Protein AF-M7SDH3-F1 (afdb_monomer_lite)

Organism: Eutypa lata (strain UCR-EL1) (NCBI:txid1287681)

Secondary structure (DSSP, 8-state):
-PPPPTTHHHHHHHHHHHHHHHH--THHHHHHHHHHHHHHHHHHHHHHH-SS--PPP-HHHHHHHHHHHHHHHHHHHTT---THHHHHHHHHHHHHHHHHHT--TTTHHHHHHHHHHHHHHHHHHHHHHHHHHHTTSS--------HHHHHHHHHHHHHSS---TTS-GGGGGGT-SS--GGGSTTTTTS------PPP--------------------------------PPP-----SS---------S-PPP-TTS-S--GGGGS-TT-EE-TTSSEEEE--HHHHH-HHHHHHHHHHHTTS--EEEEEEEEEETTEEEEEEEEE-GGGTS-SSGGG---EEEEPPTTS-B-EEESS-BSPSP--TT--HHHHHHHHHH---SSEEEEEEEEEES--HHHHHHHHHHHHHTTT--SEEEEE--EES-EEEEE---SS-HHHHHHHHTTSPPEEEEEEEEEEESBSS-TT-TT--BSS--HHHHHHHHHHHHHHHHHTT-EEEE-HHHHHHHHHH-TTSSPPP-------

Radius of gyration: 33.97 Å; chains: 1; bounding box: 85×73×115 Å

Foldseek 3Di:
DDDDDPPPVVVVVVVVLLCCLLANDDPSVLVLLLLLVVLLLVLVVVLVVDDPDDDDDDVVSLVSLVVSLVSNVVSLLVPDPPLPSNLLSQLSSVQSVCSVVVHDLVCSLVVSVVSNVVSVVSSVVSNVVVVVVVVVDDDDDDDDDDPVVVVVVVLVVVVPDDPCPVPSLSCVVLPDDDDDPPPPVPPVPPDDDDDDDDDDDDDDDDYDDDDDDDDDDDDDDDDDDDDDDDDDDPPDPDPPDDPPDPDDDPDDADDDPPDFPANCCLLAPPQWDADPVQAEIEHQDQCQLQPLVVVLVNVVNNLRAAWWKKKWKWFDQPPDTLAIEIETPRVLLGDNDNVLHDKDKDWAALPGFDQQQDQGTDSPPDPDRPDDSSNSSVVSSVRPDQKEKEKEFHDEAQAPPVVLVVLLVVLLVVLVRPGDMDMDIDIGSGMYMYMHHRPDDPVSCVSCPSRSGYRYHHTMYIYRYQWPDHPPDPPIGGSHDHPVVVCVQCSQLSSLSVLVSYYDYDDVVSSVCCVPVVRRVDRPNRCPDDRD

pLDDT: mean 71.2, std 22.87, range [24.73, 97.44]

Sequence (532 aa):
MATQPRSDVASLEQDDLTRLSINGSGFFRIITIQAFLTVAGELKAQLDERGLSPVPLRSDLLAILDETELMTLQSIENGETNIKGYFVHSLINTQIKELMKGTRDEELPEILSKVMEEAVKKCLSILEGEVAQKTVDELDQIPLGTPSQVTDNWDFMMSDVQFDFVDMEPTSWMFNGDILTSAWDKAARSAGPVHRPSDSPESSHPPPITSTAEDAAVGSSSGGGGSTHPHKPPPYSGPTTNPQRQGQRGNGPQYYPGLPVLDYRQYLPPLFELSSDKTTITSKASYLSENAAALASLIRNLAKVPPKPYILVQGNRGHKIDFSVKMNLMSLLVPDDPNKRMDYLRCVNQDEMACRGGHHPALKPDLGPDAGLEDWCDRFVKDPASIKTFMVERVVANLDLNWIEGQLRSLVASTEYKGVVTVQFPISHAKVIVQNPDKVNKFFTSVTSLFSGKNKYEVVKVVWPFASSTGNDPNRQYIIQSEKTWWAEWKDIIRYAVATKRHGWVTNEDKLEYIMEGLGKETPTVDWGTDY

Structure (mmCIF, N/CA/C/O backbone):
data_AF-M7SDH3-F1
#
_entry.id   AF-M7SDH3-F1
#
loop_
_atom_site.group_PDB
_atom_site.id
_atom_site.type_symbol
_atom_site.label_atom_id
_atom_site.label_alt_id
_atom_site.label_comp_id
_atom_site.label_asym_id
_atom_site.label_entity_id
_atom_site.label_seq_id
_atom_site.pdbx_PDB_ins_code
_atom_site.Cartn_x
_atom_site.Cartn_y
_atom_site.Cartn_z
_atom_site.occupancy
_atom_site.B_iso_or_equiv
_atom_site.auth_seq_id
_atom_site.auth_comp_id
_atom_site.auth_asym_id
_atom_site.auth_atom_id
_atom_site.pdbx_PDB_model_num
ATOM 1 N N . MET A 1 1 ? -37.165 47.769 -46.536 1.00 38.31 1 MET A N 1
ATOM 2 C CA . MET A 1 1 ? -36.113 47.751 -45.499 1.00 38.31 1 MET A CA 1
ATOM 3 C C . MET A 1 1 ? -35.624 46.322 -45.388 1.00 38.31 1 MET A C 1
ATOM 5 O O . MET A 1 1 ? -36.367 45.477 -44.914 1.00 38.31 1 MET A O 1
ATOM 9 N N . ALA A 1 2 ? -34.463 46.043 -45.977 1.00 35.91 2 ALA A N 1
ATOM 10 C CA . ALA A 1 2 ? -33.872 44.712 -46.039 1.00 35.91 2 ALA A CA 1
ATOM 11 C C . ALA A 1 2 ? -33.066 44.432 -44.761 1.00 35.91 2 ALA A C 1
ATOM 13 O O . ALA A 1 2 ? -32.326 45.292 -44.292 1.00 35.91 2 ALA A O 1
ATOM 14 N N . THR A 1 3 ? -33.242 43.236 -44.211 1.00 43.34 3 THR A N 1
ATOM 15 C CA . THR A 1 3 ? -32.489 42.652 -43.096 1.00 43.34 3 THR A CA 1
ATOM 16 C C . THR A 1 3 ? -31.080 42.251 -43.546 1.00 43.34 3 THR A C 1
ATOM 18 O O . THR A 1 3 ? -30.945 41.452 -44.471 1.00 43.34 3 THR A O 1
ATOM 21 N N . GLN A 1 4 ? -30.046 42.796 -42.896 1.00 43.50 4 GLN A N 1
ATOM 22 C CA . GLN A 1 4 ? -28.644 42.370 -43.032 1.00 43.50 4 GLN A CA 1
ATOM 23 C C . GLN A 1 4 ? -28.408 40.979 -42.404 1.00 43.50 4 GLN A C 1
ATOM 25 O O . GLN A 1 4 ? -29.137 40.600 -41.482 1.00 43.50 4 GLN A O 1
ATOM 30 N N . PRO A 1 5 ? -27.422 40.202 -42.896 1.00 45.22 5 PRO A N 1
ATOM 31 C CA . PRO A 1 5 ? -27.249 38.803 -42.535 1.00 45.22 5 PRO A CA 1
ATOM 32 C C . PRO A 1 5 ? -26.474 38.627 -41.222 1.00 45.22 5 PRO A C 1
ATOM 34 O O . PRO A 1 5 ? -25.563 39.374 -40.886 1.00 45.22 5 PRO A O 1
ATOM 37 N N . ARG A 1 6 ? -26.836 37.571 -40.495 1.00 46.47 6 ARG A N 1
ATOM 38 C CA . ARG A 1 6 ? -26.314 37.144 -39.187 1.00 46.47 6 ARG A CA 1
ATOM 39 C C . ARG A 1 6 ? -24.953 36.412 -39.280 1.00 46.47 6 ARG A C 1
ATOM 41 O O . ARG A 1 6 ? -24.595 35.706 -38.347 1.00 46.47 6 ARG A O 1
ATOM 48 N N . SER A 1 7 ? -24.243 36.515 -40.410 1.00 49.31 7 SER A N 1
ATOM 49 C CA . SER A 1 7 ? -23.026 35.742 -40.726 1.00 49.31 7 SER A CA 1
ATOM 50 C C . SER A 1 7 ? -21.744 36.331 -40.142 1.00 49.31 7 SER A C 1
ATOM 52 O O . SER A 1 7 ? -20.869 35.575 -39.737 1.00 49.31 7 SER A O 1
ATOM 54 N N . ASP A 1 8 ? -21.647 37.659 -40.060 1.00 48.75 8 ASP A N 1
ATOM 55 C CA . ASP A 1 8 ? -20.365 38.332 -39.793 1.00 48.75 8 ASP A CA 1
ATOM 56 C C . ASP A 1 8 ? -19.943 38.253 -38.317 1.00 48.75 8 ASP A C 1
ATOM 58 O O . ASP A 1 8 ? -18.759 38.296 -37.997 1.00 48.75 8 ASP A O 1
ATOM 62 N N . VAL A 1 9 ? -20.908 38.079 -37.408 1.00 51.19 9 VAL A N 1
ATOM 63 C CA . VAL A 1 9 ? -20.650 37.963 -35.962 1.00 51.19 9 VAL A CA 1
ATOM 64 C C . VAL A 1 9 ? -20.061 36.591 -35.612 1.00 51.19 9 VAL A C 1
ATOM 66 O O . VAL A 1 9 ? -19.123 36.513 -34.829 1.00 51.19 9 VAL A O 1
ATOM 69 N N . ALA A 1 10 ? -20.540 35.516 -36.248 1.00 49.44 10 ALA A N 1
ATOM 70 C CA . ALA A 1 10 ? -20.052 34.158 -35.992 1.00 49.44 10 ALA A CA 1
ATOM 71 C C . ALA A 1 10 ? -18.625 33.931 -36.525 1.00 49.44 10 ALA A C 1
ATOM 73 O O . ALA A 1 10 ? -17.843 33.218 -35.903 1.00 49.44 10 ALA A O 1
ATOM 74 N N . SER A 1 11 ? -18.261 34.555 -37.653 1.00 52.19 11 SER A N 1
ATOM 75 C CA . SER A 1 11 ? -16.897 34.481 -38.196 1.00 52.19 11 SER A CA 1
ATOM 76 C C . SER A 1 11 ? -15.878 35.256 -37.361 1.00 52.19 11 SER A C 1
ATOM 78 O O . SER A 1 11 ? -14.744 34.809 -37.243 1.00 52.19 11 SER A O 1
ATOM 80 N N . LEU A 1 12 ? -16.280 36.386 -36.764 1.00 51.41 12 LEU A N 1
ATOM 81 C CA . LEU A 1 12 ? -15.430 37.169 -35.859 1.00 51.41 12 LEU A CA 1
ATOM 82 C C . LEU A 1 12 ? -15.204 36.441 -34.523 1.00 51.41 12 LEU A C 1
ATOM 84 O O . LEU A 1 12 ? -14.080 36.396 -34.037 1.00 51.41 12 LEU A O 1
ATOM 88 N N . GLU A 1 13 ? -16.238 35.801 -33.965 1.00 54.47 13 GLU A N 1
ATOM 89 C CA . GLU A 1 13 ? -16.123 35.006 -32.730 1.00 54.47 13 GLU A CA 1
ATOM 90 C C . GLU A 1 13 ? -15.248 33.748 -32.907 1.00 54.47 13 GLU A C 1
ATOM 92 O O . GLU A 1 13 ? -14.460 33.412 -32.021 1.00 54.47 13 GLU A O 1
ATOM 97 N N . GLN A 1 14 ? -15.347 33.067 -34.058 1.00 56.47 14 GLN A N 1
ATOM 98 C CA . GLN A 1 14 ? -14.501 31.915 -34.399 1.00 56.47 14 GLN A CA 1
ATOM 99 C C . GLN A 1 14 ? -13.020 32.320 -34.546 1.00 56.47 14 GLN A C 1
ATOM 101 O O . GLN A 1 14 ? -12.132 31.578 -34.119 1.00 56.47 14 GLN A O 1
ATOM 106 N N . ASP A 1 15 ? -12.752 33.498 -35.116 1.00 68.94 15 ASP A N 1
ATOM 107 C CA . ASP A 1 15 ? -11.405 34.056 -35.299 1.00 68.94 15 ASP A CA 1
ATOM 108 C C . ASP A 1 15 ? -10.778 34.479 -33.959 1.00 68.94 15 ASP A C 1
ATOM 110 O O . ASP A 1 15 ? -9.634 34.129 -33.655 1.00 68.94 15 ASP A O 1
ATOM 114 N N . ASP A 1 16 ? -11.559 35.124 -33.086 1.00 74.94 16 ASP A N 1
ATOM 115 C CA . ASP A 1 16 ? -11.110 35.528 -31.752 1.00 74.94 16 ASP A CA 1
ATOM 116 C C . ASP A 1 16 ? -10.825 34.327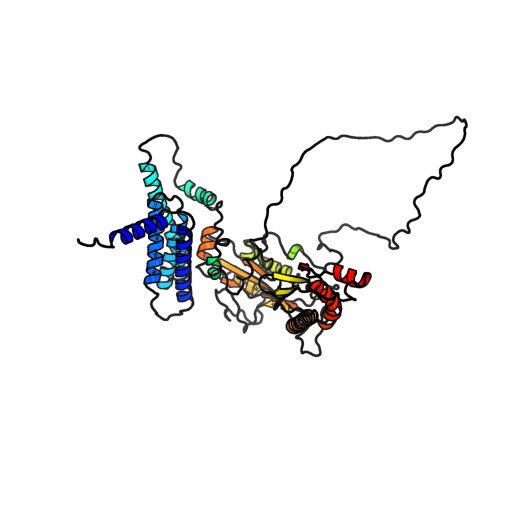 -30.836 1.00 74.94 16 ASP A C 1
ATOM 118 O O . ASP A 1 16 ? -9.811 34.325 -30.132 1.00 74.94 16 ASP A O 1
ATOM 122 N N . LEU A 1 17 ? -11.663 33.282 -30.864 1.00 73.31 17 LEU A N 1
ATOM 123 C CA . LEU A 1 17 ? -11.426 32.054 -30.099 1.00 73.31 17 LEU A CA 1
ATOM 124 C C . LEU A 1 17 ? -10.189 31.305 -30.606 1.00 73.31 17 LEU A C 1
ATOM 126 O O . LEU A 1 17 ? -9.383 30.842 -29.802 1.00 73.31 17 LEU A O 1
ATOM 130 N N . THR A 1 18 ? -10.002 31.226 -31.925 1.00 76.38 18 THR A N 1
ATOM 131 C CA . THR A 1 18 ? -8.814 30.603 -32.532 1.00 76.38 18 THR A CA 1
ATOM 132 C C . THR A 1 18 ? -7.549 31.353 -32.122 1.00 76.38 18 THR A C 1
ATOM 134 O O . THR A 1 18 ? -6.584 30.748 -31.651 1.00 76.38 18 THR A O 1
ATOM 137 N N . ARG A 1 19 ? -7.574 32.689 -32.186 1.00 76.94 19 ARG A N 1
ATOM 138 C CA . ARG A 1 19 ? -6.465 33.532 -31.731 1.00 76.94 19 ARG A CA 1
ATOM 139 C C . ARG A 1 19 ? -6.192 33.361 -30.236 1.00 76.94 19 ARG A C 1
ATOM 141 O O . ARG A 1 19 ? -5.031 33.354 -29.834 1.00 76.94 19 ARG A O 1
ATOM 148 N N . LEU A 1 20 ? -7.230 33.200 -29.417 1.00 76.38 20 LEU A N 1
ATOM 149 C CA . LEU A 1 20 ? -7.108 32.986 -27.974 1.00 76.38 20 LEU A CA 1
ATOM 150 C C . LEU A 1 20 ? -6.571 31.589 -27.626 1.00 76.38 20 LEU A C 1
ATOM 152 O O . LEU A 1 20 ? -5.799 31.460 -26.680 1.00 76.38 20 LEU A O 1
ATOM 156 N N . SER A 1 21 ? -6.907 30.561 -28.402 1.00 70.69 21 SER A N 1
ATOM 157 C CA . SER A 1 21 ? -6.362 29.210 -28.225 1.00 70.69 21 SER A CA 1
ATOM 158 C C . SER A 1 21 ? -4.898 29.101 -28.664 1.00 70.69 21 SER A C 1
ATOM 160 O O . SER A 1 21 ? -4.120 28.415 -28.005 1.00 70.69 21 SER A O 1
ATOM 162 N N . ILE A 1 22 ? -4.497 29.806 -29.729 1.00 74.69 22 ILE A N 1
ATOM 163 C CA . ILE A 1 22 ? -3.112 29.791 -30.235 1.00 74.69 22 ILE A CA 1
ATOM 164 C C . ILE A 1 22 ? -2.208 30.706 -29.387 1.00 74.69 22 ILE A C 1
ATOM 166 O O . ILE A 1 22 ? -1.136 30.294 -28.934 1.00 74.69 22 ILE A O 1
ATOM 170 N N . ASN A 1 23 ? -2.643 31.939 -29.116 1.00 75.62 23 ASN A N 1
ATOM 171 C CA . ASN A 1 23 ? -1.798 32.981 -28.515 1.00 75.62 23 ASN A CA 1
ATOM 172 C C . ASN A 1 23 ? -2.132 33.294 -27.047 1.00 75.62 23 ASN A C 1
ATOM 174 O O . ASN A 1 23 ? -1.385 34.020 -26.391 1.00 75.62 23 ASN A O 1
ATOM 178 N N . GLY A 1 24 ? -3.254 32.799 -26.519 1.00 68.31 24 GLY A N 1
ATOM 179 C CA . GLY A 1 24 ? -3.647 33.033 -25.129 1.00 68.31 24 GLY A CA 1
ATOM 180 C C . GLY A 1 24 ? -2.798 32.247 -24.134 1.00 68.31 24 GLY A C 1
ATOM 181 O O . GLY A 1 24 ? -2.090 31.312 -24.488 1.00 68.31 24 GLY A O 1
ATOM 182 N N . SER A 1 25 ? -2.876 32.612 -22.857 1.00 65.94 25 SER A N 1
ATOM 183 C CA . SER A 1 25 ? -2.172 31.935 -21.764 1.00 65.94 25 SER A CA 1
ATOM 184 C C . SER A 1 25 ? -3.153 31.308 -20.768 1.00 65.94 25 SER A C 1
ATOM 186 O O . SER A 1 25 ? -4.341 31.637 -20.733 1.00 65.94 25 SER A O 1
ATOM 188 N N . GLY A 1 26 ? -2.668 30.368 -19.951 1.00 66.06 26 GLY A N 1
ATOM 189 C CA . GLY A 1 26 ? -3.469 29.739 -18.900 1.00 66.06 26 GLY A CA 1
ATOM 190 C C . GLY A 1 26 ? -4.567 28.822 -19.448 1.00 66.06 26 GLY A C 1
ATOM 191 O O . GLY A 1 26 ? -4.275 27.831 -20.114 1.00 66.06 26 GLY A O 1
ATOM 192 N N . PHE A 1 27 ? -5.828 29.138 -19.144 1.00 68.69 27 PHE A N 1
ATOM 193 C CA . PHE A 1 27 ? -6.982 28.246 -19.323 1.00 68.69 27 PHE A CA 1
ATOM 194 C C . PHE A 1 27 ? -7.114 27.647 -20.735 1.00 68.69 27 PHE A C 1
ATOM 196 O O . PHE A 1 27 ? -7.243 26.433 -20.868 1.00 68.69 27 PHE A O 1
ATOM 203 N N . PHE A 1 28 ? -7.033 28.471 -21.786 1.00 71.62 28 PHE A N 1
ATOM 204 C CA . PHE A 1 28 ? -7.259 28.035 -23.175 1.00 71.62 28 PHE A CA 1
ATOM 205 C C . PHE A 1 28 ? -6.170 27.089 -23.701 1.00 71.62 28 PHE A C 1
ATOM 207 O O . PHE A 1 28 ? -6.456 26.171 -24.471 1.00 71.62 28 PHE A O 1
ATOM 214 N N . ARG A 1 29 ? -4.931 27.240 -23.223 1.00 68.81 29 ARG A N 1
ATOM 215 C CA . ARG A 1 29 ? -3.848 26.295 -23.530 1.00 68.81 29 ARG A CA 1
ATOM 216 C C . ARG A 1 29 ? -3.985 25.003 -22.740 1.00 68.81 29 ARG A C 1
ATOM 218 O O . ARG A 1 29 ? -3.846 23.923 -23.305 1.00 68.81 29 ARG A O 1
ATOM 225 N N . ILE A 1 30 ? -4.308 25.108 -21.452 1.00 67.06 30 ILE A N 1
ATOM 226 C CA . ILE A 1 30 ? -4.461 23.948 -20.564 1.00 67.06 30 ILE A CA 1
ATOM 227 C C . ILE A 1 30 ? -5.590 23.034 -21.050 1.00 67.06 30 ILE A C 1
ATOM 229 O O . ILE A 1 30 ? -5.390 21.826 -21.140 1.00 67.06 30 ILE A O 1
ATOM 233 N N . ILE A 1 31 ? -6.750 23.590 -21.411 1.00 70.94 31 ILE A N 1
ATOM 234 C CA . ILE A 1 31 ? -7.892 22.786 -21.869 1.00 70.94 31 ILE A CA 1
ATOM 235 C C . ILE A 1 31 ? -7.604 22.078 -23.199 1.00 70.94 31 ILE A C 1
ATOM 237 O O . ILE A 1 31 ? -8.008 20.933 -23.382 1.00 70.94 31 ILE A O 1
ATOM 241 N N . THR A 1 32 ? -6.843 22.716 -24.093 1.00 75.38 32 THR A N 1
ATOM 242 C CA . THR A 1 32 ? -6.424 22.123 -25.370 1.00 75.38 32 THR A CA 1
ATOM 243 C C . THR A 1 32 ? -5.476 20.943 -25.141 1.00 75.38 32 THR A C 1
ATOM 245 O O . THR A 1 32 ? -5.686 19.865 -25.693 1.00 75.38 32 THR A O 1
ATOM 248 N N . ILE A 1 33 ? -4.490 21.101 -24.249 1.00 72.44 33 ILE A N 1
ATOM 249 C CA . ILE A 1 33 ? -3.573 20.016 -23.861 1.00 72.44 33 ILE A CA 1
ATOM 250 C C . ILE A 1 33 ? -4.337 18.873 -23.177 1.00 72.44 33 ILE A C 1
ATOM 252 O O . ILE A 1 33 ? -4.096 17.705 -23.469 1.00 72.44 33 ILE A O 1
ATOM 256 N N . GLN A 1 34 ? -5.287 19.177 -22.289 1.00 68.31 34 GLN A N 1
ATOM 257 C CA . GLN A 1 34 ? -6.118 18.160 -21.636 1.00 68.31 34 GLN A CA 1
ATOM 258 C C . GLN A 1 34 ? -6.967 17.376 -22.638 1.00 68.31 34 GLN A C 1
ATOM 260 O O . GLN A 1 34 ? -7.026 16.148 -22.554 1.00 68.31 34 GLN A O 1
ATOM 265 N N . ALA A 1 35 ? -7.602 18.061 -23.591 1.00 79.50 35 ALA A N 1
ATOM 266 C CA . ALA A 1 35 ? -8.384 17.422 -24.643 1.00 79.50 35 ALA A CA 1
ATOM 267 C C . ALA A 1 35 ? -7.503 16.509 -25.504 1.00 79.50 35 ALA A C 1
ATOM 269 O O . ALA A 1 35 ? -7.849 15.347 -25.710 1.00 79.50 35 ALA A O 1
ATOM 270 N N . PHE A 1 36 ? -6.332 16.996 -25.918 1.00 82.69 36 PHE A N 1
ATOM 271 C CA . PHE A 1 36 ? -5.345 16.216 -26.660 1.00 82.69 36 PHE A CA 1
ATOM 272 C C . PHE A 1 36 ? -4.925 14.947 -25.911 1.00 82.69 36 PHE A C 1
ATOM 274 O O . PHE A 1 36 ? -5.034 13.848 -26.451 1.00 82.69 36 PHE A O 1
ATOM 281 N N . LEU A 1 37 ? -4.504 15.076 -24.647 1.00 74.94 37 LEU A N 1
ATOM 282 C CA . LEU A 1 37 ? -4.074 13.937 -23.830 1.00 74.94 37 LEU A CA 1
ATOM 283 C C . LEU A 1 37 ? -5.212 12.936 -23.606 1.00 74.94 37 LEU A C 1
ATOM 285 O O . LEU A 1 37 ? -4.982 11.728 -23.610 1.00 74.94 37 LEU A O 1
ATOM 289 N N . THR A 1 38 ? -6.446 13.427 -23.475 1.00 75.62 38 THR A N 1
ATOM 290 C CA . THR A 1 38 ? -7.631 12.577 -23.325 1.00 75.62 38 THR A CA 1
ATOM 291 C C . THR A 1 38 ? -7.903 11.754 -24.573 1.00 75.62 38 THR A C 1
ATOM 293 O O . THR A 1 38 ? -8.087 10.540 -24.494 1.00 75.62 38 THR A O 1
ATOM 296 N N . VAL A 1 39 ? -7.874 12.403 -25.734 1.00 81.31 39 VAL A N 1
ATOM 297 C CA . VAL A 1 39 ? -8.059 11.740 -27.025 1.00 81.31 39 VAL A CA 1
ATOM 298 C C . VAL A 1 39 ? -6.930 10.742 -27.293 1.00 81.31 39 VAL A C 1
ATOM 300 O O . VAL A 1 39 ? -7.194 9.615 -27.710 1.00 81.31 39 VAL A O 1
ATOM 303 N N . ALA A 1 40 ? -5.684 11.119 -27.003 1.00 79.00 40 ALA A N 1
ATOM 304 C CA . ALA A 1 40 ? -4.527 10.244 -27.146 1.00 79.00 40 ALA A CA 1
ATOM 305 C C . ALA A 1 40 ? -4.620 9.003 -26.245 1.00 79.00 40 ALA A C 1
ATOM 307 O O . ALA A 1 40 ? -4.356 7.890 -26.702 1.00 79.00 40 ALA A O 1
ATOM 308 N N . GLY A 1 41 ? -5.024 9.180 -24.982 1.00 67.31 41 GLY A N 1
ATOM 309 C CA . GLY A 1 41 ? -5.208 8.088 -24.027 1.00 67.31 41 GLY A CA 1
ATOM 310 C C . GLY A 1 41 ? -6.268 7.086 -24.481 1.00 67.31 41 GLY A C 1
ATOM 311 O O . GLY A 1 41 ? -6.017 5.884 -24.463 1.00 67.31 41 GLY A O 1
ATOM 312 N N . GLU A 1 42 ? -7.411 7.573 -24.967 1.00 76.44 42 GLU A N 1
ATOM 313 C CA . GLU A 1 42 ? -8.485 6.730 -25.504 1.00 76.44 42 GLU A CA 1
ATOM 314 C C . GLU A 1 42 ? -8.036 5.952 -26.751 1.00 76.44 42 GLU A C 1
ATOM 316 O O . GLU A 1 42 ? -8.245 4.744 -26.847 1.00 76.44 42 GLU A O 1
ATOM 321 N N . LEU A 1 43 ? -7.366 6.614 -27.701 1.00 77.75 43 LEU A N 1
ATOM 322 C CA . LEU A 1 43 ? -6.842 5.951 -28.901 1.00 77.75 43 LEU A CA 1
ATOM 323 C C . LEU A 1 43 ? -5.816 4.869 -28.552 1.00 77.75 43 LEU A C 1
ATOM 325 O O . LEU A 1 43 ? -5.807 3.807 -29.174 1.00 77.75 43 LEU A O 1
ATOM 329 N N . LYS A 1 44 ? -4.981 5.116 -27.540 1.00 70.50 44 LYS A N 1
ATOM 330 C CA . LYS A 1 44 ? -4.018 4.136 -27.048 1.00 70.50 44 LYS A CA 1
ATOM 331 C C . LYS A 1 44 ? -4.697 2.961 -26.345 1.00 70.50 44 LYS A C 1
ATOM 333 O O . LYS A 1 44 ? -4.372 1.824 -26.659 1.00 70.50 44 LYS A O 1
ATOM 338 N N . ALA A 1 45 ? -5.663 3.208 -25.461 1.00 68.06 45 ALA A N 1
ATOM 339 C CA . ALA A 1 45 ? -6.424 2.144 -24.802 1.00 68.06 45 ALA A CA 1
ATOM 340 C C . ALA A 1 45 ? -7.111 1.235 -25.835 1.00 68.06 45 ALA A C 1
ATOM 342 O O . ALA A 1 45 ? -7.041 0.012 -25.743 1.00 68.06 45 ALA A O 1
ATOM 343 N N . GLN A 1 46 ? -7.668 1.828 -26.895 1.00 72.56 46 GLN A N 1
ATOM 344 C CA . GLN A 1 46 ? -8.222 1.073 -28.017 1.00 72.56 46 GLN A CA 1
ATOM 345 C C . GLN A 1 46 ? -7.173 0.237 -28.762 1.00 72.56 46 GLN A C 1
ATOM 347 O O . GLN A 1 46 ? -7.518 -0.823 -29.274 1.00 72.56 46 GLN A O 1
ATOM 352 N N . LEU A 1 47 ? -5.923 0.690 -28.858 1.00 70.38 47 LEU A N 1
ATOM 353 C CA . LEU A 1 47 ? -4.831 -0.079 -29.465 1.00 70.38 47 LEU A CA 1
ATOM 354 C C . LEU A 1 47 ? -4.347 -1.212 -28.544 1.00 70.38 47 LEU A C 1
ATOM 356 O O . LEU A 1 47 ? -4.091 -2.310 -29.032 1.00 70.38 47 LEU A O 1
ATOM 360 N N . ASP A 1 48 ? -4.293 -0.977 -27.232 1.00 61.69 48 ASP A N 1
ATOM 361 C CA . ASP A 1 48 ? -3.837 -1.947 -26.227 1.00 61.69 48 ASP A CA 1
ATOM 362 C C . ASP A 1 48 ? -4.870 -3.072 -25.981 1.00 61.69 48 ASP A C 1
ATOM 364 O O . ASP A 1 48 ? -4.500 -4.233 -25.796 1.00 61.69 48 ASP A O 1
ATOM 368 N N . GLU A 1 49 ? -6.175 -2.768 -26.017 1.00 64.12 49 GLU A N 1
ATOM 369 C CA . GLU A 1 49 ? -7.261 -3.747 -25.817 1.00 64.12 49 GLU A CA 1
ATOM 370 C C . GLU A 1 49 ? -7.531 -4.627 -27.053 1.00 64.12 49 GLU A C 1
ATOM 372 O O . GLU A 1 49 ? -8.038 -5.749 -26.940 1.00 64.12 49 GLU A O 1
ATOM 377 N N . ARG A 1 50 ? -7.213 -4.136 -28.258 1.00 61.56 50 ARG A N 1
ATOM 378 C CA . ARG A 1 50 ? -7.565 -4.779 -29.534 1.00 61.56 50 ARG A CA 1
ATOM 379 C C . ARG A 1 50 ? -6.408 -5.608 -30.083 1.00 61.56 50 ARG A C 1
ATOM 381 O O . ARG A 1 50 ? -5.763 -5.238 -31.059 1.00 61.56 50 ARG A O 1
ATOM 388 N N . GLY A 1 51 ? -6.192 -6.802 -29.539 1.00 56.88 51 GLY A N 1
ATOM 389 C CA . GLY A 1 51 ? -5.421 -7.812 -30.272 1.00 56.88 51 GLY A CA 1
ATOM 390 C C . GLY A 1 51 ? -5.993 -8.031 -31.690 1.00 56.88 51 GLY A C 1
ATOM 391 O O . GLY A 1 51 ? -7.193 -8.245 -31.829 1.00 56.88 51 GLY A O 1
ATOM 392 N N . LEU A 1 52 ? -5.135 -7.952 -32.723 1.00 47.59 52 LEU A N 1
ATOM 393 C CA . LEU A 1 52 ? -5.284 -8.379 -34.139 1.00 47.59 52 LEU A CA 1
ATOM 394 C C . LEU A 1 52 ? -6.669 -8.259 -34.841 1.00 47.59 52 LEU A C 1
ATOM 396 O O . LEU A 1 52 ? -6.907 -8.970 -35.818 1.00 47.59 52 LEU A O 1
ATOM 400 N N . SER A 1 53 ? -7.581 -7.374 -34.425 1.00 45.44 53 SER A N 1
ATOM 401 C CA . SER A 1 53 ? -8.878 -7.171 -35.099 1.00 45.44 53 SER A CA 1
ATOM 402 C C . SER A 1 53 ? -9.013 -5.741 -35.648 1.00 45.44 53 SER A C 1
ATOM 404 O O . SER A 1 53 ? -8.919 -4.783 -34.876 1.00 45.44 53 SER A O 1
ATOM 406 N N . PRO A 1 54 ? -9.239 -5.554 -36.965 1.00 52.94 54 PRO A N 1
ATOM 407 C CA . PRO A 1 54 ? -9.159 -4.254 -37.620 1.00 52.94 54 PRO A CA 1
ATOM 408 C C . PRO A 1 54 ? -10.504 -3.519 -37.558 1.00 52.94 54 PRO A C 1
ATOM 410 O O . PRO A 1 54 ? -11.240 -3.453 -38.542 1.00 52.94 54 PRO A O 1
ATOM 413 N N . VAL A 1 55 ? -10.844 -2.943 -36.404 1.00 52.59 55 VAL A N 1
ATOM 414 C CA . VAL A 1 55 ? -11.846 -1.866 -36.363 1.00 52.59 55 VAL A CA 1
ATOM 415 C C . VAL A 1 55 ? -11.100 -0.544 -36.551 1.00 52.59 55 VAL A C 1
ATOM 417 O O . VAL A 1 55 ? -10.207 -0.260 -35.748 1.00 52.59 55 VAL A O 1
ATOM 420 N N . PRO A 1 56 ? -11.416 0.261 -37.584 1.00 64.81 56 PRO A N 1
ATOM 421 C CA . PRO A 1 56 ? -10.693 1.499 -37.846 1.00 64.81 56 PRO A CA 1
ATOM 422 C C . PRO A 1 56 ? -10.815 2.445 -36.647 1.00 64.81 56 PRO A C 1
ATOM 424 O O . PRO A 1 56 ? -11.912 2.673 -36.132 1.00 64.81 56 PRO A O 1
ATOM 427 N N . LEU A 1 57 ? -9.677 2.977 -36.189 1.00 68.69 57 LEU A N 1
ATOM 428 C CA . LEU A 1 57 ? -9.663 4.069 -35.219 1.00 68.69 57 LEU A CA 1
ATOM 429 C C . LEU A 1 57 ? -10.441 5.255 -35.793 1.00 68.69 57 LEU A C 1
ATOM 431 O O . LEU A 1 57 ? -10.447 5.501 -37.001 1.00 68.69 57 LEU A O 1
ATOM 435 N N . ARG A 1 58 ? -11.112 5.983 -34.906 1.00 75.31 58 ARG A N 1
ATOM 436 C CA . ARG A 1 58 ? -11.911 7.154 -35.256 1.00 75.31 58 ARG A CA 1
ATOM 437 C C . ARG A 1 58 ? -11.033 8.222 -35.912 1.00 75.31 58 ARG A C 1
ATOM 439 O O . ARG A 1 58 ? -10.151 8.790 -35.272 1.00 75.31 58 ARG A O 1
ATOM 446 N N . SER A 1 59 ? -11.273 8.482 -37.196 1.00 78.12 59 SER A N 1
ATOM 447 C CA . SER A 1 59 ? -10.478 9.417 -38.004 1.00 78.12 59 SER A CA 1
ATOM 448 C C . SER A 1 59 ? -10.557 10.855 -37.499 1.00 78.12 59 SER A C 1
ATOM 450 O O . SER A 1 59 ? -9.613 11.615 -37.663 1.00 78.12 59 SER A O 1
ATOM 452 N N . ASP A 1 60 ? -11.670 11.223 -36.870 1.00 82.56 60 ASP A N 1
ATOM 453 C CA . ASP A 1 60 ? -11.868 12.526 -36.242 1.00 82.56 60 ASP A CA 1
ATOM 454 C C . ASP A 1 60 ? -10.983 12.716 -35.002 1.00 82.56 60 ASP A C 1
ATOM 456 O O . ASP A 1 60 ? -10.439 13.794 -34.798 1.00 82.56 60 ASP A O 1
ATOM 460 N N . LEU A 1 61 ? -10.758 11.659 -34.216 1.00 84.06 61 LEU A N 1
ATOM 461 C CA . LEU A 1 61 ? -9.853 11.706 -33.063 1.00 84.06 61 LEU A CA 1
ATOM 462 C C . LEU A 1 61 ? -8.386 11.826 -33.492 1.00 84.06 61 LEU A C 1
ATOM 464 O O . LEU A 1 61 ? -7.625 12.572 -32.884 1.00 84.06 61 LEU A O 1
ATOM 468 N N . LEU A 1 62 ? -8.001 11.135 -34.567 1.00 84.88 62 LEU A N 1
ATOM 469 C CA . LEU A 1 62 ? -6.668 11.279 -35.160 1.00 84.88 62 LEU A CA 1
ATOM 470 C C . LEU A 1 62 ? -6.455 12.679 -35.756 1.00 84.88 62 LEU A C 1
ATOM 472 O O . LEU A 1 62 ? -5.369 13.232 -35.623 1.00 84.88 62 LEU A O 1
ATOM 476 N N . ALA A 1 63 ? -7.492 13.275 -36.353 1.00 87.00 63 ALA A N 1
ATOM 477 C CA . ALA A 1 63 ? -7.423 14.645 -36.853 1.00 87.00 63 ALA A CA 1
ATOM 478 C C . ALA A 1 63 ? -7.194 15.658 -35.720 1.00 87.00 63 ALA A C 1
ATOM 480 O O . ALA A 1 63 ? -6.342 16.525 -35.861 1.00 87.00 63 ALA A O 1
ATOM 481 N N . ILE A 1 64 ? -7.866 15.501 -34.572 1.00 86.06 64 ILE A N 1
ATOM 482 C CA . ILE A 1 64 ? -7.658 16.365 -33.392 1.00 86.06 64 ILE A CA 1
ATOM 483 C C . ILE A 1 64 ? -6.198 16.331 -32.927 1.00 86.06 64 ILE A C 1
ATOM 485 O O . ILE A 1 64 ? -5.626 17.364 -32.575 1.00 86.06 64 ILE A O 1
ATOM 489 N N . LEU A 1 65 ? -5.585 15.147 -32.930 1.00 86.31 65 LEU A N 1
ATOM 490 C CA . LEU A 1 65 ? -4.183 14.981 -32.570 1.00 86.31 65 LEU A CA 1
ATOM 491 C C . LEU A 1 65 ? -3.251 15.750 -33.523 1.00 86.31 65 LEU A C 1
ATOM 493 O O . LEU A 1 65 ? -2.406 16.525 -33.066 1.00 86.31 65 LEU A O 1
ATOM 497 N N . ASP A 1 66 ? -3.443 15.587 -34.833 1.00 88.00 66 ASP A N 1
ATOM 498 C CA . ASP A 1 66 ? -2.657 16.278 -35.865 1.00 88.00 66 ASP A CA 1
ATOM 499 C C . ASP A 1 66 ? -2.869 17.805 -35.835 1.00 88.00 66 ASP A C 1
ATOM 501 O O . ASP A 1 66 ? -1.912 18.577 -35.918 1.00 88.00 66 ASP A O 1
ATOM 505 N N . GLU A 1 67 ? -4.112 18.257 -35.661 1.00 86.31 67 GLU A N 1
ATOM 506 C CA . GLU A 1 67 ? -4.464 19.677 -35.562 1.00 86.31 67 GLU A CA 1
ATOM 507 C C . GLU A 1 67 ? -3.832 20.335 -34.334 1.00 86.31 67 GLU A C 1
ATOM 509 O O . GLU A 1 67 ? -3.312 21.446 -34.428 1.00 86.31 67 GLU A O 1
ATOM 514 N N . THR A 1 68 ? -3.802 19.647 -33.191 1.00 83.62 68 THR A N 1
ATOM 515 C CA . THR A 1 68 ? -3.230 20.215 -31.963 1.00 83.62 68 THR A CA 1
ATOM 516 C C . THR A 1 68 ? -1.708 20.371 -32.055 1.00 83.62 68 THR A C 1
ATOM 518 O O . THR A 1 68 ? -1.152 21.359 -31.567 1.00 83.62 68 THR A O 1
ATOM 521 N N . GLU A 1 69 ? -1.016 19.436 -32.712 1.00 85.69 69 GLU A N 1
ATOM 522 C CA . GLU A 1 69 ? 0.419 19.562 -33.001 1.00 85.69 69 GLU A CA 1
ATOM 523 C C . GLU A 1 69 ? 0.693 20.796 -33.874 1.00 85.69 69 GLU A C 1
ATOM 525 O O . GLU A 1 69 ? 1.557 21.612 -33.535 1.00 85.69 69 GLU A O 1
ATOM 530 N N . LEU A 1 70 ? -0.099 20.995 -34.934 1.00 86.75 70 LEU A N 1
ATOM 531 C CA . LEU A 1 70 ? -0.003 22.171 -35.803 1.00 86.75 70 LEU A CA 1
ATOM 532 C C . LEU A 1 70 ? -0.293 23.476 -35.056 1.00 86.75 70 LEU A C 1
ATOM 534 O O . LEU A 1 70 ? 0.463 24.433 -35.207 1.00 86.75 70 LEU A O 1
ATOM 538 N N . MET A 1 71 ? -1.330 23.513 -34.216 1.00 83.19 71 MET A N 1
ATOM 539 C CA . MET A 1 71 ? -1.652 24.692 -33.407 1.00 83.19 71 MET A CA 1
ATOM 540 C C . MET A 1 71 ? -0.488 25.086 -32.495 1.00 83.19 71 MET A C 1
ATOM 542 O O . MET A 1 71 ? -0.131 26.258 -32.434 1.00 83.19 71 MET A O 1
ATOM 546 N N . THR A 1 72 ? 0.151 24.121 -31.824 1.00 83.00 72 THR A N 1
ATOM 547 C CA . THR A 1 72 ? 1.309 24.422 -30.965 1.00 83.00 72 THR A CA 1
ATOM 548 C C . THR A 1 72 ? 2.538 24.888 -31.735 1.00 83.00 72 THR A C 1
ATOM 550 O O . THR A 1 72 ? 3.313 25.683 -31.210 1.00 83.00 72 THR A O 1
ATOM 553 N N . LEU A 1 73 ? 2.715 24.440 -32.980 1.00 86.75 73 LEU A N 1
ATOM 554 C CA . LEU A 1 73 ? 3.771 24.955 -33.848 1.00 86.75 73 LEU A CA 1
ATOM 555 C C . LEU A 1 73 ? 3.486 26.398 -34.278 1.00 86.75 73 LEU A C 1
ATOM 557 O O . LEU A 1 73 ? 4.377 27.237 -34.213 1.00 86.75 73 LEU A O 1
ATOM 561 N N . GLN A 1 74 ? 2.240 26.698 -34.648 1.00 85.00 74 GLN A N 1
ATOM 562 C CA . GLN A 1 74 ? 1.809 28.055 -34.992 1.00 85.00 74 GLN A CA 1
ATOM 563 C C . GLN A 1 74 ? 1.980 29.024 -33.820 1.00 85.00 74 GLN A C 1
ATOM 565 O O . GLN A 1 74 ? 2.355 30.176 -34.017 1.00 85.00 74 GLN A O 1
ATOM 570 N N . SER A 1 75 ? 1.758 28.572 -32.584 1.00 82.50 75 SER A N 1
ATOM 571 C CA . SER A 1 75 ? 2.046 29.390 -31.406 1.00 82.50 75 SER A CA 1
ATOM 572 C C . SER A 1 75 ? 3.532 29.761 -31.305 1.00 82.50 75 SER A C 1
ATOM 574 O O . SER A 1 75 ? 3.847 30.898 -30.954 1.00 82.50 75 SER A O 1
ATOM 576 N N . ILE A 1 76 ? 4.443 28.841 -31.653 1.00 83.44 76 ILE A N 1
ATOM 577 C CA . ILE A 1 76 ? 5.897 29.089 -31.685 1.00 83.44 76 ILE A CA 1
ATOM 578 C C . ILE A 1 76 ? 6.252 30.073 -32.805 1.00 83.44 76 ILE A C 1
ATOM 580 O O . ILE A 1 76 ? 7.010 31.011 -32.571 1.00 83.44 76 ILE A O 1
ATOM 584 N N . GLU A 1 77 ? 5.656 29.910 -33.988 1.00 84.75 77 GLU A N 1
ATOM 585 C CA . GLU A 1 77 ? 5.794 30.855 -35.109 1.00 84.75 77 GLU A CA 1
ATOM 586 C C . GLU A 1 77 ? 5.299 32.264 -34.740 1.00 84.75 77 GLU A C 1
ATOM 588 O O . GLU A 1 77 ? 5.880 33.252 -35.168 1.00 84.75 77 GLU A O 1
ATOM 593 N N . ASN A 1 78 ? 4.293 32.375 -33.867 1.00 82.50 78 ASN A N 1
ATOM 594 C CA . ASN A 1 78 ? 3.792 33.653 -33.348 1.00 82.50 78 ASN A CA 1
ATOM 595 C C . ASN A 1 78 ? 4.629 34.228 -32.183 1.00 82.50 78 ASN A C 1
ATOM 597 O O . ASN A 1 78 ? 4.215 35.201 -31.544 1.00 82.50 78 ASN A O 1
ATOM 601 N N . GLY A 1 79 ? 5.795 33.646 -31.888 1.00 74.81 79 GLY A N 1
ATOM 602 C CA . GLY A 1 79 ? 6.743 34.146 -30.891 1.00 74.81 79 GLY A CA 1
ATOM 603 C C . GLY A 1 79 ? 6.696 33.446 -29.530 1.00 74.81 79 GLY A C 1
ATOM 604 O O . GLY A 1 79 ? 7.311 33.936 -28.578 1.00 74.81 79 GLY A O 1
ATOM 605 N N . GLU A 1 80 ? 6.000 32.311 -29.393 1.00 74.75 80 GLU A N 1
ATOM 606 C CA . GLU A 1 80 ? 6.119 31.477 -28.194 1.00 74.75 80 GLU A CA 1
ATOM 607 C C . GLU A 1 80 ? 7.486 30.785 -28.136 1.00 74.75 80 GLU A C 1
ATOM 609 O O . GLU A 1 80 ? 7.844 29.965 -28.974 1.00 74.75 80 GLU A O 1
ATOM 614 N N . THR A 1 81 ? 8.247 31.066 -27.082 1.00 71.38 81 THR A N 1
ATOM 615 C CA . THR A 1 81 ? 9.563 30.448 -26.849 1.00 71.38 81 THR A CA 1
ATOM 616 C C . THR A 1 81 ? 9.471 29.094 -26.143 1.00 71.38 81 THR A C 1
ATOM 618 O O . THR A 1 81 ? 10.455 28.358 -26.057 1.00 71.38 81 THR A O 1
ATOM 621 N N . ASN A 1 82 ? 8.289 28.741 -25.626 1.00 71.69 82 ASN A N 1
ATOM 622 C CA . ASN A 1 82 ? 8.041 27.477 -24.949 1.00 71.69 82 ASN A CA 1
ATOM 623 C C . ASN A 1 82 ? 7.678 26.376 -25.957 1.00 71.69 82 ASN A C 1
ATOM 625 O O . ASN A 1 82 ? 6.518 26.138 -26.274 1.00 71.69 82 ASN A O 1
ATOM 629 N N . ILE A 1 83 ? 8.694 25.652 -26.411 1.00 73.44 83 ILE A N 1
ATOM 630 C CA . ILE A 1 83 ? 8.569 24.597 -27.428 1.00 73.44 83 ILE A CA 1
ATOM 631 C C . ILE A 1 83 ? 8.044 23.259 -26.875 1.00 73.44 83 ILE A C 1
ATOM 633 O O . ILE A 1 83 ? 7.836 22.300 -27.619 1.00 73.44 83 ILE A O 1
ATOM 637 N N . LYS A 1 84 ? 7.840 23.167 -25.554 1.00 68.06 84 LYS A N 1
ATOM 638 C CA . LYS A 1 84 ? 7.604 21.899 -24.849 1.00 68.06 84 LYS A CA 1
ATOM 639 C C . LYS A 1 84 ? 6.273 21.250 -25.236 1.00 68.06 84 LYS A C 1
ATOM 641 O O . LYS A 1 84 ? 6.209 20.030 -25.347 1.00 68.06 84 LYS A O 1
ATOM 646 N N . GLY A 1 85 ? 5.232 22.055 -25.468 1.00 73.44 85 GLY A N 1
ATOM 647 C CA . GLY A 1 85 ? 3.923 21.563 -25.913 1.00 73.44 85 GLY A CA 1
ATOM 648 C C . GLY A 1 85 ? 4.003 20.863 -27.271 1.00 73.44 85 GLY A C 1
ATOM 649 O O . GLY A 1 85 ? 3.536 19.736 -27.407 1.00 73.44 85 GLY A O 1
ATOM 650 N N . TYR A 1 86 ? 4.697 21.480 -28.234 1.00 81.19 86 TYR A N 1
ATOM 651 C CA . TYR A 1 86 ? 4.924 20.897 -29.558 1.00 81.19 86 TYR A CA 1
ATOM 652 C C . TYR A 1 86 ? 5.691 19.570 -29.481 1.00 81.19 86 TYR A C 1
ATOM 654 O O . TYR A 1 86 ? 5.317 18.605 -30.142 1.00 81.19 86 TYR A O 1
ATOM 662 N N . PHE A 1 87 ? 6.709 19.476 -28.618 1.00 75.69 87 PHE A N 1
ATOM 663 C CA . PHE A 1 87 ? 7.437 18.218 -28.411 1.00 75.69 87 PHE A CA 1
ATOM 664 C C . PHE A 1 87 ? 6.547 17.097 -27.892 1.00 75.69 87 PHE A C 1
ATOM 666 O O . PHE A 1 87 ? 6.588 15.990 -28.424 1.00 75.69 87 PHE A O 1
ATOM 673 N N . VAL A 1 88 ? 5.741 17.376 -26.865 1.00 71.69 88 VAL A N 1
ATOM 674 C CA . VAL A 1 88 ? 4.833 16.379 -26.287 1.00 71.69 88 VAL A CA 1
ATOM 675 C C . VAL A 1 88 ? 3.820 15.911 -27.331 1.00 71.69 88 VAL A C 1
ATOM 677 O O . VAL A 1 88 ? 3.628 14.706 -27.484 1.00 71.69 88 VAL A O 1
ATOM 680 N N . HIS A 1 89 ? 3.223 16.832 -28.091 1.00 81.25 89 HIS A N 1
ATOM 681 C CA . HIS A 1 89 ? 2.252 16.478 -29.126 1.00 81.25 89 HIS A CA 1
ATOM 682 C C . HIS A 1 89 ? 2.881 15.661 -30.260 1.00 81.25 89 HIS A C 1
ATOM 684 O O . HIS A 1 89 ? 2.355 14.607 -30.609 1.00 81.25 89 HIS A O 1
ATOM 690 N N . SER A 1 90 ? 4.043 16.079 -30.772 1.00 82.56 90 SER A N 1
ATOM 691 C CA . SER A 1 90 ? 4.732 15.386 -31.868 1.00 82.56 90 SER A CA 1
ATOM 692 C C . SER A 1 90 ? 5.151 13.960 -31.495 1.00 82.56 90 SER A C 1
ATOM 694 O O . SER A 1 90 ? 5.001 13.023 -32.288 1.00 82.56 90 SER A O 1
ATOM 696 N N . LEU A 1 91 ? 5.603 13.760 -30.250 1.00 74.88 91 LEU A N 1
ATOM 697 C CA . LEU A 1 91 ? 5.974 12.440 -29.742 1.00 74.88 91 LEU A CA 1
ATOM 698 C C . LEU A 1 91 ? 4.760 11.508 -29.647 1.00 74.88 91 LEU A C 1
ATOM 700 O O . LEU A 1 91 ? 4.810 10.374 -30.122 1.00 74.88 91 LEU A O 1
ATOM 704 N N . ILE A 1 92 ? 3.662 12.001 -29.067 1.00 76.81 92 ILE A N 1
ATOM 705 C CA . ILE A 1 92 ? 2.423 11.238 -28.865 1.00 76.81 92 ILE A CA 1
ATOM 706 C C . ILE A 1 92 ? 1.768 10.894 -30.206 1.00 76.81 92 ILE A C 1
ATOM 708 O O . ILE A 1 92 ? 1.367 9.749 -30.423 1.00 76.81 92 ILE A O 1
ATOM 712 N N . ASN A 1 93 ? 1.721 11.849 -31.134 1.00 85.00 93 ASN A N 1
ATOM 713 C CA . ASN A 1 93 ? 1.178 11.642 -32.474 1.00 85.00 93 ASN A CA 1
ATOM 714 C C . ASN A 1 93 ? 1.969 10.598 -33.247 1.00 85.00 93 ASN A C 1
ATOM 716 O O . ASN A 1 93 ? 1.389 9.672 -33.819 1.00 85.00 93 ASN A O 1
ATOM 720 N N . THR A 1 94 ? 3.297 10.727 -33.245 1.00 83.69 94 THR A N 1
ATOM 721 C CA . THR A 1 94 ? 4.185 9.750 -33.881 1.00 83.69 94 THR A CA 1
ATOM 722 C C . THR A 1 94 ? 3.956 8.378 -33.282 1.00 83.69 94 THR A C 1
ATOM 724 O O . THR A 1 94 ? 3.765 7.410 -34.008 1.00 83.69 94 THR A O 1
ATOM 727 N N . GLN A 1 95 ? 3.902 8.286 -31.961 1.00 75.44 95 GLN A N 1
ATOM 728 C CA . GLN A 1 95 ? 3.714 7.014 -31.305 1.00 75.44 95 GLN A CA 1
ATOM 729 C C . GLN A 1 95 ? 2.386 6.340 -31.648 1.00 75.44 95 GLN A C 1
ATOM 731 O O . GLN A 1 95 ? 2.384 5.149 -31.943 1.00 75.44 95 GLN A O 1
ATOM 736 N N . ILE A 1 96 ? 1.264 7.061 -31.613 1.00 81.31 96 ILE A N 1
ATOM 737 C CA . ILE A 1 96 ? -0.037 6.489 -31.985 1.00 81.31 96 ILE A CA 1
ATOM 738 C C . ILE A 1 96 ? 0.013 5.997 -33.435 1.00 81.31 96 ILE A C 1
ATOM 740 O O . ILE A 1 96 ? -0.432 4.887 -33.722 1.00 81.31 96 ILE A O 1
ATOM 744 N N . LYS A 1 97 ? 0.642 6.761 -34.338 1.00 85.19 97 LYS A N 1
ATOM 745 C CA . LYS A 1 97 ? 0.854 6.356 -35.737 1.00 85.19 97 LYS A CA 1
ATOM 746 C C . LYS A 1 97 ? 1.742 5.113 -35.866 1.00 85.19 97 LYS A C 1
ATOM 748 O O . LYS A 1 97 ? 1.469 4.279 -36.724 1.00 85.19 97 LYS A O 1
ATOM 753 N N . GLU A 1 98 ? 2.778 4.963 -35.046 1.00 79.06 98 GLU A N 1
ATOM 754 C CA . GLU A 1 98 ? 3.654 3.782 -35.050 1.00 79.06 98 GLU A CA 1
ATOM 755 C C . GLU A 1 98 ? 2.968 2.545 -34.453 1.00 79.06 98 GLU A C 1
ATOM 757 O O . GLU A 1 98 ? 3.049 1.458 -35.025 1.00 79.06 98 GLU A O 1
ATOM 762 N N . LEU A 1 99 ? 2.192 2.708 -33.378 1.00 73.62 99 LEU A N 1
ATOM 763 C CA . LEU A 1 99 ? 1.362 1.636 -32.824 1.00 73.62 99 LEU A CA 1
ATOM 764 C C . LEU A 1 99 ? 0.308 1.168 -33.839 1.00 73.62 99 LEU A C 1
ATOM 766 O O . LEU A 1 99 ? 0.106 -0.032 -34.011 1.00 73.62 99 LEU A O 1
ATOM 770 N N . MET A 1 100 ? -0.300 2.092 -34.592 1.00 77.69 100 MET A N 1
ATOM 771 C CA . MET A 1 100 ? -1.208 1.759 -35.699 1.00 77.69 100 MET A CA 1
ATOM 772 C C . MET A 1 100 ? -0.536 0.958 -36.822 1.00 77.69 100 MET A C 1
ATOM 774 O O . MET A 1 100 ? -1.201 0.162 -37.485 1.00 77.69 100 MET A O 1
ATOM 778 N N . LYS A 1 101 ? 0.765 1.167 -37.061 1.00 81.56 101 LYS A N 1
ATOM 779 C CA . LYS A 1 101 ? 1.550 0.419 -38.057 1.00 81.56 101 LYS A CA 1
ATOM 780 C C . LYS A 1 101 ? 2.016 -0.947 -37.543 1.00 81.56 101 LYS A C 1
ATOM 782 O O . LYS A 1 101 ? 2.511 -1.742 -38.339 1.00 81.56 101 LYS A O 1
ATOM 787 N N . GLY A 1 102 ? 1.851 -1.228 -36.249 1.00 71.00 102 GLY A N 1
ATOM 788 C CA . GLY A 1 102 ? 2.356 -2.444 -35.612 1.00 71.00 102 GLY A CA 1
ATOM 789 C C . GLY A 1 102 ? 3.878 -2.452 -35.457 1.00 71.00 102 GLY A C 1
ATOM 790 O O . GLY A 1 102 ? 4.487 -3.522 -35.492 1.00 71.00 102 GLY A O 1
ATOM 791 N N . THR A 1 103 ? 4.498 -1.275 -35.335 1.00 72.69 103 THR A N 1
ATOM 792 C CA . THR A 1 103 ? 5.942 -1.138 -35.107 1.00 72.69 103 THR A CA 1
ATOM 793 C C . THR A 1 103 ? 6.338 -1.840 -33.807 1.00 72.69 103 THR A C 1
ATOM 795 O O . THR A 1 103 ? 5.601 -1.817 -32.822 1.00 72.69 103 THR A O 1
ATOM 798 N N . ARG A 1 104 ? 7.500 -2.504 -33.798 1.00 59.47 104 ARG A N 1
ATOM 799 C CA . ARG A 1 104 ? 7.975 -3.253 -32.626 1.00 59.47 104 ARG A CA 1
ATOM 800 C C . ARG A 1 104 ? 8.334 -2.294 -31.490 1.00 59.47 104 ARG A C 1
ATOM 802 O O . ARG A 1 104 ? 8.997 -1.285 -31.729 1.00 59.47 104 ARG A O 1
ATOM 809 N N . ASP A 1 105 ? 8.008 -2.669 -30.254 1.00 56.22 105 ASP A N 1
ATOM 810 C CA . ASP A 1 105 ? 8.319 -1.878 -29.049 1.00 56.22 105 ASP A CA 1
ATOM 811 C C . ASP A 1 105 ? 9.817 -1.559 -28.894 1.00 56.22 105 ASP A C 1
ATOM 813 O O . ASP A 1 105 ? 10.180 -0.571 -28.263 1.00 56.22 105 ASP A O 1
ATOM 817 N N . GLU A 1 106 ? 10.692 -2.376 -29.487 1.00 52.50 106 GLU A N 1
ATOM 818 C CA . GLU A 1 106 ? 12.149 -2.197 -29.473 1.00 52.50 106 GLU A CA 1
ATOM 819 C C . GLU A 1 106 ? 12.636 -1.078 -30.412 1.00 52.50 106 GLU A C 1
ATOM 821 O O . GLU A 1 106 ? 13.661 -0.458 -30.138 1.00 52.50 106 GLU A O 1
ATOM 826 N N . GLU A 1 107 ? 11.909 -0.800 -31.499 1.00 62.22 107 GLU A N 1
ATOM 827 C CA . GLU A 1 107 ? 12.258 0.220 -32.506 1.00 62.22 107 GLU A CA 1
ATOM 828 C C . GLU A 1 107 ? 11.652 1.589 -32.172 1.00 62.22 107 GLU A C 1
ATOM 830 O O . GLU A 1 107 ? 12.165 2.634 -32.580 1.00 62.22 107 GLU A O 1
ATOM 835 N N . LEU A 1 108 ? 10.568 1.590 -31.392 1.00 62.75 108 LEU A N 1
ATOM 836 C CA . LEU A 1 108 ? 9.835 2.793 -31.018 1.00 62.75 108 LEU A CA 1
ATOM 837 C C . LEU A 1 108 ? 10.724 3.854 -30.331 1.00 62.75 108 LEU A C 1
ATOM 839 O O . LEU A 1 108 ? 10.647 5.016 -30.730 1.00 62.75 108 LEU A O 1
ATOM 843 N N . PRO A 1 109 ? 11.611 3.525 -29.368 1.00 51.22 109 PRO A N 1
ATOM 844 C CA . PRO A 1 109 ? 12.458 4.527 -28.721 1.00 51.22 109 PRO A CA 1
ATOM 845 C C . PRO A 1 109 ? 13.403 5.254 -29.687 1.00 51.22 109 PRO A C 1
ATOM 847 O O . PRO A 1 109 ? 13.635 6.450 -29.521 1.00 51.22 109 PRO A O 1
ATOM 850 N N . GLU A 1 110 ? 13.928 4.560 -30.701 1.00 59.84 110 GLU A N 1
ATOM 851 C CA . GLU A 1 110 ? 14.844 5.144 -31.689 1.00 59.84 110 GLU A CA 1
ATOM 852 C C . GLU A 1 110 ? 14.105 6.111 -32.624 1.00 59.84 110 GLU A C 1
ATOM 854 O O . GLU A 1 110 ? 14.559 7.235 -32.853 1.00 59.84 110 GLU A O 1
ATOM 859 N N . ILE A 1 111 ? 12.911 5.723 -33.085 1.00 66.94 111 ILE A N 1
ATOM 860 C CA . ILE A 1 111 ? 12.036 6.575 -33.905 1.00 66.94 111 ILE A CA 1
ATOM 861 C C . ILE A 1 111 ? 11.637 7.838 -33.133 1.00 66.94 111 ILE A C 1
ATOM 863 O O . ILE A 1 111 ? 11.735 8.948 -33.657 1.00 66.94 111 ILE A O 1
ATOM 867 N N . LEU A 1 112 ? 11.233 7.682 -31.870 1.00 65.88 112 LEU A N 1
ATOM 868 C CA . LEU A 1 112 ? 10.843 8.794 -31.007 1.00 65.88 112 LEU A CA 1
ATOM 869 C C . LEU A 1 112 ? 12.015 9.749 -30.714 1.00 65.88 112 LEU A C 1
ATOM 871 O O . LEU A 1 112 ? 11.817 10.964 -30.698 1.00 65.88 112 LEU A O 1
ATOM 875 N N . SER A 1 113 ? 13.240 9.233 -30.551 1.00 57.56 113 SER A N 1
ATOM 876 C CA . SER A 1 113 ? 14.447 10.065 -30.410 1.00 57.56 113 SER A CA 1
ATOM 877 C C . SER A 1 113 ? 14.684 10.927 -31.649 1.00 57.56 113 SER A C 1
ATOM 879 O O . SER A 1 113 ? 14.931 12.127 -31.537 1.00 57.56 113 SER A O 1
ATOM 881 N N . LYS A 1 114 ? 14.544 10.341 -32.842 1.00 69.25 114 LYS A N 1
ATOM 882 C CA . LYS A 1 114 ? 14.717 11.062 -34.105 1.00 69.25 114 LYS A CA 1
ATOM 883 C C . LYS A 1 114 ? 13.672 12.166 -34.293 1.00 69.25 114 LYS A C 1
ATOM 885 O O . LYS A 1 114 ? 14.019 13.274 -34.693 1.00 69.25 114 LYS A O 1
ATOM 890 N N . VAL A 1 115 ? 12.407 11.892 -33.966 1.00 75.38 115 VAL A N 1
ATOM 891 C CA . VAL A 1 115 ? 11.338 12.904 -34.022 1.00 75.38 115 VAL A CA 1
ATOM 892 C C . VAL A 1 115 ? 11.628 14.069 -33.085 1.00 75.38 115 VAL A C 1
ATOM 894 O O . VAL A 1 115 ? 11.426 15.222 -33.458 1.00 75.38 115 VAL A O 1
ATOM 897 N N . MET A 1 116 ? 12.158 13.796 -31.893 1.00 64.25 116 MET A N 1
ATOM 898 C CA . MET A 1 116 ? 12.565 14.849 -30.969 1.00 64.25 116 MET A CA 1
ATOM 899 C C . MET A 1 116 ? 13.685 15.718 -31.556 1.00 64.25 116 MET A C 1
ATOM 901 O O . MET A 1 116 ? 13.575 16.941 -31.520 1.00 64.25 116 MET A O 1
ATOM 905 N N . GLU A 1 117 ? 14.734 15.121 -32.126 1.00 67.25 117 GLU A N 1
ATOM 906 C CA . GLU A 1 117 ? 15.825 15.870 -32.771 1.00 67.25 117 GLU A CA 1
ATOM 907 C C . GLU A 1 117 ? 15.316 16.762 -33.912 1.00 67.25 117 GLU A C 1
ATOM 909 O O . GLU A 1 117 ? 15.689 17.935 -34.015 1.00 67.25 117 GLU A O 1
ATOM 914 N N . GLU A 1 118 ? 14.424 16.230 -34.750 1.00 78.12 118 GLU A N 1
ATOM 915 C CA . GLU A 1 118 ? 13.803 16.974 -35.846 1.00 78.12 118 GLU A CA 1
ATOM 916 C C . GLU A 1 118 ? 12.911 18.109 -35.332 1.00 78.12 118 GLU A C 1
ATOM 918 O O . GLU A 1 118 ? 12.984 19.231 -35.842 1.00 78.12 118 GLU A O 1
ATOM 923 N N . ALA A 1 119 ? 12.116 17.857 -34.290 1.00 76.19 119 ALA A N 1
ATOM 924 C CA . ALA A 1 119 ? 11.270 18.860 -33.661 1.00 76.19 119 ALA A CA 1
ATOM 925 C C . ALA A 1 119 ? 12.105 19.987 -33.036 1.00 76.19 119 ALA A C 1
ATOM 927 O O . ALA A 1 119 ? 11.801 21.160 -33.248 1.00 76.19 119 ALA A O 1
ATOM 928 N N . VAL A 1 120 ? 13.187 19.652 -32.323 1.00 68.94 120 VAL A N 1
ATOM 929 C CA . VAL A 1 120 ? 14.125 20.628 -31.742 1.00 68.94 120 VAL A CA 1
ATOM 930 C C . VAL A 1 120 ? 14.722 21.497 -32.837 1.00 68.94 120 VAL A C 1
ATOM 932 O O . VAL A 1 120 ? 14.667 22.723 -32.751 1.00 68.94 120 VAL A O 1
ATOM 935 N N . LYS A 1 121 ? 15.249 20.871 -33.893 1.00 76.44 121 LYS A N 1
ATOM 936 C CA . LYS A 1 121 ? 15.848 21.582 -35.023 1.00 76.44 121 LYS A CA 1
ATOM 937 C C . LYS A 1 121 ? 14.851 22.531 -35.687 1.00 76.44 121 LYS A C 1
ATOM 939 O O . LYS A 1 121 ? 15.214 23.650 -36.044 1.00 76.44 121 LYS A O 1
ATOM 944 N N . LYS A 1 122 ? 13.599 22.096 -35.837 1.00 83.38 122 LYS A N 1
ATOM 945 C CA . LYS A 1 122 ? 12.527 22.896 -36.433 1.00 83.38 122 LYS A CA 1
ATOM 946 C C . LYS A 1 122 ? 12.182 24.113 -35.574 1.00 83.38 122 LYS A C 1
ATOM 948 O O . LYS A 1 122 ? 12.164 25.221 -36.098 1.00 83.38 122 LYS A O 1
ATOM 953 N N . CYS A 1 123 ? 11.978 23.934 -34.270 1.00 80.44 123 CYS A N 1
ATOM 954 C CA . CYS A 1 123 ? 11.674 25.047 -33.371 1.00 80.44 123 CYS A CA 1
ATOM 955 C C . CYS A 1 123 ? 12.839 26.036 -33.256 1.00 80.44 123 CYS A C 1
ATOM 957 O O . CYS A 1 123 ? 12.624 27.243 -33.260 1.00 80.44 123 CYS A O 1
ATOM 959 N N . LEU A 1 124 ? 14.075 25.535 -33.199 1.00 72.75 124 LEU A N 1
ATOM 960 C CA . LEU A 1 124 ? 15.274 26.367 -33.143 1.00 72.75 124 LEU A CA 1
ATOM 961 C C . LEU A 1 124 ? 15.415 27.222 -34.406 1.00 72.75 124 LEU A C 1
ATOM 963 O O . LEU A 1 124 ? 15.632 28.421 -34.295 1.00 72.75 124 LEU A O 1
ATOM 967 N N . SER A 1 125 ? 15.172 26.651 -35.590 1.00 82.75 125 SER A N 1
ATOM 968 C CA . SER A 1 125 ? 15.173 27.416 -36.842 1.00 82.75 125 SER A CA 1
ATOM 969 C C . SER A 1 125 ? 14.128 28.539 -36.865 1.00 82.75 125 SER A C 1
ATOM 971 O O . SER A 1 125 ? 14.385 29.576 -37.473 1.00 82.75 125 SER A O 1
ATOM 973 N N . ILE A 1 126 ? 12.960 28.341 -36.243 1.00 82.75 126 ILE A N 1
ATOM 974 C CA . ILE A 1 126 ? 11.907 29.365 -36.150 1.00 82.75 126 ILE A CA 1
ATOM 975 C C . ILE A 1 126 ? 12.349 30.482 -35.195 1.00 82.75 126 ILE A C 1
ATOM 977 O O . ILE A 1 126 ? 12.320 31.656 -35.556 1.00 82.75 126 ILE A O 1
ATOM 981 N N . LEU A 1 127 ? 12.832 30.117 -34.005 1.00 77.81 127 LEU A N 1
ATOM 982 C CA . LEU A 1 127 ? 13.262 31.079 -32.988 1.00 77.81 127 LEU A CA 1
ATOM 983 C C . LEU A 1 127 ? 14.495 31.885 -33.427 1.00 77.81 127 LEU A C 1
ATOM 985 O O . LEU A 1 127 ? 14.560 33.086 -33.180 1.00 77.81 127 LEU A O 1
ATOM 989 N N . GLU A 1 128 ? 15.456 31.260 -34.108 1.00 76.56 128 GLU A N 1
ATOM 990 C CA . GLU A 1 128 ? 16.619 31.951 -34.677 1.00 76.56 128 GLU A CA 1
ATOM 991 C C . GLU A 1 128 ? 16.222 32.907 -35.810 1.00 76.56 128 GLU A C 1
ATOM 993 O O . GLU A 1 128 ? 16.768 34.008 -35.896 1.00 76.56 128 GLU A O 1
ATOM 998 N N . GLY A 1 129 ? 15.244 32.529 -36.643 1.00 71.81 129 GLY A N 1
ATOM 999 C CA . GLY A 1 129 ? 14.696 33.391 -37.695 1.00 71.81 129 GLY A CA 1
ATOM 1000 C C . GLY A 1 129 ? 14.057 34.669 -37.142 1.00 71.81 129 GLY A C 1
ATOM 1001 O O . GLY A 1 129 ? 14.329 35.761 -37.642 1.00 71.81 129 GLY A O 1
ATOM 1002 N N . GLU A 1 130 ? 13.297 34.549 -36.053 1.00 63.41 130 GLU A N 1
ATOM 1003 C CA . GLU A 1 130 ? 12.669 35.673 -35.342 1.00 63.41 130 GLU A CA 1
ATOM 1004 C C . GLU A 1 130 ? 13.697 36.597 -34.655 1.00 63.41 130 GLU A C 1
ATOM 1006 O O . GLU A 1 130 ? 13.539 37.822 -34.625 1.00 63.41 130 GLU A O 1
ATOM 1011 N N . VAL A 1 131 ? 14.799 36.038 -34.138 1.00 58.72 131 VAL A N 1
ATOM 1012 C CA . VAL A 1 131 ? 15.921 36.812 -33.566 1.00 58.72 131 VAL A CA 1
ATOM 1013 C C . VAL A 1 131 ? 16.709 37.542 -34.663 1.00 58.72 131 VAL A C 1
ATOM 1015 O O . VAL A 1 131 ? 17.086 38.703 -34.480 1.00 58.72 131 VAL A O 1
ATOM 1018 N N . ALA A 1 132 ? 16.898 36.915 -35.828 1.00 55.56 132 ALA A N 1
ATOM 1019 C CA . ALA A 1 132 ? 17.539 37.526 -36.994 1.00 55.56 132 ALA A CA 1
ATOM 1020 C C . ALA A 1 132 ? 16.685 38.648 -37.625 1.00 55.56 132 ALA A C 1
ATOM 1022 O O . ALA A 1 132 ? 17.225 39.610 -38.168 1.00 55.56 132 ALA A O 1
ATOM 1023 N N . GLN A 1 133 ? 15.353 38.572 -37.524 1.00 52.03 133 GLN A N 1
ATOM 1024 C CA . GLN A 1 133 ? 14.444 39.640 -37.963 1.00 52.03 133 GLN A CA 1
ATOM 1025 C C . GLN A 1 133 ? 14.395 40.838 -37.005 1.00 52.03 133 GLN A C 1
ATOM 1027 O O . GLN A 1 133 ? 14.207 41.966 -37.459 1.00 52.03 133 GLN A O 1
ATOM 1032 N N . LYS A 1 134 ? 14.609 40.631 -35.700 1.00 49.41 134 LYS A N 1
ATOM 1033 C CA . LYS A 1 134 ? 14.680 41.721 -34.707 1.00 49.41 134 LYS A CA 1
ATOM 1034 C C . LYS A 1 134 ? 16.017 42.467 -34.680 1.00 49.41 134 LYS A C 1
ATOM 1036 O O . LYS A 1 134 ? 16.078 43.556 -34.129 1.00 49.41 134 LYS A O 1
ATOM 1041 N N . THR A 1 135 ? 17.066 41.938 -35.306 1.00 42.22 135 THR A N 1
ATOM 1042 C CA . THR A 1 135 ? 18.432 42.505 -35.296 1.00 42.22 135 THR A CA 1
ATOM 1043 C C . THR A 1 135 ? 18.707 43.532 -36.409 1.00 42.22 135 THR A C 1
ATOM 1045 O O . THR A 1 135 ? 19.863 43.833 -36.698 1.00 42.22 135 THR A O 1
ATOM 1048 N N . VAL A 1 136 ? 17.664 44.125 -37.010 1.00 43.09 136 VAL A N 1
ATOM 1049 C CA . VAL A 1 136 ? 17.802 45.336 -37.854 1.00 43.09 136 VAL A CA 1
ATOM 1050 C C . VAL A 1 136 ? 17.530 46.634 -37.077 1.00 43.09 136 VAL A C 1
ATOM 1052 O O . VAL A 1 136 ? 17.899 47.694 -37.566 1.00 43.09 136 VAL A O 1
ATOM 1055 N N . ASP A 1 137 ? 17.027 46.578 -35.839 1.00 40.94 137 ASP A N 1
ATOM 1056 C CA . ASP A 1 137 ? 17.022 47.739 -34.940 1.00 40.94 137 ASP A CA 1
ATOM 1057 C C . ASP A 1 137 ? 17.642 47.380 -33.577 1.00 40.94 137 ASP A C 1
ATOM 1059 O O . ASP A 1 137 ? 17.055 46.691 -32.750 1.00 40.94 137 ASP A O 1
ATOM 1063 N N . GLU A 1 138 ? 18.848 47.914 -33.383 1.00 37.09 138 GLU A N 1
ATOM 1064 C CA . GLU A 1 138 ? 19.615 48.070 -32.141 1.00 37.09 138 GLU A CA 1
ATOM 1065 C C . GLU A 1 138 ? 20.322 46.863 -31.476 1.00 37.09 138 GLU A C 1
ATOM 1067 O O . GLU A 1 138 ? 19.735 45.983 -30.854 1.00 37.09 138 GLU A O 1
ATOM 1072 N N . LEU A 1 139 ? 21.656 47.028 -31.468 1.00 31.09 139 LEU A N 1
ATOM 1073 C CA . LEU A 1 139 ? 22.689 46.536 -30.546 1.00 31.09 139 LEU A CA 1
ATOM 1074 C C . LEU A 1 139 ? 23.384 45.207 -30.878 1.00 31.09 139 LEU A C 1
ATOM 1076 O O . LEU A 1 139 ? 23.119 44.141 -30.328 1.00 31.09 139 LEU A O 1
ATOM 1080 N N . ASP A 1 140 ? 24.423 45.378 -31.701 1.00 39.84 140 ASP A N 1
ATOM 1081 C CA . ASP A 1 140 ? 25.665 44.612 -31.682 1.00 39.84 140 ASP A CA 1
ATOM 1082 C C . ASP A 1 140 ? 26.161 44.322 -30.252 1.00 39.84 140 ASP A C 1
ATOM 1084 O O . ASP A 1 140 ? 26.370 45.241 -29.457 1.00 39.84 140 ASP A O 1
ATOM 1088 N N . GLN A 1 141 ? 26.474 43.038 -30.033 1.00 45.62 141 GLN A N 1
ATOM 1089 C CA . GLN A 1 141 ? 27.444 42.437 -29.099 1.00 45.62 141 GLN A CA 1
ATOM 1090 C C . GLN A 1 141 ? 26.858 41.433 -28.100 1.00 45.62 141 GLN A C 1
ATOM 1092 O O . GLN A 1 141 ? 26.767 41.714 -26.909 1.00 45.62 141 GLN A O 1
ATOM 1097 N N . ILE A 1 142 ? 26.630 40.196 -28.559 1.00 33.44 142 ILE A N 1
ATOM 1098 C CA . ILE A 1 142 ? 26.827 38.991 -27.734 1.00 33.44 142 ILE A CA 1
ATOM 1099 C C . ILE A 1 142 ? 27.473 37.901 -28.618 1.00 33.44 142 ILE A C 1
ATOM 1101 O O . ILE A 1 142 ? 26.969 37.650 -29.713 1.00 33.44 142 ILE A O 1
ATOM 1105 N N . PRO A 1 143 ? 28.583 37.251 -28.209 1.00 34.47 143 PRO A N 1
ATOM 1106 C CA . PRO A 1 143 ? 29.194 36.178 -28.991 1.00 34.47 143 PRO A CA 1
ATOM 1107 C C . PRO A 1 143 ? 28.293 34.937 -28.985 1.00 34.47 143 PRO A C 1
ATOM 1109 O O . PRO A 1 143 ? 28.003 34.384 -27.924 1.00 34.47 143 PRO A O 1
ATOM 1112 N N . LEU A 1 144 ? 27.872 34.485 -30.167 1.00 35.12 144 LEU A N 1
ATOM 1113 C CA . LEU A 1 144 ? 27.112 33.249 -30.340 1.00 35.12 144 LEU A CA 1
ATOM 1114 C C . LEU A 1 144 ? 28.049 32.047 -30.108 1.00 35.12 144 LEU A C 1
ATOM 1116 O O . LEU A 1 144 ? 28.971 31.805 -30.889 1.00 35.12 144 LEU A O 1
ATOM 1120 N N . GLY A 1 145 ? 27.852 31.333 -28.997 1.00 33.03 145 GLY A N 1
ATOM 1121 C CA . GLY A 1 145 ? 28.580 30.103 -28.675 1.00 33.03 145 GLY A CA 1
ATOM 1122 C C . GLY A 1 145 ? 28.281 28.971 -29.664 1.00 33.03 145 GLY A C 1
ATOM 1123 O O . GLY A 1 145 ? 27.226 28.927 -30.292 1.00 33.03 145 GLY A O 1
ATOM 1124 N N . THR A 1 146 ? 29.233 28.052 -29.818 1.00 37.28 146 THR A N 1
ATOM 1125 C CA . THR A 1 146 ? 29.187 26.926 -30.763 1.00 37.28 146 THR A CA 1
ATOM 1126 C C . THR A 1 146 ? 27.999 25.972 -30.494 1.00 37.28 146 THR A C 1
ATOM 1128 O O . THR A 1 146 ? 27.681 25.722 -29.329 1.00 37.28 146 THR A O 1
ATOM 1131 N N . PRO A 1 147 ? 27.391 25.349 -31.532 1.00 34.62 147 PRO A N 1
ATOM 1132 C CA . PRO A 1 147 ? 26.116 24.612 -31.434 1.00 34.62 147 PRO A CA 1
ATOM 1133 C C . PRO A 1 147 ? 26.096 23.424 -30.460 1.00 34.62 147 PRO A C 1
ATOM 1135 O O . PRO A 1 147 ? 25.033 22.993 -30.026 1.00 34.62 147 PRO A O 1
ATOM 1138 N N . SER A 1 148 ? 27.262 22.884 -30.106 1.00 36.00 148 SER A N 1
ATOM 1139 C CA . SER A 1 148 ? 27.408 21.709 -29.242 1.00 36.00 148 SER A CA 1
ATOM 1140 C C . SER A 1 148 ? 27.345 22.004 -27.738 1.00 36.00 148 SER A C 1
ATOM 1142 O O . SER A 1 148 ? 27.191 21.070 -26.967 1.00 36.00 148 SER A O 1
ATOM 1144 N N . GLN A 1 149 ? 27.437 23.266 -27.301 1.00 34.41 149 GLN A N 1
ATOM 1145 C CA . GLN A 1 149 ? 27.243 23.638 -25.884 1.00 34.41 149 GLN A CA 1
ATOM 1146 C C . GLN A 1 149 ? 25.792 24.009 -25.552 1.00 34.41 149 GLN A C 1
ATOM 1148 O O . GLN A 1 149 ? 25.404 24.047 -24.387 1.00 34.41 149 GLN A O 1
ATOM 1153 N N . VAL A 1 150 ? 24.976 24.274 -26.572 1.00 36.69 150 VAL A N 1
ATOM 1154 C CA . VAL A 1 150 ? 23.577 24.677 -26.411 1.00 36.69 150 VAL A CA 1
ATOM 1155 C C . VAL A 1 150 ? 22.724 23.492 -25.947 1.00 36.69 150 VAL A C 1
ATOM 1157 O O . VAL A 1 150 ? 21.852 23.678 -25.107 1.00 36.69 150 VAL A O 1
ATOM 1160 N N . THR A 1 151 ? 23.024 22.269 -26.400 1.00 37.22 151 THR A N 1
ATOM 1161 C CA . THR A 1 151 ? 22.341 21.026 -25.990 1.00 37.22 151 THR A CA 1
ATOM 1162 C C . THR A 1 151 ? 22.452 20.735 -24.494 1.00 37.22 151 THR A C 1
ATOM 1164 O O . THR A 1 151 ? 21.461 20.333 -23.889 1.00 37.22 151 THR A O 1
ATOM 1167 N N . ASP A 1 152 ? 23.608 21.009 -23.886 1.00 37.50 152 ASP A N 1
ATOM 1168 C CA . ASP A 1 152 ? 23.840 20.788 -22.451 1.00 37.50 152 ASP A CA 1
ATOM 1169 C C . ASP A 1 152 ? 23.158 21.869 -21.590 1.00 37.50 152 ASP A C 1
ATOM 1171 O O . ASP A 1 152 ? 22.744 21.618 -20.460 1.00 37.50 152 ASP A O 1
ATOM 1175 N N . ASN A 1 153 ? 22.972 23.075 -22.139 1.00 33.56 153 ASN A N 1
ATOM 1176 C CA . ASN A 1 153 ? 22.357 24.207 -21.442 1.00 33.56 153 ASN A CA 1
ATOM 1177 C C . ASN A 1 153 ? 20.814 24.112 -21.376 1.00 33.56 153 ASN A C 1
ATOM 1179 O O . ASN A 1 153 ? 20.182 24.738 -20.521 1.00 33.56 153 ASN A O 1
ATOM 1183 N N . TRP A 1 154 ? 20.197 23.298 -22.242 1.00 44.81 154 TRP A N 1
ATOM 1184 C CA . TRP A 1 154 ? 18.761 22.997 -22.192 1.00 44.81 154 TRP A CA 1
ATOM 1185 C C . TRP A 1 154 ? 18.390 22.035 -21.057 1.00 44.81 154 TRP A C 1
ATOM 1187 O O . TRP A 1 154 ? 17.279 22.138 -20.543 1.00 44.81 154 TRP A O 1
ATOM 1197 N N . ASP A 1 155 ? 19.302 21.155 -20.624 1.00 37.53 155 ASP A N 1
ATOM 1198 C CA . ASP A 1 155 ? 19.091 20.234 -19.490 1.00 37.53 155 ASP A CA 1
ATOM 1199 C C . ASP A 1 155 ? 18.824 21.012 -18.187 1.00 37.53 155 ASP A C 1
ATOM 1201 O O . ASP A 1 155 ? 17.911 20.692 -17.427 1.00 37.53 155 ASP A O 1
ATOM 1205 N N . PHE A 1 156 ? 19.540 22.127 -18.008 1.00 34.28 156 PHE A N 1
ATOM 1206 C CA . PHE A 1 156 ? 19.397 23.062 -16.889 1.00 34.28 156 PHE A CA 1
ATOM 1207 C C . PHE A 1 156 ? 18.149 23.962 -16.997 1.00 34.28 156 PHE A C 1
ATOM 1209 O O . PHE A 1 156 ? 17.424 24.166 -16.028 1.00 34.28 156 PHE A O 1
ATOM 1216 N N . MET A 1 157 ? 17.820 24.475 -18.187 1.00 37.78 157 MET A N 1
ATOM 1217 C CA . MET A 1 157 ? 16.606 25.293 -18.372 1.00 37.78 157 MET A CA 1
ATOM 1218 C C . MET A 1 157 ? 15.301 24.476 -18.318 1.00 37.78 157 MET A C 1
ATOM 1220 O O . MET A 1 157 ? 14.217 25.028 -18.108 1.00 37.78 157 MET A O 1
ATOM 1224 N N . MET A 1 158 ? 15.388 23.159 -18.516 1.00 40.50 158 MET A N 1
ATOM 1225 C CA . MET A 1 158 ? 14.264 22.223 -18.442 1.00 40.50 158 MET A CA 1
ATOM 1226 C C . MET A 1 158 ? 14.146 21.538 -17.071 1.00 40.50 158 MET A C 1
ATOM 1228 O O . MET A 1 158 ? 13.096 20.951 -16.808 1.00 40.50 158 MET A O 1
ATOM 1232 N N . SER A 1 159 ? 15.161 21.638 -16.198 1.00 39.84 159 SER A N 1
ATOM 1233 C CA . SER A 1 159 ? 15.136 21.090 -14.832 1.00 39.84 159 SER A CA 1
ATOM 1234 C C . SER A 1 159 ? 14.385 21.966 -13.827 1.00 39.84 159 SER A C 1
ATOM 1236 O O . SER A 1 159 ? 13.817 21.429 -12.878 1.00 39.84 159 SER A O 1
ATOM 1238 N N . ASP A 1 160 ? 14.325 23.283 -14.058 1.00 31.11 160 ASP A N 1
ATOM 1239 C CA . ASP A 1 160 ? 13.867 24.259 -13.051 1.00 31.11 160 ASP A CA 1
ATOM 1240 C C . ASP A 1 160 ? 12.426 24.761 -13.247 1.00 31.11 160 ASP A C 1
ATOM 1242 O O . ASP A 1 160 ? 11.953 25.647 -12.538 1.00 31.11 160 ASP A O 1
ATOM 1246 N N . VAL A 1 161 ? 11.676 24.153 -14.168 1.00 34.22 161 VAL A N 1
ATOM 1247 C CA . VAL A 1 161 ? 10.221 24.324 -14.248 1.00 34.22 161 VAL A CA 1
ATOM 1248 C C . VAL A 1 161 ? 9.604 22.942 -14.179 1.00 34.22 161 VAL A C 1
ATOM 1250 O O . VAL A 1 161 ? 9.469 22.264 -15.199 1.00 34.22 161 VAL A O 1
ATOM 1253 N N . GLN A 1 162 ? 9.286 22.534 -12.949 1.00 32.69 162 GLN A N 1
ATOM 1254 C CA . GLN A 1 162 ? 8.471 21.374 -12.610 1.00 32.69 162 GLN A CA 1
ATOM 1255 C C . GLN A 1 162 ? 7.336 21.237 -13.635 1.00 32.69 162 GLN A C 1
ATOM 1257 O O . GLN A 1 162 ? 6.363 21.989 -13.619 1.00 32.69 162 GLN A O 1
ATOM 1262 N N . PHE A 1 163 ? 7.452 20.263 -14.540 1.00 33.53 163 PHE A N 1
ATOM 1263 C CA . PHE A 1 163 ? 6.266 19.624 -15.096 1.00 33.53 163 PHE A CA 1
ATOM 1264 C C . PHE A 1 163 ? 5.634 18.841 -13.949 1.00 33.53 163 PHE A C 1
ATOM 1266 O O . PHE A 1 163 ? 5.760 17.619 -13.868 1.00 33.53 163 PHE A O 1
ATOM 1273 N N . ASP A 1 164 ? 4.971 19.550 -13.038 1.00 33.62 164 ASP A N 1
ATOM 1274 C CA . ASP A 1 164 ? 3.988 18.941 -12.161 1.00 33.62 164 ASP A CA 1
ATOM 1275 C C . ASP A 1 164 ? 2.775 18.593 -13.029 1.00 33.62 164 ASP A C 1
ATOM 1277 O O . ASP A 1 164 ? 1.722 19.217 -12.975 1.00 33.62 164 ASP A O 1
ATOM 1281 N N . PHE A 1 165 ? 2.902 17.511 -13.806 1.00 33.31 165 PHE A N 1
ATOM 1282 C CA . PHE A 1 165 ? 1.743 16.744 -14.280 1.00 33.31 165 PHE A CA 1
ATOM 1283 C C . PHE A 1 165 ? 0.856 16.276 -13.102 1.00 33.31 165 PHE A C 1
ATOM 1285 O O . PHE A 1 165 ? -0.250 15.791 -13.317 1.00 33.31 165 PHE A O 1
ATOM 1292 N N . VAL A 1 166 ? 1.338 16.435 -11.863 1.00 34.72 166 VAL A N 1
ATOM 1293 C CA . VAL A 1 166 ? 0.650 16.175 -10.598 1.00 34.72 166 VAL A CA 1
ATOM 1294 C C . VAL A 1 166 ? -0.470 17.188 -10.307 1.00 34.72 166 VAL A C 1
ATOM 1296 O O . VAL A 1 166 ? -1.467 16.791 -9.716 1.00 34.72 166 VAL A O 1
ATOM 1299 N N . ASP A 1 167 ? -0.371 18.443 -10.764 1.00 34.09 167 ASP A N 1
ATOM 1300 C CA . ASP A 1 167 ? -1.345 19.503 -10.420 1.00 34.09 167 ASP A CA 1
ATOM 1301 C C . ASP A 1 167 ? -2.483 19.674 -11.445 1.00 34.09 167 ASP A C 1
ATOM 1303 O O . ASP A 1 167 ? -3.348 20.541 -11.309 1.00 34.09 167 ASP A O 1
ATOM 1307 N N . MET A 1 168 ? -2.536 18.821 -12.470 1.00 34.38 168 MET A N 1
ATOM 1308 C CA . MET A 1 168 ? -3.631 18.805 -13.436 1.00 34.38 168 MET A CA 1
ATOM 1309 C C . MET A 1 168 ? -4.654 17.726 -13.039 1.00 34.38 168 MET A C 1
ATOM 1311 O O . MET A 1 168 ? -4.646 16.605 -13.547 1.00 34.38 168 MET A O 1
ATOM 1315 N N . GLU A 1 169 ? -5.554 18.070 -12.108 1.00 36.91 169 GLU A N 1
ATOM 1316 C CA . GLU A 1 169 ? -6.656 17.214 -11.616 1.00 36.91 169 GLU A CA 1
ATOM 1317 C C . GLU A 1 169 ? -7.498 16.510 -12.716 1.00 36.91 169 GLU A C 1
ATOM 1319 O O . GLU A 1 169 ? -7.999 15.415 -12.450 1.00 36.91 169 GLU A O 1
ATOM 1324 N N . PRO A 1 170 ? -7.602 17.001 -13.973 1.00 33.22 170 PRO A N 1
ATOM 1325 C CA . PRO A 1 170 ? -8.283 16.260 -15.040 1.00 33.22 170 PRO A CA 1
ATOM 1326 C C . PRO A 1 170 ? -7.480 15.121 -15.685 1.00 33.22 170 PRO A C 1
ATOM 1328 O O . PRO A 1 170 ? -8.062 14.382 -16.469 1.00 33.22 170 PRO A O 1
ATOM 1331 N N . THR A 1 171 ? -6.185 14.935 -15.392 1.00 33.66 171 THR A N 1
ATOM 1332 C CA . THR A 1 171 ? -5.374 13.817 -15.938 1.00 33.66 171 THR A CA 1
ATOM 1333 C C . THR A 1 171 ? -5.184 12.651 -14.967 1.00 33.66 171 THR A C 1
ATOM 1335 O O . THR A 1 171 ? -4.539 11.668 -15.312 1.00 33.66 171 THR A O 1
ATOM 1338 N N . SER A 1 172 ? -5.793 12.696 -13.777 1.00 34.62 172 SER A N 1
ATOM 1339 C CA . SER A 1 172 ? -5.710 11.627 -12.764 1.00 34.62 172 SER A CA 1
ATOM 1340 C C . SER A 1 172 ? -6.145 10.242 -13.282 1.00 34.62 172 SER A C 1
ATOM 1342 O O . SER A 1 172 ? -5.549 9.230 -12.911 1.00 34.62 172 SER A O 1
ATOM 1344 N N . TRP A 1 173 ? -7.113 10.182 -14.203 1.00 41.38 173 TRP A N 1
ATOM 1345 C CA . TRP A 1 173 ? -7.573 8.934 -14.831 1.00 41.38 173 TRP A CA 1
ATOM 1346 C C . TRP A 1 173 ? -6.550 8.322 -15.805 1.00 41.38 173 TRP A C 1
ATOM 1348 O O . TRP A 1 173 ? -6.596 7.125 -16.064 1.00 41.38 173 TRP A O 1
ATOM 1358 N N . MET A 1 174 ? -5.591 9.115 -16.296 1.00 36.50 174 MET A N 1
ATOM 1359 C CA . MET A 1 174 ? -4.467 8.649 -17.116 1.00 36.50 174 MET A CA 1
ATOM 1360 C C . MET A 1 174 ? -3.391 7.943 -16.269 1.00 36.50 174 MET A C 1
ATOM 1362 O O . MET A 1 174 ? -2.511 7.277 -16.812 1.00 36.50 174 MET A O 1
ATOM 1366 N N . PHE A 1 175 ? -3.450 8.091 -14.938 1.00 40.34 175 PHE A N 1
ATOM 1367 C CA . PHE A 1 175 ? -2.371 7.729 -14.021 1.00 40.34 175 PHE A CA 1
ATOM 1368 C C . PHE A 1 175 ? -2.724 6.712 -12.937 1.00 40.34 175 PHE A C 1
ATOM 1370 O O . PHE A 1 175 ? -1.820 6.358 -12.189 1.00 40.34 175 PHE A O 1
ATOM 1377 N N . ASN A 1 176 ? -3.949 6.184 -12.847 1.00 29.16 176 ASN A N 1
ATOM 1378 C CA . ASN A 1 176 ? -4.224 5.043 -11.967 1.00 29.16 176 ASN A CA 1
ATOM 1379 C C . ASN A 1 176 ? -5.418 4.204 -12.436 1.00 29.16 176 ASN A C 1
ATOM 1381 O O . ASN A 1 176 ? -6.540 4.695 -12.547 1.00 29.16 176 ASN A O 1
ATOM 1385 N N . GLY A 1 177 ? -5.172 2.900 -12.580 1.00 29.67 177 GLY A N 1
ATOM 1386 C CA . GLY A 1 177 ? -6.167 1.908 -12.200 1.00 29.67 177 GLY A CA 1
ATOM 1387 C C . GLY A 1 177 ? -6.395 1.999 -10.689 1.00 29.67 177 GLY A C 1
ATOM 1388 O O . GLY A 1 177 ? -5.439 2.069 -9.918 1.00 29.67 177 GLY A O 1
ATOM 1389 N N . ASP A 1 178 ? -7.672 2.005 -10.322 1.00 28.55 178 ASP A N 1
ATOM 1390 C CA . ASP A 1 178 ? -8.252 1.868 -8.983 1.00 28.55 178 ASP A CA 1
ATOM 1391 C C . ASP A 1 178 ? -8.361 3.135 -8.096 1.00 28.55 178 ASP A C 1
ATOM 1393 O O . ASP A 1 178 ? -7.510 3.457 -7.274 1.00 28.55 178 ASP A O 1
ATOM 1397 N N . ILE A 1 179 ? -9.527 3.794 -8.247 1.00 32.44 179 ILE A N 1
ATOM 1398 C CA . ILE A 1 179 ? -10.397 4.383 -7.202 1.00 32.44 179 ILE A CA 1
ATOM 1399 C C . ILE A 1 179 ? -9.693 5.274 -6.166 1.00 32.44 179 ILE A C 1
ATOM 1401 O O . ILE A 1 179 ? -9.305 4.737 -5.144 1.00 32.44 179 ILE A O 1
ATOM 1405 N N . LEU A 1 180 ? -9.639 6.615 -6.310 1.00 28.03 180 LEU A N 1
ATOM 1406 C CA . LEU A 1 180 ? -9.451 7.530 -5.149 1.00 28.03 180 LEU A CA 1
ATOM 1407 C C . LEU A 1 180 ? -9.667 9.052 -5.413 1.00 28.03 180 LEU A C 1
ATOM 1409 O O . LEU A 1 180 ? -9.080 9.888 -4.731 1.00 28.03 180 LEU A O 1
ATOM 1413 N N . THR A 1 181 ? -10.542 9.479 -6.330 1.00 30.75 181 THR A N 1
ATOM 1414 C CA . THR A 1 181 ? -10.777 10.928 -6.571 1.00 30.75 181 THR A CA 1
ATOM 1415 C C . THR A 1 181 ? -11.700 11.627 -5.564 1.00 30.75 181 THR A C 1
ATOM 1417 O O . THR A 1 181 ? -11.783 12.849 -5.563 1.00 30.75 181 THR A O 1
ATOM 1420 N N . SER A 1 182 ? -12.352 10.931 -4.627 1.00 29.92 182 SER A N 1
ATOM 1421 C CA . SER A 1 182 ? -13.286 11.592 -3.692 1.00 29.92 182 SER A CA 1
ATOM 1422 C C . SER A 1 182 ? -12.647 12.145 -2.406 1.00 29.92 182 SER A C 1
ATOM 1424 O O . SER A 1 182 ? -13.371 12.542 -1.491 1.00 29.92 182 SER A O 1
ATOM 1426 N N . ALA A 1 183 ? -11.314 12.133 -2.280 1.00 32.28 183 ALA A N 1
ATOM 1427 C CA . ALA A 1 183 ? -10.616 12.506 -1.042 1.00 32.28 183 ALA A CA 1
ATOM 1428 C C . ALA A 1 183 ? -9.876 13.859 -1.097 1.00 32.28 183 ALA A C 1
ATOM 1430 O O . ALA A 1 183 ? -9.509 14.378 -0.042 1.00 32.28 183 ALA A O 1
ATOM 1431 N N . TRP A 1 184 ? -9.659 14.438 -2.283 1.00 31.61 184 TRP A N 1
ATOM 1432 C CA . TRP A 1 184 ? -8.762 15.593 -2.456 1.00 31.61 184 TRP A CA 1
ATOM 1433 C C . TRP A 1 184 ? -9.458 16.962 -2.396 1.00 31.61 184 TRP A C 1
ATOM 1435 O O . TRP A 1 184 ? -8.894 17.894 -1.822 1.00 31.61 184 TRP A O 1
ATOM 1445 N N . ASP A 1 185 ? -10.743 17.050 -2.756 1.00 28.95 185 ASP A N 1
ATOM 1446 C CA . ASP A 1 185 ? -11.543 18.290 -2.671 1.00 28.95 185 ASP A CA 1
ATOM 1447 C C . ASP A 1 185 ? -11.666 18.893 -1.251 1.00 28.95 185 ASP A C 1
ATOM 1449 O O . ASP A 1 185 ? -12.067 20.047 -1.068 1.00 28.95 185 ASP A O 1
ATOM 1453 N N . LYS A 1 186 ? -11.324 18.131 -0.201 1.00 33.69 186 LYS A N 1
ATOM 1454 C CA . LYS A 1 186 ? -11.381 18.588 1.200 1.00 33.69 186 LYS A CA 1
ATOM 1455 C C . LYS A 1 186 ? -10.044 19.073 1.766 1.00 33.69 186 LYS A C 1
ATOM 1457 O O . LYS A 1 186 ? -10.064 19.762 2.783 1.00 33.69 186 LYS A O 1
ATOM 1462 N N . ALA A 1 187 ? -8.907 18.766 1.136 1.00 30.09 187 ALA A N 1
ATOM 1463 C CA . ALA A 1 187 ? -7.588 19.157 1.648 1.00 30.09 187 ALA A CA 1
ATOM 1464 C C . ALA A 1 187 ? -7.190 20.593 1.251 1.00 30.09 187 ALA A C 1
ATOM 1466 O O . ALA A 1 187 ? -6.469 21.261 1.992 1.00 30.09 187 ALA A O 1
ATOM 1467 N N . ALA A 1 188 ? -7.730 21.111 0.143 1.00 30.61 188 ALA A N 1
ATOM 1468 C CA . ALA A 1 188 ? -7.407 22.442 -0.379 1.00 30.61 188 ALA A CA 1
ATOM 1469 C C . ALA A 1 188 ? -8.029 23.620 0.409 1.00 30.61 188 ALA A C 1
ATOM 1471 O O . ALA A 1 188 ? -7.731 24.775 0.121 1.00 30.61 188 ALA A O 1
ATOM 1472 N N . ARG A 1 189 ? -8.876 23.373 1.426 1.00 35.19 189 ARG A N 1
ATOM 1473 C CA . ARG A 1 189 ? -9.568 24.442 2.185 1.00 35.19 189 ARG A CA 1
ATOM 1474 C C . ARG A 1 189 ? -9.013 24.732 3.585 1.00 35.19 189 ARG A C 1
ATOM 1476 O O . ARG A 1 189 ? -9.619 25.523 4.302 1.00 35.19 189 ARG A O 1
ATOM 1483 N N . SER A 1 190 ? -7.890 24.137 4.001 1.00 32.56 190 SER A N 1
ATOM 1484 C CA . SER A 1 190 ? -7.384 24.297 5.381 1.00 32.56 190 SER A CA 1
ATOM 1485 C C . SER A 1 190 ? -5.935 24.779 5.535 1.00 32.56 190 SER A C 1
ATOM 1487 O O . SER A 1 190 ? -5.412 24.728 6.645 1.00 32.56 190 SER A O 1
ATOM 1489 N N . ALA A 1 191 ? -5.277 25.274 4.484 1.00 28.77 191 ALA A N 1
ATOM 1490 C CA . ALA A 1 191 ? -3.919 25.818 4.587 1.00 28.77 191 ALA A CA 1
ATOM 1491 C C . ALA A 1 191 ? -3.919 27.358 4.526 1.00 28.77 191 ALA A C 1
ATOM 1493 O O . ALA A 1 191 ? -3.810 27.951 3.458 1.00 28.77 191 ALA A O 1
ATOM 1494 N N . GLY A 1 192 ? -4.049 28.010 5.686 1.00 27.39 192 GLY A N 1
ATOM 1495 C CA . GLY A 1 192 ? -3.655 29.413 5.874 1.00 27.39 192 GLY A CA 1
ATOM 1496 C C . GLY A 1 192 ? -2.197 29.507 6.371 1.00 27.39 192 GLY A C 1
ATOM 1497 O O . GLY A 1 192 ? -1.754 28.588 7.065 1.00 27.39 192 GLY A O 1
ATOM 1498 N N . PRO A 1 193 ? -1.431 30.570 6.050 1.00 29.45 193 PRO A N 1
ATOM 1499 C CA . PRO A 1 193 ? 0.005 30.632 6.326 1.00 29.45 193 PRO A CA 1
ATOM 1500 C C . PRO A 1 193 ? 0.306 31.038 7.778 1.00 29.45 193 PRO A C 1
ATOM 1502 O O . PRO A 1 193 ? -0.257 32.004 8.289 1.00 29.45 193 PRO A O 1
ATOM 1505 N N . VAL A 1 194 ? 1.239 30.337 8.432 1.00 29.47 194 VAL A N 1
ATOM 1506 C CA . VAL A 1 194 ? 1.741 30.672 9.779 1.00 29.47 194 VAL A CA 1
ATOM 1507 C C . VAL A 1 194 ? 3.132 31.308 9.679 1.00 29.47 194 VAL A C 1
ATOM 1509 O O . VAL A 1 194 ? 4.067 30.715 9.145 1.00 29.47 194 VAL A O 1
ATOM 1512 N N . HIS A 1 195 ? 3.247 32.524 10.217 1.00 27.19 195 HIS A N 1
ATOM 1513 C CA . HIS A 1 195 ? 4.474 33.310 10.371 1.00 27.19 195 HIS A CA 1
ATOM 1514 C C . HIS A 1 195 ? 5.502 32.645 11.305 1.00 27.19 195 HIS A C 1
ATOM 1516 O O . HIS A 1 195 ? 5.150 32.118 12.359 1.00 27.19 195 HIS A O 1
ATOM 1522 N N . ARG A 1 196 ? 6.792 32.788 10.974 1.00 25.66 196 ARG A N 1
ATOM 1523 C CA . ARG A 1 196 ? 7.943 32.490 11.845 1.00 25.66 196 ARG A CA 1
ATOM 1524 C C . ARG A 1 196 ? 8.775 33.769 12.039 1.00 25.66 196 ARG A C 1
ATOM 1526 O O . ARG A 1 196 ? 9.091 34.390 11.026 1.00 25.66 196 ARG A O 1
ATOM 1533 N N . PRO A 1 197 ? 9.145 34.177 13.267 1.00 29.30 197 PRO A N 1
ATOM 1534 C CA . PRO A 1 197 ? 10.106 35.257 13.483 1.00 29.30 197 PRO A CA 1
ATOM 1535 C C . PRO A 1 197 ? 11.550 34.736 13.596 1.00 29.30 197 PRO A C 1
ATOM 1537 O O . PRO A 1 197 ? 11.790 33.620 14.053 1.00 29.30 197 PRO A O 1
ATOM 1540 N N . SER A 1 198 ? 12.470 35.588 13.151 1.00 30.30 198 SER A N 1
ATOM 1541 C CA . SER A 1 198 ? 13.912 35.433 12.917 1.00 30.30 198 SER A CA 1
ATOM 1542 C C . SER A 1 198 ? 14.827 35.813 14.106 1.00 30.30 198 SER A C 1
ATOM 1544 O O . SER A 1 198 ? 14.393 36.502 15.027 1.00 30.30 198 SER A O 1
ATOM 1546 N N . ASP A 1 199 ? 16.091 35.368 14.017 1.00 28.39 199 ASP A N 1
ATOM 1547 C CA . ASP A 1 199 ? 17.271 35.494 14.915 1.00 28.39 199 ASP A CA 1
ATOM 1548 C C . ASP A 1 199 ? 17.676 36.930 15.345 1.00 28.39 199 ASP A C 1
ATOM 1550 O O . ASP A 1 199 ? 17.348 37.893 14.652 1.00 28.39 199 ASP A O 1
ATOM 1554 N N . SER A 1 200 ? 18.461 37.168 16.422 1.00 29.27 200 SER A N 1
ATOM 1555 C CA . SER A 1 200 ? 19.963 37.122 16.503 1.00 29.27 200 SER A CA 1
ATOM 1556 C C . SER A 1 200 ? 20.476 37.704 17.879 1.00 29.27 200 SER A C 1
ATOM 1558 O O . SER A 1 200 ? 19.623 38.176 18.631 1.00 29.27 200 SER A O 1
ATOM 1560 N N . PRO A 1 201 ? 21.796 37.904 18.193 1.00 43.09 201 PRO A N 1
ATOM 1561 C CA . PRO A 1 201 ? 22.906 36.938 18.413 1.00 43.09 201 PRO A CA 1
ATOM 1562 C C . PRO A 1 201 ? 23.882 37.264 19.618 1.00 43.09 201 PRO A C 1
ATOM 1564 O O . PRO A 1 201 ? 23.728 38.276 20.293 1.00 43.09 201 PRO A O 1
ATOM 1567 N N . GLU A 1 202 ? 24.926 36.419 19.805 1.00 26.06 202 GLU A N 1
ATOM 1568 C CA . GLU A 1 202 ? 26.286 36.635 20.417 1.00 26.06 202 GLU A CA 1
ATOM 1569 C C . GLU A 1 202 ? 26.468 36.959 21.934 1.00 26.06 202 GLU A C 1
ATOM 1571 O O . GLU A 1 202 ? 25.804 37.811 22.506 1.00 26.06 202 GLU A O 1
ATOM 1576 N N . SER A 1 203 ? 27.403 36.340 22.687 1.00 26.83 203 SER A N 1
ATOM 1577 C CA . SER A 1 203 ? 28.865 36.513 22.537 1.00 26.83 203 SER A CA 1
ATOM 1578 C C . SER A 1 203 ? 29.750 35.561 23.403 1.00 26.83 203 SER A C 1
ATOM 1580 O O . SER A 1 203 ? 29.454 35.270 24.558 1.00 26.83 203 SER A O 1
ATOM 1582 N N . SER A 1 204 ? 30.849 35.102 22.777 1.00 26.77 204 SER A N 1
ATOM 1583 C CA . SER A 1 204 ? 32.258 34.909 23.224 1.00 26.77 204 SER A CA 1
ATOM 1584 C C . SER A 1 204 ? 32.696 34.269 24.574 1.00 26.77 204 SER A C 1
ATOM 1586 O O . SER A 1 204 ? 32.431 34.771 25.658 1.00 26.77 204 SER A O 1
ATOM 1588 N N . HIS A 1 205 ? 33.554 33.242 24.419 1.00 24.73 205 HIS A N 1
ATOM 1589 C CA . HIS A 1 205 ? 34.572 32.597 25.298 1.00 24.73 205 HIS A CA 1
ATOM 1590 C C . HIS A 1 205 ? 35.582 33.575 26.008 1.00 24.73 205 HIS A C 1
ATOM 1592 O O . HIS A 1 205 ? 35.473 34.762 25.707 1.00 24.73 205 HIS A O 1
ATOM 1598 N N . PRO A 1 206 ? 36.633 33.183 26.816 1.00 35.62 206 PRO A N 1
ATOM 1599 C CA . PRO A 1 206 ? 37.306 31.866 26.987 1.00 35.62 206 PRO A CA 1
ATOM 1600 C C . PRO A 1 206 ? 37.885 31.598 28.456 1.00 35.62 206 PRO A C 1
ATOM 1602 O O . PRO A 1 206 ? 37.239 32.058 29.391 1.00 35.62 206 PRO A O 1
ATOM 1605 N N . PRO A 1 207 ? 38.988 30.830 28.749 1.00 37.25 207 PRO A N 1
ATOM 1606 C CA . PRO A 1 207 ? 39.132 29.868 29.888 1.00 37.25 207 PRO A CA 1
ATOM 1607 C C . PRO A 1 207 ? 40.429 30.138 30.761 1.00 37.25 207 PRO A C 1
ATOM 1609 O O . PRO A 1 207 ? 40.796 31.307 30.830 1.00 37.25 207 PRO A O 1
ATOM 1612 N N . PRO A 1 208 ? 41.290 29.187 31.246 1.00 43.44 208 PRO A N 1
ATOM 1613 C CA . PRO A 1 208 ? 41.195 28.042 32.197 1.00 43.44 208 PRO A CA 1
ATOM 1614 C C . PRO A 1 208 ? 42.263 28.053 33.368 1.00 43.44 208 PRO A C 1
ATOM 1616 O O . PRO A 1 208 ? 43.020 29.006 33.503 1.00 43.44 208 PRO A O 1
ATOM 1619 N N . ILE A 1 209 ? 42.399 26.913 34.099 1.00 28.42 209 ILE A N 1
ATOM 1620 C CA . ILE A 1 209 ? 43.540 26.377 34.931 1.00 28.42 209 ILE A CA 1
ATOM 1621 C C . ILE A 1 209 ? 43.839 27.113 36.282 1.00 28.42 209 ILE A C 1
ATOM 1623 O O . ILE A 1 209 ? 43.681 28.316 36.353 1.00 28.42 209 ILE A O 1
ATOM 1627 N N . THR A 1 210 ? 44.257 26.563 37.442 1.00 26.33 210 THR A N 1
ATOM 1628 C CA . THR A 1 210 ? 44.951 25.324 37.873 1.00 26.33 210 THR A CA 1
ATOM 1629 C C . THR A 1 210 ? 44.822 25.152 39.402 1.00 26.33 210 THR A C 1
ATOM 1631 O O . THR A 1 210 ? 44.612 26.118 40.128 1.00 26.33 210 THR A O 1
ATOM 1634 N N . SER A 1 211 ? 44.998 23.922 39.882 1.00 30.66 211 SER A N 1
ATOM 1635 C CA . SER A 1 211 ? 45.098 23.493 41.285 1.00 30.66 211 SER A CA 1
ATOM 1636 C C . SER A 1 211 ? 46.353 23.987 42.018 1.00 30.66 211 SER A C 1
ATOM 1638 O O . SER A 1 211 ? 47.420 23.926 41.419 1.00 30.66 211 SER A O 1
ATOM 1640 N N . THR A 1 212 ? 46.255 24.246 43.329 1.00 27.12 212 THR A N 1
ATOM 1641 C CA . THR A 1 212 ? 47.256 23.835 44.345 1.00 27.12 212 THR A CA 1
ATOM 1642 C C . THR A 1 212 ? 46.657 23.946 45.749 1.00 27.12 212 THR A C 1
ATOM 1644 O O . THR A 1 212 ? 46.075 24.967 46.105 1.00 27.12 212 THR A O 1
ATOM 1647 N N . ALA A 1 213 ? 46.805 22.874 46.524 1.00 30.78 213 ALA A N 1
ATOM 1648 C CA . ALA A 1 213 ? 46.652 22.845 47.972 1.00 30.78 213 ALA A CA 1
ATOM 1649 C C . ALA A 1 213 ? 47.987 23.228 48.622 1.00 30.78 213 ALA A C 1
ATOM 1651 O O . ALA A 1 213 ? 49.017 22.855 48.071 1.00 30.78 213 ALA A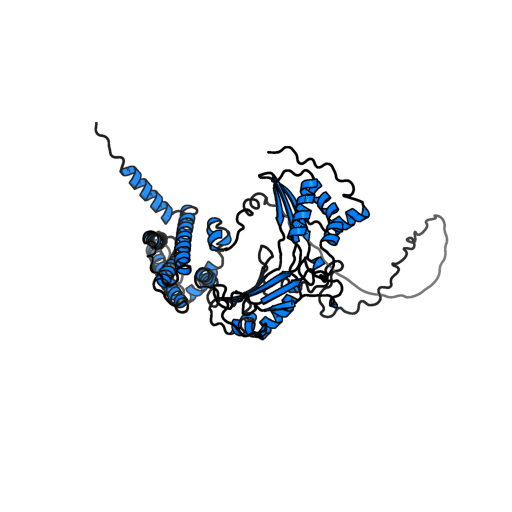 O 1
ATOM 1652 N N . GLU A 1 214 ? 47.965 23.894 49.779 1.00 28.92 214 GLU A N 1
ATOM 1653 C CA . GLU A 1 214 ? 48.995 23.751 50.816 1.00 28.92 214 GLU A CA 1
ATOM 1654 C C . GLU A 1 214 ? 48.542 24.360 52.155 1.00 28.92 214 GLU A C 1
ATOM 1656 O O . GLU A 1 214 ? 47.717 25.272 52.216 1.00 28.92 214 GLU A O 1
ATOM 1661 N N . ASP A 1 215 ? 49.062 23.747 53.214 1.00 28.12 215 ASP A N 1
ATOM 1662 C CA . ASP A 1 215 ? 48.764 23.884 54.636 1.00 28.12 215 ASP A CA 1
ATOM 1663 C C . ASP A 1 215 ? 49.060 25.264 55.258 1.00 28.12 215 ASP A C 1
ATOM 1665 O O . ASP A 1 215 ? 49.997 25.949 54.858 1.00 28.12 215 ASP A O 1
ATOM 1669 N N . ALA A 1 216 ? 48.330 25.609 56.335 1.00 29.25 216 ALA A N 1
ATOM 1670 C CA . ALA A 1 216 ? 48.872 25.808 57.699 1.00 29.25 216 ALA A CA 1
ATOM 1671 C C . ALA A 1 216 ? 48.061 26.797 58.584 1.00 29.25 216 ALA A C 1
ATOM 1673 O O . ALA A 1 216 ? 47.990 27.993 58.334 1.00 29.25 216 ALA A O 1
ATOM 1674 N N . ALA A 1 217 ? 47.542 26.244 59.688 1.00 30.80 217 ALA A N 1
ATOM 1675 C CA . ALA A 1 217 ? 47.631 26.709 61.085 1.00 30.80 217 ALA A CA 1
ATOM 1676 C C . ALA A 1 217 ? 47.112 28.098 61.577 1.00 30.80 217 ALA A C 1
ATOM 1678 O O . ALA A 1 217 ? 47.734 29.132 61.383 1.00 30.80 217 ALA A O 1
ATOM 1679 N N . VAL A 1 218 ? 46.109 27.988 62.474 1.00 32.75 218 VAL A N 1
ATOM 1680 C CA . VAL A 1 218 ? 45.957 28.599 63.827 1.00 32.75 218 VAL A CA 1
ATOM 1681 C C . VAL A 1 218 ? 45.602 30.094 63.979 1.00 32.75 218 VAL A C 1
ATOM 1683 O O . VAL A 1 218 ? 46.386 30.982 63.673 1.00 32.75 218 VAL A O 1
ATOM 1686 N N . GLY A 1 219 ? 44.477 30.345 64.674 1.00 27.92 219 GLY A N 1
ATOM 1687 C CA . GLY A 1 219 ? 44.197 31.599 65.394 1.00 27.92 219 GLY A CA 1
ATOM 1688 C C . GLY A 1 219 ? 42.706 31.871 65.651 1.00 27.92 219 GLY A C 1
ATOM 1689 O O . GLY A 1 219 ? 41.989 32.274 64.746 1.00 27.92 219 GLY A O 1
ATOM 1690 N N . SER A 1 220 ? 42.242 31.648 66.885 1.00 30.12 220 SER A N 1
ATOM 1691 C CA . SER A 1 220 ? 40.845 31.737 67.362 1.00 30.12 220 SER A CA 1
ATOM 1692 C C . SER A 1 220 ? 40.282 33.156 67.557 1.00 30.12 220 SER A C 1
ATOM 1694 O O . SER A 1 220 ? 41.025 34.051 67.945 1.00 30.12 220 SER A O 1
ATOM 1696 N N . SER A 1 221 ? 38.948 33.310 67.453 1.00 29.23 221 SER A N 1
ATOM 1697 C CA . SER A 1 221 ? 38.014 34.048 68.365 1.00 29.23 221 SER A CA 1
ATOM 1698 C C . SER A 1 221 ? 36.675 34.314 67.632 1.00 29.23 221 SER A C 1
ATOM 1700 O O . SER A 1 221 ? 36.673 34.887 66.554 1.00 29.23 221 SER A O 1
ATOM 1702 N N . SER A 1 222 ? 35.540 33.679 67.966 1.00 31.27 222 SER A N 1
ATOM 1703 C CA . SER A 1 222 ? 34.607 33.791 69.115 1.00 31.27 222 SER A CA 1
ATOM 1704 C C . SER A 1 222 ? 33.474 34.825 68.932 1.00 31.27 222 SER A C 1
ATOM 1706 O O . SER A 1 222 ? 33.723 36.025 68.927 1.00 31.27 222 SER A O 1
ATOM 1708 N N . GLY A 1 223 ? 32.231 34.318 68.874 1.00 30.59 223 GLY A N 1
ATOM 1709 C CA . GLY A 1 223 ? 30.937 35.018 68.727 1.00 30.59 223 GLY A CA 1
ATOM 1710 C C . GLY A 1 223 ? 30.107 34.332 67.623 1.00 30.59 223 GLY A C 1
ATOM 1711 O O . GLY A 1 223 ? 30.651 34.054 66.567 1.00 30.59 223 GLY A O 1
ATOM 1712 N N . GLY A 1 224 ? 28.840 33.930 67.740 1.00 27.12 224 GLY A N 1
ATOM 1713 C CA . GLY A 1 224 ? 27.784 34.193 68.711 1.00 27.12 224 GLY A CA 1
ATOM 1714 C C . GLY A 1 224 ? 26.490 34.529 67.950 1.00 27.12 224 GLY A C 1
ATOM 1715 O O . GLY A 1 224 ? 26.337 35.664 67.524 1.00 27.12 224 GLY A O 1
ATOM 1716 N N . GLY A 1 225 ? 25.567 33.562 67.811 1.00 27.36 225 GLY A N 1
ATOM 1717 C CA . GLY A 1 225 ? 24.141 33.801 67.510 1.00 27.36 225 GLY A CA 1
ATOM 1718 C C . GLY A 1 225 ? 23.628 33.438 66.104 1.00 27.36 225 GLY A C 1
ATOM 1719 O O . GLY A 1 225 ? 24.085 33.989 65.111 1.00 27.36 225 GLY A O 1
ATOM 1720 N N . GLY A 1 226 ? 22.599 32.577 66.045 1.00 29.17 226 GLY A N 1
ATOM 1721 C CA . GLY A 1 226 ? 21.668 32.489 64.906 1.00 29.17 226 GLY A CA 1
ATOM 1722 C C . GLY A 1 226 ? 21.547 31.120 64.233 1.00 29.17 226 GLY A C 1
ATOM 1723 O O . GLY A 1 226 ? 22.132 30.875 63.187 1.00 29.17 226 GLY A O 1
ATOM 1724 N N . SER A 1 227 ? 20.737 30.241 64.816 1.00 42.84 227 SER A N 1
ATOM 1725 C CA . SER A 1 227 ? 20.247 28.979 64.250 1.00 42.84 227 SER A CA 1
ATOM 1726 C C . SER A 1 227 ? 19.783 29.071 62.789 1.00 42.84 227 SER A C 1
ATOM 1728 O O . SER A 1 227 ? 18.846 29.810 62.504 1.00 42.84 227 SER A O 1
ATOM 1730 N N . THR A 1 228 ? 20.318 28.228 61.904 1.00 38.81 228 THR A N 1
ATOM 1731 C CA . THR A 1 228 ? 19.603 27.734 60.712 1.00 38.81 228 THR A CA 1
ATOM 1732 C C . THR A 1 228 ? 20.112 26.337 60.345 1.00 38.81 228 THR A C 1
ATOM 1734 O O . THR A 1 228 ? 21.301 26.107 60.138 1.00 38.81 228 THR A O 1
ATOM 1737 N N . HIS A 1 229 ? 19.193 25.373 60.329 1.00 48.31 229 HIS A N 1
ATOM 1738 C CA . HIS A 1 229 ? 19.413 24.011 59.857 1.00 48.31 229 HIS A CA 1
ATOM 1739 C C . HIS A 1 229 ? 19.926 24.014 58.406 1.00 48.31 229 HIS A C 1
ATOM 1741 O O . HIS A 1 229 ? 19.259 24.595 57.549 1.00 48.31 229 HIS A O 1
ATOM 1747 N N . PRO A 1 230 ? 21.016 23.304 58.060 1.00 43.44 230 PRO A N 1
ATOM 1748 C CA . PRO A 1 230 ? 21.259 22.974 56.670 1.00 43.44 230 PRO A CA 1
ATOM 1749 C C . PRO A 1 230 ? 20.315 21.831 56.288 1.00 43.44 230 PRO A C 1
ATOM 1751 O O . PRO A 1 230 ? 20.495 20.685 56.709 1.00 43.44 230 PRO A O 1
ATOM 1754 N N . HIS A 1 231 ? 19.286 22.176 55.511 1.00 47.06 231 HIS A N 1
ATOM 1755 C CA . HIS A 1 231 ? 18.422 21.253 54.786 1.00 47.06 231 HIS A CA 1
ATOM 1756 C C . HIS A 1 231 ? 19.279 20.276 53.970 1.00 47.06 231 HIS A C 1
ATOM 1758 O O . HIS A 1 231 ? 19.685 20.561 52.846 1.00 47.06 231 HIS A O 1
ATOM 1764 N N . LYS A 1 232 ? 19.557 19.100 54.536 1.00 45.97 232 LYS A N 1
ATOM 1765 C CA . LYS A 1 232 ? 19.905 17.933 53.729 1.00 45.97 232 LYS A CA 1
ATOM 1766 C C . LYS A 1 232 ? 18.653 17.575 52.919 1.00 45.97 232 LYS A C 1
ATOM 1768 O O . LYS A 1 232 ? 17.572 17.534 53.515 1.00 45.97 232 LYS A O 1
ATOM 1773 N N . PRO A 1 233 ? 18.752 17.338 51.599 1.00 52.81 233 PRO A N 1
ATOM 1774 C CA . PRO A 1 233 ? 17.613 16.822 50.849 1.00 52.81 233 PRO A CA 1
ATOM 1775 C C . PRO A 1 233 ? 17.127 15.520 51.511 1.00 52.81 233 PRO A C 1
ATOM 1777 O O . PRO A 1 233 ? 17.957 14.774 52.048 1.00 52.81 233 PRO A O 1
ATOM 1780 N N . PRO A 1 234 ? 15.808 15.247 51.532 1.00 57.44 234 PRO A N 1
ATOM 1781 C CA . PRO A 1 234 ? 15.297 14.002 52.090 1.00 57.44 234 PRO A CA 1
ATOM 1782 C C . PRO A 1 234 ? 15.959 12.806 51.386 1.00 57.44 234 PRO A C 1
ATOM 1784 O O . PRO A 1 234 ? 16.307 12.908 50.205 1.00 57.44 234 PRO A O 1
ATOM 1787 N N . PRO A 1 235 ? 16.166 11.678 52.089 1.00 55.44 235 PRO A N 1
ATOM 1788 C CA . PRO A 1 235 ? 16.743 10.486 51.492 1.00 55.44 235 PRO A CA 1
ATOM 1789 C C . PRO A 1 235 ? 15.749 9.943 50.464 1.00 55.44 235 PRO A C 1
ATOM 1791 O O . PRO A 1 235 ? 14.796 9.250 50.810 1.00 55.44 235 PRO A O 1
ATOM 1794 N N . TYR A 1 236 ? 15.945 10.279 49.192 1.00 56.22 236 TYR A N 1
ATOM 1795 C CA . TYR A 1 236 ? 15.260 9.589 48.112 1.00 56.22 236 TYR A CA 1
ATOM 1796 C C . TYR A 1 236 ? 15.741 8.140 48.127 1.00 56.22 236 TYR A C 1
ATOM 1798 O O . TYR A 1 236 ? 16.940 7.872 48.033 1.00 56.22 236 TYR A O 1
ATOM 1806 N N . SER A 1 237 ? 14.812 7.198 48.271 1.00 50.69 237 SER A N 1
ATOM 1807 C CA . SER A 1 237 ? 15.074 5.801 47.955 1.00 50.69 237 SER A CA 1
ATOM 1808 C C . SER A 1 237 ? 15.560 5.752 46.507 1.00 50.69 237 SER A C 1
ATOM 1810 O O . SER A 1 237 ? 14.816 6.093 45.589 1.00 50.69 237 SER A O 1
ATOM 1812 N N . GLY A 1 238 ? 16.832 5.404 46.304 1.00 54.25 238 GLY A N 1
ATOM 1813 C CA . GLY A 1 238 ? 17.350 5.153 44.964 1.00 54.25 238 GLY A CA 1
ATOM 1814 C C . GLY A 1 238 ? 16.533 4.043 44.287 1.00 54.25 238 GLY A C 1
ATOM 1815 O O . GLY A 1 238 ? 15.978 3.192 44.989 1.00 54.25 238 GLY A O 1
ATOM 1816 N N . PRO A 1 239 ? 16.427 4.035 42.947 1.00 52.19 239 PRO A N 1
ATOM 1817 C CA . PRO A 1 239 ? 15.729 2.970 42.234 1.00 52.19 239 PRO A CA 1
ATOM 1818 C C . PRO A 1 239 ? 16.296 1.602 42.644 1.00 52.19 239 PRO A C 1
ATOM 1820 O O . PRO A 1 239 ? 17.511 1.430 42.728 1.00 52.19 239 PRO A O 1
ATOM 1823 N N . THR A 1 240 ? 15.426 0.621 42.893 1.00 49.53 240 THR A N 1
ATOM 1824 C CA . THR A 1 240 ? 15.751 -0.707 43.457 1.00 49.53 240 THR A CA 1
ATOM 1825 C C . THR A 1 240 ? 16.596 -1.606 42.543 1.00 49.53 240 THR A C 1
ATOM 1827 O O . THR A 1 240 ? 16.739 -2.800 42.796 1.00 49.53 240 THR A O 1
ATOM 1830 N N . THR A 1 241 ? 17.152 -1.076 41.458 1.00 44.12 241 THR A N 1
ATOM 1831 C CA . THR A 1 241 ? 17.834 -1.857 40.428 1.00 44.12 241 THR A CA 1
ATOM 1832 C C . THR A 1 241 ? 19.087 -1.147 39.952 1.00 44.12 241 THR A C 1
ATOM 1834 O O . THR A 1 241 ? 19.046 -0.034 39.433 1.00 44.12 241 THR A O 1
ATOM 1837 N N . ASN A 1 242 ? 20.200 -1.846 40.130 1.00 41.31 242 ASN A N 1
ATOM 1838 C CA . ASN A 1 242 ? 21.556 -1.448 39.799 1.00 41.31 242 ASN A CA 1
ATOM 1839 C C . ASN A 1 242 ? 21.733 -1.368 38.262 1.00 41.31 242 ASN A C 1
ATOM 1841 O O . ASN A 1 242 ? 21.637 -2.410 37.608 1.00 41.31 242 ASN A O 1
ATOM 1845 N N . PRO A 1 243 ? 22.006 -0.206 37.635 1.00 45.19 243 PRO A N 1
ATOM 1846 C CA . PRO A 1 243 ? 22.307 -0.156 36.209 1.00 45.19 243 PRO A CA 1
ATOM 1847 C C . PRO A 1 243 ? 23.798 -0.439 36.009 1.00 45.19 243 PRO A C 1
ATOM 1849 O O . PRO A 1 243 ? 24.611 0.458 35.796 1.00 45.19 243 PRO A O 1
ATOM 1852 N N . GLN A 1 244 ? 24.178 -1.711 36.104 1.00 47.59 244 GLN A N 1
ATOM 1853 C CA . GLN A 1 244 ? 25.539 -2.134 35.802 1.00 47.59 244 GLN A CA 1
ATOM 1854 C C . GLN A 1 244 ? 25.648 -2.489 34.313 1.00 47.59 244 GLN A C 1
ATOM 1856 O O . GLN A 1 244 ? 24.978 -3.400 33.836 1.00 47.59 244 GLN A O 1
ATOM 1861 N N . ARG A 1 245 ? 26.572 -1.794 33.630 1.00 41.94 245 ARG A N 1
ATOM 1862 C CA . ARG A 1 245 ? 27.080 -1.997 32.255 1.00 41.94 245 ARG A CA 1
ATOM 1863 C C . ARG A 1 245 ? 26.299 -1.324 31.118 1.00 41.94 245 ARG A C 1
ATOM 1865 O O . ARG A 1 245 ? 25.623 -1.978 30.331 1.00 41.94 245 ARG A O 1
ATOM 1872 N N . GLN A 1 246 ? 26.574 -0.039 30.891 1.00 45.19 246 GLN A N 1
ATOM 1873 C CA . GLN A 1 246 ? 26.656 0.469 29.515 1.00 45.19 246 GLN A CA 1
ATOM 1874 C C . GLN A 1 246 ? 28.018 0.072 28.932 1.00 45.19 246 GLN A C 1
ATOM 1876 O O . GLN A 1 246 ? 28.990 0.819 28.980 1.00 45.19 246 GLN A O 1
ATOM 1881 N N . GLY A 1 247 ? 28.087 -1.162 28.430 1.00 41.59 247 GLY A N 1
ATOM 1882 C CA . GLY A 1 247 ? 29.098 -1.549 27.453 1.00 41.59 247 GLY A CA 1
ATOM 1883 C C . GLY A 1 247 ? 28.753 -0.918 26.104 1.00 41.59 247 GLY A C 1
ATOM 1884 O O . GLY A 1 247 ? 27.586 -0.882 25.716 1.00 41.59 247 GLY A O 1
ATOM 1885 N N . GLN A 1 248 ? 29.772 -0.387 25.433 1.00 49.16 248 GLN A N 1
ATOM 1886 C CA . GLN A 1 248 ? 29.743 0.241 24.110 1.00 49.16 248 GLN A CA 1
ATOM 1887 C C . GLN A 1 248 ? 28.746 -0.434 23.148 1.00 49.16 248 GLN A C 1
ATOM 1889 O O . GLN A 1 248 ? 28.885 -1.611 22.818 1.00 49.16 248 GLN A O 1
ATOM 1894 N N . ARG A 1 249 ? 27.740 0.315 22.673 1.00 46.59 249 ARG A N 1
ATOM 1895 C CA . ARG A 1 249 ? 26.797 -0.163 21.650 1.00 46.59 249 ARG A CA 1
ATOM 1896 C C . ARG A 1 249 ? 27.480 -0.152 20.283 1.00 46.59 249 ARG A C 1
ATOM 1898 O O . ARG A 1 249 ? 27.468 0.857 19.586 1.00 46.59 249 ARG A O 1
ATOM 1905 N N . GLY A 1 250 ? 28.079 -1.281 19.920 1.00 43.62 250 GLY A N 1
ATOM 1906 C CA . GLY A 1 250 ? 28.467 -1.579 18.544 1.00 43.62 250 GLY A CA 1
ATOM 1907 C C . GLY A 1 250 ? 27.241 -1.781 17.646 1.00 43.62 250 GLY A C 1
ATOM 1908 O O . GLY A 1 250 ? 26.235 -2.315 18.102 1.00 43.62 250 GLY A O 1
ATOM 1909 N N . ASN A 1 251 ? 27.345 -1.311 16.399 1.00 50.50 251 ASN A N 1
ATOM 1910 C CA . ASN A 1 251 ? 26.617 -1.653 15.162 1.00 50.50 251 ASN A CA 1
ATOM 1911 C C . ASN A 1 251 ? 25.416 -2.633 15.232 1.00 50.50 251 ASN A C 1
ATOM 1913 O O . ASN A 1 251 ? 25.376 -3.618 14.498 1.00 50.50 251 ASN A O 1
ATOM 1917 N N . GLY A 1 252 ? 24.415 -2.362 16.069 1.00 57.62 252 GLY A N 1
ATOM 1918 C CA . GLY A 1 252 ? 23.157 -3.111 16.143 1.00 57.62 252 GLY A CA 1
ATOM 1919 C C . GLY A 1 252 ? 21.947 -2.261 15.736 1.00 57.62 252 GLY A C 1
ATOM 1920 O O . GLY A 1 252 ? 22.054 -1.028 15.679 1.00 57.62 252 GLY A O 1
ATOM 1921 N N . PRO A 1 253 ? 20.789 -2.887 15.449 1.00 63.75 253 PRO A N 1
ATOM 1922 C CA . PRO A 1 253 ? 19.543 -2.160 15.230 1.00 63.75 253 PRO A CA 1
ATOM 1923 C C . PRO A 1 253 ? 19.201 -1.313 16.462 1.00 63.75 253 PRO A C 1
ATOM 1925 O O . PRO A 1 253 ? 19.467 -1.690 17.605 1.00 63.75 253 PRO A O 1
ATOM 1928 N N . GLN A 1 254 ? 18.661 -0.120 16.220 1.00 72.69 254 GLN A N 1
ATOM 1929 C CA . GLN A 1 254 ? 18.300 0.800 17.289 1.00 72.69 254 GLN A CA 1
ATOM 1930 C C . GLN A 1 254 ? 17.007 0.326 17.954 1.00 72.69 254 GLN A C 1
ATOM 1932 O O . GLN A 1 254 ? 15.956 0.280 17.323 1.00 72.69 254 GLN A O 1
ATOM 1937 N N . TYR A 1 255 ? 17.098 -0.014 19.237 1.00 78.31 255 TYR A N 1
ATOM 1938 C CA . TYR A 1 255 ? 15.955 -0.447 20.033 1.00 78.31 255 TYR A CA 1
ATOM 1939 C C . TYR A 1 255 ? 15.274 0.748 20.699 1.00 78.31 255 TYR A C 1
ATOM 1941 O O . TYR A 1 255 ? 15.931 1.540 21.383 1.00 78.31 255 TYR A O 1
ATOM 1949 N N . TYR A 1 256 ? 13.957 0.840 20.527 1.00 83.31 256 TYR A N 1
ATOM 1950 C CA . TYR A 1 256 ? 13.108 1.859 21.135 1.00 83.31 256 TYR A CA 1
ATOM 1951 C C . TYR A 1 256 ? 12.156 1.188 22.132 1.00 83.31 256 TYR A C 1
ATOM 1953 O O . TYR A 1 256 ? 11.337 0.368 21.714 1.00 83.31 256 TYR A O 1
ATOM 1961 N N . PRO A 1 257 ? 12.251 1.492 23.439 1.00 83.06 257 PRO A N 1
ATOM 1962 C CA . PRO A 1 257 ? 11.325 0.953 24.431 1.00 83.06 257 PRO A CA 1
ATOM 1963 C C . PRO A 1 257 ? 9.864 1.261 24.069 1.00 83.06 257 PRO A C 1
ATOM 1965 O O . PRO A 1 257 ? 9.553 2.379 23.665 1.00 83.06 257 PRO A O 1
ATOM 1968 N N . GLY A 1 258 ? 8.975 0.273 24.207 1.00 81.69 258 GLY A N 1
ATOM 1969 C CA . GLY A 1 258 ? 7.543 0.411 23.906 1.00 81.69 258 GLY A CA 1
ATOM 1970 C C . GLY A 1 258 ? 7.166 0.292 22.423 1.00 81.69 258 GLY A C 1
ATOM 1971 O O . GLY A 1 258 ? 5.978 0.292 22.102 1.00 81.69 258 GLY A O 1
ATOM 1972 N N . LEU A 1 259 ? 8.143 0.158 21.521 1.00 86.62 259 LEU A N 1
ATOM 1973 C CA . LEU A 1 259 ? 7.909 -0.148 20.112 1.00 86.62 259 LEU A CA 1
ATOM 1974 C C . LEU A 1 259 ? 8.319 -1.592 19.789 1.00 86.62 259 LEU A C 1
ATOM 1976 O O . LEU A 1 259 ? 9.224 -2.123 20.437 1.00 86.62 259 LEU A O 1
ATOM 1980 N N . PRO A 1 260 ? 7.713 -2.215 18.759 1.00 87.50 260 PRO A N 1
ATOM 1981 C CA . PRO A 1 260 ? 8.135 -3.526 18.291 1.00 87.50 260 PRO A CA 1
ATOM 1982 C C . PRO A 1 260 ? 9.634 -3.590 17.992 1.00 87.50 260 PRO A C 1
ATOM 1984 O O . PRO A 1 260 ? 10.224 -2.637 17.467 1.00 87.50 260 PRO A O 1
ATOM 1987 N N . VAL A 1 261 ? 10.243 -4.731 18.307 1.00 87.31 261 VAL A N 1
ATOM 1988 C CA . VAL A 1 261 ? 11.676 -4.973 18.129 1.00 87.31 261 VAL A CA 1
ATOM 1989 C C . VAL A 1 261 ? 11.980 -5.179 16.641 1.00 87.31 261 VAL A C 1
ATOM 1991 O O . VAL A 1 261 ? 11.945 -6.293 16.124 1.00 87.31 261 VAL A O 1
ATOM 1994 N N . LEU A 1 262 ? 12.245 -4.078 15.937 1.00 89.81 262 LEU A N 1
ATOM 1995 C CA . LEU A 1 262 ? 12.456 -4.030 14.490 1.00 89.81 262 LEU A CA 1
ATOM 1996 C C . LEU A 1 262 ? 13.661 -3.158 14.129 1.00 89.81 262 LEU A C 1
ATOM 1998 O O . LEU A 1 262 ? 14.018 -2.224 14.848 1.00 89.81 262 LEU A O 1
ATOM 2002 N N . ASP A 1 263 ? 14.246 -3.415 12.961 1.00 89.88 263 ASP A N 1
ATOM 2003 C CA . ASP A 1 263 ? 15.224 -2.514 12.355 1.00 89.88 263 ASP A CA 1
ATOM 2004 C C . ASP A 1 263 ? 14.514 -1.452 11.505 1.00 89.88 263 ASP A C 1
ATOM 2006 O O . ASP A 1 263 ? 14.311 -1.606 10.300 1.00 89.88 263 ASP A O 1
ATOM 2010 N N . TYR A 1 264 ? 14.121 -0.353 12.149 1.00 91.25 264 TYR A N 1
ATOM 2011 C CA . TYR A 1 264 ? 13.336 0.712 11.517 1.00 91.25 264 TYR A CA 1
ATOM 2012 C C . TYR A 1 264 ? 14.028 1.392 10.326 1.00 91.25 264 TYR A C 1
ATOM 2014 O O . TYR A 1 264 ? 13.354 2.010 9.503 1.00 91.25 264 TYR A O 1
ATOM 2022 N N . ARG A 1 265 ? 15.351 1.242 10.179 1.00 91.06 265 ARG A N 1
ATOM 2023 C CA . ARG A 1 265 ? 16.108 1.757 9.025 1.00 91.06 265 ARG A CA 1
ATOM 2024 C C . ARG A 1 265 ? 15.670 1.118 7.707 1.00 91.06 265 ARG A C 1
ATOM 2026 O O . ARG A 1 265 ? 15.845 1.711 6.650 1.00 91.06 265 ARG A O 1
ATOM 2033 N N . GLN A 1 266 ? 15.065 -0.066 7.762 1.00 92.38 266 GLN A N 1
ATOM 2034 C CA . GLN A 1 266 ? 14.574 -0.781 6.584 1.00 92.38 266 GLN A CA 1
ATOM 2035 C C . GLN A 1 266 ? 13.274 -0.194 6.015 1.00 92.38 266 GLN A C 1
ATOM 2037 O O . GLN A 1 266 ? 12.908 -0.521 4.888 1.00 92.38 266 GLN A O 1
ATOM 2042 N N . TYR A 1 267 ? 12.582 0.686 6.751 1.00 93.06 267 TYR A N 1
ATOM 2043 C CA . TYR A 1 267 ? 11.418 1.407 6.223 1.00 93.06 267 TYR A CA 1
ATOM 2044 C C . TYR A 1 267 ? 11.792 2.521 5.247 1.00 93.06 267 TYR A C 1
ATOM 2046 O O . TYR A 1 267 ? 10.957 2.891 4.428 1.00 93.06 267 TYR A O 1
ATOM 2054 N N . LEU A 1 268 ? 13.016 3.048 5.332 1.00 93.75 268 LEU A N 1
ATOM 2055 C CA . LEU A 1 268 ? 13.553 4.025 4.388 1.00 93.75 268 LEU A CA 1
ATOM 2056 C C . LEU A 1 268 ? 15.078 3.852 4.279 1.00 93.75 268 LEU A C 1
ATOM 2058 O O . LEU A 1 268 ? 15.833 4.589 4.921 1.00 93.75 268 LEU A O 1
ATOM 2062 N N . PRO A 1 269 ? 15.546 2.844 3.522 1.00 92.75 269 PRO A N 1
ATOM 2063 C CA . PRO A 1 269 ? 16.970 2.640 3.296 1.00 92.75 269 PRO A CA 1
ATOM 2064 C C . PRO A 1 269 ? 17.599 3.814 2.524 1.00 92.75 269 PRO A C 1
ATOM 2066 O O . PRO A 1 269 ? 16.891 4.581 1.870 1.00 92.75 269 PRO A O 1
ATOM 2069 N N . PRO A 1 270 ? 18.937 3.946 2.528 1.00 90.69 270 PRO A N 1
ATOM 2070 C CA . PRO A 1 270 ? 19.620 4.923 1.685 1.00 90.69 270 PRO A CA 1
ATOM 2071 C C . PRO A 1 270 ? 19.261 4.743 0.205 1.00 90.69 270 PRO A C 1
ATOM 2073 O O . PRO A 1 270 ? 19.154 3.611 -0.265 1.00 90.69 270 PRO A O 1
ATOM 2076 N N . LEU A 1 271 ? 19.143 5.853 -0.533 1.00 89.31 271 LEU A N 1
ATOM 2077 C CA . LEU A 1 271 ? 18.778 5.883 -1.961 1.00 89.31 271 LEU A CA 1
ATOM 2078 C C . LEU A 1 271 ? 17.344 5.408 -2.262 1.00 89.31 271 LEU A C 1
ATOM 2080 O O . LEU A 1 271 ? 17.045 5.063 -3.407 1.00 89.31 271 LEU A O 1
ATOM 2084 N N . PHE A 1 272 ? 16.473 5.382 -1.250 1.00 92.12 272 PHE A N 1
ATOM 2085 C CA . PHE A 1 272 ? 15.034 5.203 -1.412 1.00 92.12 272 PHE A CA 1
ATOM 2086 C C . PHE A 1 272 ? 14.285 6.495 -1.095 1.00 92.12 272 PHE A C 1
ATOM 2088 O O . PHE A 1 272 ? 14.639 7.228 -0.173 1.00 92.12 272 PHE A O 1
ATOM 2095 N N . GLU A 1 273 ? 13.203 6.719 -1.827 1.00 89.50 273 GLU A N 1
ATOM 2096 C CA . GLU A 1 273 ? 12.246 7.799 -1.609 1.00 89.50 273 GLU A CA 1
ATOM 2097 C C . GLU A 1 273 ? 10.908 7.206 -1.169 1.00 89.50 273 GLU A C 1
ATOM 2099 O O . GLU A 1 273 ? 10.482 6.174 -1.688 1.00 89.50 273 GLU A O 1
ATOM 2104 N N . LEU A 1 274 ? 10.249 7.841 -0.197 1.00 89.25 274 LEU A N 1
ATOM 2105 C CA . LEU A 1 274 ? 8.927 7.437 0.281 1.00 89.25 274 LEU A CA 1
ATOM 2106 C C . LEU A 1 274 ? 7.846 8.204 -0.483 1.00 89.25 274 LEU A C 1
ATOM 2108 O O . LEU A 1 274 ? 7.891 9.431 -0.553 1.00 89.25 274 LEU A O 1
ATOM 2112 N N . SER A 1 275 ? 6.849 7.486 -0.995 1.00 84.75 275 SER A N 1
ATOM 2113 C CA . SER A 1 275 ? 5.677 8.072 -1.643 1.00 84.75 275 SER A CA 1
ATOM 2114 C C . SER A 1 275 ? 4.860 8.950 -0.683 1.00 84.75 275 SER A C 1
ATOM 2116 O O . SER A 1 275 ? 4.855 8.751 0.536 1.00 84.75 275 SER A O 1
ATOM 2118 N N . SER A 1 276 ? 4.124 9.922 -1.227 1.00 82.69 276 SER A N 1
ATOM 2119 C CA . SER A 1 276 ? 3.310 10.873 -0.449 1.00 82.69 276 SER A CA 1
ATOM 2120 C C . SER A 1 276 ? 2.224 10.192 0.398 1.00 82.69 276 SER A C 1
ATOM 2122 O O . SER A 1 276 ? 1.975 10.587 1.539 1.00 82.69 276 SER A O 1
ATOM 2124 N N . ASP A 1 277 ? 1.632 9.116 -0.122 1.00 79.56 277 ASP A N 1
ATOM 2125 C CA . ASP A 1 277 ? 0.656 8.256 0.561 1.00 79.56 277 ASP A CA 1
ATOM 2126 C C . ASP A 1 277 ? 1.290 7.320 1.616 1.00 79.56 277 ASP A C 1
ATOM 2128 O O . ASP A 1 277 ? 0.583 6.638 2.363 1.00 79.56 277 ASP A O 1
ATOM 2132 N N . LYS A 1 278 ? 2.627 7.313 1.716 1.00 89.31 278 LYS A N 1
ATOM 2133 C CA . LYS A 1 278 ? 3.440 6.488 2.622 1.00 89.31 278 LYS A CA 1
ATOM 2134 C C . LYS A 1 278 ? 3.273 4.984 2.404 1.00 89.31 278 LYS A C 1
ATOM 2136 O O . LYS A 1 278 ? 3.581 4.201 3.306 1.00 89.31 278 LYS A O 1
ATOM 2141 N N . THR A 1 279 ? 2.777 4.550 1.249 1.00 87.31 279 THR A N 1
ATOM 2142 C CA . THR A 1 279 ? 2.569 3.126 0.948 1.00 87.31 279 THR A CA 1
ATOM 2143 C C . THR A 1 279 ? 3.809 2.476 0.353 1.00 87.31 279 THR A C 1
ATOM 2145 O O . THR A 1 279 ? 4.058 1.298 0.617 1.00 87.31 279 THR A O 1
ATOM 2148 N N . THR A 1 280 ? 4.600 3.239 -0.399 1.00 90.12 280 THR A N 1
ATOM 2149 C CA . THR A 1 280 ? 5.612 2.709 -1.306 1.00 90.12 280 THR A CA 1
ATOM 2150 C C . THR A 1 280 ? 6.946 3.404 -1.089 1.00 90.12 280 THR A C 1
ATOM 2152 O O . THR A 1 280 ? 7.011 4.628 -1.008 1.00 90.12 280 THR A O 1
ATOM 2155 N N . ILE A 1 281 ? 8.023 2.626 -1.013 1.00 91.31 281 ILE A N 1
ATOM 2156 C CA . ILE A 1 281 ? 9.379 3.159 -1.159 1.00 91.31 281 ILE A CA 1
ATOM 2157 C C . ILE A 1 281 ? 9.942 2.790 -2.526 1.00 91.31 281 ILE A C 1
ATOM 2159 O O . ILE A 1 281 ? 9.805 1.645 -2.956 1.00 91.31 281 ILE A O 1
ATOM 2163 N N . THR A 1 282 ? 10.600 3.737 -3.184 1.00 91.44 282 THR A N 1
ATOM 2164 C CA . THR A 1 282 ? 11.130 3.560 -4.540 1.00 91.44 282 THR A CA 1
ATOM 2165 C C . THR A 1 282 ? 12.616 3.876 -4.583 1.00 91.44 282 THR A C 1
ATOM 2167 O O . THR A 1 282 ? 13.049 4.865 -4.001 1.00 91.44 282 THR A O 1
ATOM 2170 N N . SER A 1 283 ? 13.401 3.064 -5.290 1.00 91.69 283 SER A N 1
ATOM 2171 C CA . SER A 1 283 ? 14.806 3.355 -5.588 1.00 91.69 283 SER A CA 1
ATOM 2172 C C . SER A 1 283 ? 15.103 3.197 -7.071 1.00 91.69 283 SER A C 1
ATOM 2174 O O . SER A 1 283 ? 14.596 2.279 -7.717 1.00 91.69 283 SER A O 1
ATOM 2176 N N . LYS A 1 284 ? 15.965 4.081 -7.581 1.00 89.44 284 LYS A N 1
ATOM 2177 C CA . LYS A 1 284 ? 16.533 4.041 -8.937 1.00 89.44 284 LYS A CA 1
ATOM 2178 C C . LYS A 1 284 ? 18.032 3.703 -8.947 1.00 89.44 284 LYS A C 1
ATOM 2180 O O . LYS A 1 284 ? 18.741 4.026 -9.897 1.00 89.44 284 LYS A O 1
ATOM 2185 N N . ALA A 1 285 ? 18.557 3.129 -7.861 1.00 88.44 285 ALA A N 1
ATOM 2186 C CA . ALA A 1 285 ? 19.987 2.871 -7.741 1.00 88.44 285 ALA A CA 1
ATOM 2187 C C . ALA A 1 285 ? 20.457 1.791 -8.736 1.00 88.44 285 ALA A C 1
ATOM 2189 O O . ALA A 1 285 ? 19.985 0.654 -8.696 1.00 88.44 285 ALA A O 1
ATOM 2190 N N . SER A 1 286 ? 21.428 2.134 -9.589 1.00 88.69 286 SER A N 1
ATOM 2191 C CA . SER A 1 286 ? 21.893 1.293 -10.705 1.00 88.69 286 SER A CA 1
ATOM 2192 C C . SER A 1 286 ? 22.341 -0.105 -10.279 1.00 88.69 286 SER A C 1
ATOM 2194 O O . SER A 1 286 ? 21.940 -1.102 -10.883 1.00 88.69 286 SER A O 1
ATOM 2196 N N . TYR A 1 287 ? 23.078 -0.199 -9.169 1.00 91.88 287 TYR A N 1
ATOM 2197 C CA . TYR A 1 287 ? 23.598 -1.468 -8.660 1.00 91.88 287 TYR A CA 1
ATOM 2198 C C . TYR A 1 287 ? 22.495 -2.489 -8.322 1.00 91.88 287 TYR A C 1
ATOM 2200 O O . TYR A 1 287 ? 22.756 -3.689 -8.352 1.00 91.88 287 TYR A O 1
ATOM 2208 N N . LEU A 1 288 ? 21.263 -2.046 -8.033 1.00 92.88 288 LEU A N 1
ATOM 2209 C CA . LEU A 1 288 ? 20.126 -2.935 -7.758 1.00 92.88 288 LEU A CA 1
ATOM 2210 C C . LEU A 1 288 ? 19.496 -3.510 -9.034 1.00 92.88 288 LEU A C 1
ATOM 2212 O O . LEU A 1 288 ? 18.861 -4.558 -8.978 1.00 92.88 288 LEU A O 1
ATOM 2216 N N . SER A 1 289 ? 19.678 -2.849 -10.178 1.00 91.31 289 SER A N 1
ATOM 2217 C CA . SER A 1 289 ? 19.239 -3.340 -11.491 1.00 91.31 289 SER A CA 1
ATOM 2218 C C . SER A 1 289 ? 20.323 -4.074 -12.281 1.00 91.31 289 SER A C 1
ATOM 2220 O O . SER A 1 289 ? 20.016 -4.688 -13.300 1.00 91.31 289 SER A O 1
ATOM 2222 N N . GLU A 1 290 ? 21.571 -4.020 -11.813 1.00 92.44 290 GLU A N 1
ATOM 2223 C CA . GLU A 1 290 ? 22.745 -4.611 -12.470 1.00 92.44 290 GLU A CA 1
ATOM 2224 C C . GLU A 1 290 ? 23.308 -5.825 -11.714 1.00 92.44 290 GLU A C 1
ATOM 2226 O O . GLU A 1 290 ? 24.005 -6.649 -12.302 1.00 92.44 290 GLU A O 1
ATOM 2231 N N . ASN A 1 291 ? 23.013 -5.966 -10.416 1.00 96.12 291 ASN A N 1
ATOM 2232 C CA . ASN A 1 291 ? 23.532 -7.049 -9.583 1.00 96.12 291 ASN A CA 1
ATOM 2233 C C . ASN A 1 291 ? 22.403 -7.810 -8.870 1.00 96.12 291 ASN A C 1
ATOM 2235 O O . ASN A 1 291 ? 21.831 -7.346 -7.880 1.00 96.12 291 ASN A O 1
ATOM 2239 N N . ALA A 1 292 ? 22.140 -9.032 -9.338 1.00 96.62 292 ALA A N 1
ATOM 2240 C CA . ALA A 1 292 ? 21.063 -9.880 -8.829 1.00 96.62 292 ALA A CA 1
ATOM 2241 C C . ALA A 1 292 ? 21.264 -10.277 -7.358 1.00 96.62 292 ALA A C 1
ATOM 2243 O O . ALA A 1 292 ? 20.302 -10.323 -6.590 1.00 96.62 292 ALA A O 1
ATOM 2244 N N . ALA A 1 293 ? 22.512 -10.507 -6.934 1.00 97.00 293 ALA A N 1
ATOM 2245 C CA . ALA A 1 293 ? 22.829 -10.854 -5.550 1.00 97.00 293 ALA A CA 1
ATOM 2246 C C . ALA A 1 293 ? 22.601 -9.668 -4.600 1.00 97.00 293 ALA A C 1
ATOM 2248 O O . ALA A 1 293 ? 22.087 -9.848 -3.493 1.00 97.00 293 ALA A O 1
ATOM 2249 N N . ALA A 1 294 ? 22.934 -8.448 -5.039 1.00 95.88 294 ALA A N 1
ATOM 2250 C CA . ALA A 1 294 ? 22.659 -7.231 -4.278 1.00 95.88 294 ALA A CA 1
ATOM 2251 C C . ALA A 1 294 ? 21.148 -7.007 -4.115 1.00 95.88 294 ALA A C 1
ATOM 2253 O O . ALA A 1 294 ? 20.687 -6.758 -2.999 1.00 95.88 294 ALA A O 1
ATOM 2254 N N . LEU A 1 295 ? 20.376 -7.177 -5.195 1.00 96.38 295 LEU A N 1
ATOM 2255 C CA . LEU A 1 295 ? 18.916 -7.084 -5.167 1.00 96.38 295 LEU A CA 1
ATOM 2256 C C . LEU A 1 295 ? 18.294 -8.136 -4.236 1.00 96.38 295 LEU A C 1
ATOM 2258 O O . LEU A 1 295 ? 17.512 -7.789 -3.353 1.00 96.38 295 LEU A O 1
ATOM 2262 N N . ALA A 1 296 ? 18.685 -9.407 -4.361 1.00 96.50 296 ALA A N 1
ATOM 2263 C CA . ALA A 1 296 ? 18.175 -10.480 -3.506 1.00 96.50 296 ALA A CA 1
ATOM 2264 C C . ALA A 1 296 ? 18.501 -10.241 -2.019 1.00 96.50 296 ALA A C 1
ATOM 2266 O O . ALA A 1 296 ? 17.641 -10.410 -1.152 1.00 96.50 296 ALA A O 1
ATOM 2267 N N . SER A 1 297 ? 19.727 -9.802 -1.709 1.00 95.69 297 SER A N 1
ATOM 2268 C CA . SER A 1 297 ? 20.144 -9.456 -0.343 1.00 95.69 297 SER A CA 1
ATOM 2269 C C . SER A 1 297 ? 19.325 -8.296 0.231 1.00 95.69 297 SER A C 1
ATOM 2271 O O . SER A 1 297 ? 18.842 -8.371 1.365 1.00 95.69 297 SER A O 1
ATOM 2273 N N . LEU A 1 298 ? 19.103 -7.245 -0.565 1.00 94.94 298 LEU A N 1
ATOM 2274 C CA . LEU A 1 298 ? 18.249 -6.127 -0.183 1.00 94.94 298 LEU A CA 1
ATOM 2275 C C . LEU A 1 298 ? 16.826 -6.604 0.123 1.00 94.94 298 LEU A C 1
ATOM 2277 O O . LEU A 1 298 ? 16.311 -6.306 1.197 1.00 94.94 298 LEU A O 1
ATOM 2281 N N . ILE A 1 299 ? 16.206 -7.364 -0.781 1.00 94.88 299 ILE A N 1
ATOM 2282 C CA . ILE A 1 299 ? 14.827 -7.846 -0.622 1.00 94.88 299 ILE A CA 1
ATOM 2283 C C . ILE A 1 299 ? 14.689 -8.691 0.648 1.00 94.88 299 ILE A C 1
ATOM 2285 O O . ILE A 1 299 ? 13.753 -8.489 1.420 1.00 94.88 299 ILE A O 1
ATOM 2289 N N . ARG A 1 300 ? 15.654 -9.575 0.930 1.00 94.88 300 ARG A N 1
ATOM 2290 C CA . ARG A 1 300 ? 15.681 -10.345 2.184 1.00 94.88 300 ARG A CA 1
ATOM 2291 C C . ARG A 1 300 ? 15.788 -9.474 3.421 1.00 94.88 300 ARG A C 1
ATOM 2293 O O . ARG A 1 300 ? 15.179 -9.790 4.437 1.00 94.88 300 ARG A O 1
ATOM 2300 N N . ASN A 1 301 ? 16.566 -8.398 3.365 1.00 92.94 301 ASN A N 1
ATOM 2301 C CA . ASN A 1 301 ? 16.625 -7.455 4.473 1.00 92.94 301 ASN A CA 1
ATOM 2302 C C . ASN A 1 301 ? 15.295 -6.716 4.620 1.00 92.94 301 ASN A C 1
ATOM 2304 O O . ASN A 1 301 ? 14.762 -6.684 5.715 1.00 92.94 301 ASN A O 1
ATOM 2308 N N . LEU A 1 302 ? 14.698 -6.230 3.533 1.00 92.25 302 LEU A N 1
ATOM 2309 C CA . LEU A 1 302 ? 13.405 -5.539 3.551 1.00 92.25 302 LEU A CA 1
ATOM 2310 C C . LEU A 1 302 ? 12.230 -6.427 3.974 1.00 92.25 302 LEU A C 1
ATOM 2312 O O . LEU A 1 302 ? 11.233 -5.903 4.480 1.00 92.25 302 LEU A O 1
ATOM 2316 N N . ALA A 1 303 ? 12.354 -7.744 3.801 1.00 92.12 303 ALA A N 1
ATOM 2317 C CA . ALA A 1 303 ? 11.408 -8.728 4.309 1.00 92.12 303 ALA A CA 1
ATOM 2318 C C . ALA A 1 303 ? 11.411 -8.810 5.845 1.00 92.12 303 ALA A C 1
ATOM 2320 O O . ALA A 1 303 ? 10.419 -9.231 6.432 1.00 92.12 303 ALA A O 1
ATOM 2321 N N . LYS A 1 304 ? 12.478 -8.338 6.513 1.00 91.69 304 LYS A N 1
ATOM 2322 C CA . LYS A 1 304 ? 12.597 -8.372 7.976 1.00 91.69 304 LYS A CA 1
ATOM 2323 C C . LYS A 1 304 ? 11.756 -7.310 8.695 1.00 91.69 304 LYS A C 1
ATOM 2325 O O . LYS A 1 304 ? 11.714 -7.343 9.927 1.00 91.69 304 LYS A O 1
ATOM 2330 N N . VAL A 1 305 ? 11.035 -6.442 7.993 1.00 93.38 305 VAL A N 1
ATOM 2331 C CA . VAL A 1 305 ? 10.093 -5.488 8.604 1.00 93.38 305 VAL A CA 1
ATOM 2332 C C . VAL A 1 305 ? 8.671 -5.655 8.060 1.00 93.38 305 VAL A C 1
ATOM 2334 O O . VAL A 1 305 ? 8.509 -5.875 6.855 1.00 93.38 305 VAL A O 1
ATOM 2337 N N . PRO A 1 306 ? 7.641 -5.564 8.924 1.00 95.25 306 PRO A N 1
ATOM 2338 C CA . PRO A 1 306 ? 6.247 -5.700 8.522 1.00 95.25 306 PRO A CA 1
ATOM 2339 C C . PRO A 1 306 ? 5.745 -4.438 7.829 1.00 95.25 306 PRO A C 1
ATOM 2341 O O . PRO A 1 306 ? 6.302 -3.354 8.029 1.00 95.25 306 PRO A O 1
ATOM 2344 N N . PRO A 1 307 ? 4.641 -4.527 7.076 1.00 96.00 307 PRO A N 1
ATOM 2345 C CA . PRO A 1 307 ? 3.886 -3.334 6.741 1.00 96.00 307 PRO A CA 1
ATOM 2346 C C . PRO A 1 307 ? 3.226 -2.763 8.009 1.00 96.00 307 PRO A C 1
ATOM 2348 O O . PRO A 1 307 ? 3.173 -3.414 9.056 1.00 96.00 307 PRO A O 1
ATOM 2351 N N . LYS A 1 308 ? 2.684 -1.548 7.924 1.00 95.50 308 LYS A N 1
ATOM 2352 C CA . LYS A 1 308 ? 1.955 -0.910 9.025 1.00 95.50 308 LYS A CA 1
ATOM 2353 C C . LYS A 1 308 ? 0.455 -0.862 8.703 1.00 95.50 308 LYS A C 1
ATOM 2355 O O . LYS A 1 308 ? -0.015 0.142 8.158 1.00 95.50 308 LYS A O 1
ATOM 2360 N N . PRO A 1 309 ? -0.308 -1.928 9.015 1.00 95.88 309 PRO A N 1
ATOM 2361 C CA . PRO A 1 309 ? -1.761 -1.889 8.920 1.00 95.88 309 PRO A CA 1
ATOM 2362 C C . PRO A 1 309 ? -2.350 -0.998 10.015 1.00 95.88 309 PRO A C 1
ATOM 2364 O O . PRO A 1 309 ? -1.886 -0.990 11.161 1.00 95.88 309 PRO A O 1
ATOM 2367 N N . TYR A 1 310 ? -3.405 -0.270 9.675 1.00 95.56 310 TYR A N 1
ATOM 2368 C CA . TYR A 1 310 ? -4.201 0.473 10.639 1.00 95.56 310 TYR A CA 1
ATOM 2369 C C . TYR A 1 310 ? -5.677 0.446 10.252 1.00 95.56 310 TYR A C 1
ATOM 2371 O O . TYR A 1 310 ? -6.028 0.219 9.101 1.00 95.56 310 TYR A O 1
ATOM 2379 N N . ILE A 1 311 ? -6.546 0.670 11.229 1.00 96.81 311 ILE A N 1
ATOM 2380 C CA . ILE A 1 311 ? -7.985 0.820 11.017 1.00 96.81 311 ILE A CA 1
ATOM 2381 C C . ILE A 1 311 ? -8.290 2.309 10.943 1.00 96.81 311 ILE A C 1
ATOM 2383 O O . ILE A 1 311 ? -7.785 3.076 11.765 1.00 96.81 311 ILE A O 1
ATOM 2387 N N . LEU A 1 312 ? -9.131 2.713 9.999 1.00 96.12 312 LEU A N 1
ATOM 2388 C CA . LEU A 1 312 ? -9.712 4.047 9.918 1.00 96.12 312 LEU A CA 1
ATOM 2389 C C . LEU A 1 312 ? -11.235 3.931 10.006 1.00 96.12 312 LEU A C 1
ATOM 2391 O O . LEU A 1 312 ? -11.853 3.283 9.169 1.00 96.12 312 LEU A O 1
ATOM 2395 N N . VAL A 1 313 ? -11.832 4.574 11.007 1.00 97.12 313 VAL A N 1
ATOM 2396 C CA . VAL A 1 313 ? -13.286 4.638 11.196 1.00 97.12 313 VAL A CA 1
ATOM 2397 C C . VAL A 1 313 ? -13.719 6.088 11.081 1.00 97.12 313 VAL A C 1
ATOM 2399 O O . VAL A 1 313 ? -13.250 6.942 11.835 1.00 97.12 313 VAL A O 1
ATOM 2402 N N . GLN A 1 314 ? -14.609 6.367 10.139 1.00 96.25 314 GLN A N 1
ATOM 2403 C CA . GLN A 1 314 ? -15.106 7.709 9.868 1.00 96.25 314 GLN A CA 1
ATOM 2404 C C . GLN A 1 314 ? -16.626 7.733 9.899 1.00 96.25 314 GLN A C 1
ATOM 2406 O O . GLN A 1 314 ? -17.274 6.905 9.262 1.00 96.25 314 GLN A O 1
ATOM 2411 N N . GLY A 1 315 ? -17.178 8.702 10.622 1.00 94.81 315 GLY A N 1
ATOM 2412 C CA . GLY A 1 315 ? -18.587 9.061 10.548 1.00 94.81 315 GLY A CA 1
ATOM 2413 C C . GLY A 1 315 ? -18.750 10.320 9.712 1.00 94.81 315 GLY A C 1
ATOM 2414 O O . GLY A 1 315 ? -18.127 11.344 10.007 1.00 94.81 315 GLY A O 1
ATOM 2415 N N . ASN A 1 316 ? -19.584 10.252 8.678 1.00 93.25 316 ASN A N 1
ATOM 2416 C CA . ASN A 1 316 ? -19.952 11.398 7.860 1.00 93.25 316 ASN A CA 1
ATOM 2417 C C . ASN A 1 316 ? -21.474 11.614 7.833 1.00 93.25 316 ASN A C 1
ATOM 2419 O O . ASN A 1 316 ? -22.235 10.706 7.494 1.00 93.25 316 ASN A O 1
ATOM 2423 N N . ARG A 1 317 ? -21.908 12.849 8.096 1.00 89.00 317 ARG A N 1
ATOM 2424 C CA . ARG A 1 317 ? -23.269 13.326 7.814 1.00 89.00 317 ARG A CA 1
ATOM 2425 C C . ARG A 1 317 ? -23.199 14.397 6.730 1.00 89.00 317 ARG A C 1
ATOM 2427 O O . ARG A 1 317 ? -22.886 15.560 6.991 1.00 89.00 317 ARG A O 1
ATOM 2434 N N . GLY A 1 318 ? -23.415 13.967 5.485 1.00 81.25 318 GLY A N 1
ATOM 2435 C CA . GLY A 1 318 ? -23.373 14.824 4.300 1.00 81.25 318 GLY A CA 1
ATOM 2436 C C . GLY A 1 318 ? -21.982 15.410 4.036 1.00 81.25 318 GLY A C 1
ATOM 2437 O O . GLY A 1 318 ? -21.065 14.715 3.589 1.00 81.25 318 GLY A O 1
ATOM 2438 N N . HIS A 1 319 ? -21.823 16.711 4.292 1.00 77.12 319 HIS A N 1
ATOM 2439 C CA . HIS A 1 319 ? -20.573 17.434 4.036 1.00 77.12 319 HIS A CA 1
ATOM 2440 C C . HIS A 1 319 ? -19.579 17.398 5.208 1.00 77.12 319 HIS A C 1
ATOM 2442 O O . HIS A 1 319 ? -18.393 17.682 4.996 1.00 77.12 319 HIS A O 1
ATOM 2448 N N . LYS A 1 320 ? -20.009 17.017 6.419 1.00 85.56 320 LYS A N 1
ATOM 2449 C CA . LYS A 1 320 ? -19.194 17.099 7.639 1.00 85.56 320 LYS A CA 1
ATOM 2450 C C . LYS A 1 320 ? -18.766 15.722 8.152 1.00 85.56 320 LYS A C 1
ATOM 2452 O O . LYS A 1 320 ? -19.592 14.880 8.487 1.00 85.56 320 LYS A O 1
ATOM 2457 N N . ILE A 1 321 ? -17.451 15.551 8.310 1.00 92.00 321 ILE A N 1
ATOM 2458 C CA . ILE A 1 321 ? -16.871 14.400 9.013 1.00 92.00 321 ILE A CA 1
ATOM 2459 C C . ILE A 1 321 ? -16.966 14.675 10.516 1.00 92.00 321 ILE A C 1
ATOM 2461 O O . ILE A 1 321 ? -16.219 15.502 11.042 1.00 92.00 321 ILE A O 1
ATOM 2465 N N . ASP A 1 322 ? -17.890 13.999 11.195 1.00 93.25 322 ASP A N 1
ATOM 2466 C CA . ASP A 1 322 ? -18.138 14.191 12.627 1.00 93.25 322 ASP A CA 1
ATOM 2467 C C . ASP A 1 322 ? -17.015 13.623 13.489 1.00 93.25 322 ASP A C 1
ATOM 2469 O O . ASP A 1 322 ? -16.678 14.211 14.509 1.00 93.25 322 ASP A O 1
ATOM 2473 N N . PHE A 1 323 ? -16.430 12.501 13.074 1.00 95.50 323 PHE A N 1
ATOM 2474 C CA . PHE A 1 323 ? -15.289 11.879 13.735 1.00 95.50 323 PHE A CA 1
ATOM 2475 C C . PHE A 1 323 ? -14.453 11.093 12.723 1.00 95.50 323 PHE A C 1
ATOM 2477 O O . PHE A 1 323 ? -14.959 10.621 11.702 1.00 95.50 323 PHE A O 1
ATOM 2484 N N . SER A 1 324 ? -13.161 10.945 13.008 1.00 95.88 324 SER A N 1
ATOM 2485 C CA . SER A 1 324 ? -12.217 10.195 12.179 1.00 95.88 324 SER A CA 1
ATOM 2486 C C . SER A 1 324 ? -11.142 9.565 13.058 1.00 95.88 324 SER A C 1
ATOM 2488 O O . SER A 1 324 ? -10.118 10.184 13.353 1.00 95.88 324 SER A O 1
ATOM 2490 N N . VAL A 1 325 ? -11.364 8.317 13.448 1.00 97.44 325 VAL A N 1
ATOM 2491 C CA . VAL A 1 325 ? -10.574 7.596 14.448 1.00 97.44 325 VAL A CA 1
ATOM 2492 C C . VAL A 1 325 ? -9.648 6.590 13.761 1.00 97.44 325 VAL A C 1
ATOM 2494 O O . VAL A 1 325 ? -10.095 5.800 12.930 1.00 97.44 325 VAL A O 1
ATOM 2497 N N . LYS A 1 326 ? -8.353 6.614 14.098 1.00 97.00 326 LYS A N 1
ATOM 2498 C CA . LYS A 1 326 ? -7.313 5.730 13.543 1.00 97.00 326 LYS A CA 1
ATOM 2499 C C . LYS A 1 326 ? -6.718 4.825 14.616 1.00 97.00 326 LYS A C 1
ATOM 2501 O O . LYS A 1 326 ? -6.401 5.310 15.693 1.00 97.00 326 LYS A O 1
ATOM 2506 N N . MET A 1 327 ? -6.493 3.546 14.324 1.00 96.25 327 MET A N 1
ATOM 2507 C CA . MET A 1 327 ? -5.902 2.588 15.276 1.00 96.25 327 MET A CA 1
ATOM 2508 C C . MET A 1 327 ? -4.797 1.773 14.613 1.00 96.25 327 MET A C 1
ATOM 2510 O O . MET A 1 327 ? -5.012 1.193 13.554 1.00 96.25 327 MET A O 1
ATOM 2514 N N . ASN A 1 328 ? -3.617 1.710 15.228 1.00 94.25 328 ASN A N 1
ATOM 2515 C CA . ASN A 1 328 ? -2.482 0.951 14.698 1.00 94.25 328 ASN A CA 1
ATOM 2516 C C . ASN A 1 328 ? -2.619 -0.549 15.012 1.00 94.25 328 ASN A C 1
ATOM 2518 O O . ASN A 1 328 ? -2.837 -0.908 16.166 1.00 94.25 328 ASN A O 1
ATOM 2522 N N . LEU A 1 329 ? -2.432 -1.414 14.010 1.00 93.81 329 LEU A N 1
ATOM 2523 C CA . LEU A 1 329 ? -2.481 -2.875 14.160 1.00 93.81 329 LEU A CA 1
ATOM 2524 C C . LEU A 1 329 ? -1.107 -3.551 14.034 1.00 93.81 329 LEU A C 1
ATOM 2526 O O . LEU A 1 329 ? -0.998 -4.760 14.215 1.00 93.81 329 LEU A O 1
ATOM 2530 N N . MET A 1 330 ? -0.043 -2.796 13.746 1.00 92.38 330 MET A N 1
ATOM 2531 C CA . MET A 1 330 ? 1.300 -3.347 13.517 1.00 92.38 330 MET A CA 1
ATOM 2532 C C . MET A 1 330 ? 1.848 -4.140 14.715 1.00 92.38 330 MET A C 1
ATOM 2534 O O . MET A 1 330 ? 2.560 -5.121 14.523 1.00 92.38 330 MET A O 1
ATOM 2538 N N . SER A 1 331 ? 1.497 -3.755 15.947 1.00 88.81 331 SER A N 1
ATOM 2539 C CA . SER A 1 331 ? 1.917 -4.470 17.163 1.00 88.81 331 SER A CA 1
ATOM 2540 C C . SER A 1 331 ? 1.360 -5.891 17.256 1.00 88.81 331 SER A C 1
ATOM 2542 O O . SER A 1 331 ? 1.884 -6.692 18.016 1.00 88.81 331 SER A O 1
ATOM 2544 N N . LEU A 1 332 ? 0.327 -6.224 16.479 1.00 90.44 332 LEU A N 1
ATOM 2545 C CA . LEU A 1 332 ? -0.253 -7.565 16.446 1.00 90.44 332 LEU A CA 1
ATOM 2546 C C . LEU A 1 332 ? 0.493 -8.510 15.493 1.00 90.44 332 LEU A C 1
ATOM 2548 O O . LEU A 1 332 ? 0.253 -9.713 15.524 1.00 90.44 332 LEU A O 1
ATOM 2552 N N . LEU A 1 333 ? 1.380 -7.969 14.650 1.00 91.38 333 LEU A N 1
ATOM 2553 C CA . LEU A 1 333 ? 2.164 -8.730 13.673 1.00 91.38 333 LEU A CA 1
ATOM 2554 C C . LEU A 1 333 ? 3.560 -9.102 14.180 1.00 91.38 333 LEU A C 1
ATOM 2556 O O . LEU A 1 333 ? 4.203 -9.984 13.614 1.00 91.38 333 LEU A O 1
ATOM 2560 N N . VAL A 1 334 ? 4.058 -8.404 15.203 1.00 90.75 334 VAL A N 1
ATOM 2561 C CA . VAL A 1 334 ? 5.441 -8.537 15.669 1.00 90.75 334 VAL A CA 1
ATOM 2562 C C . VAL A 1 334 ? 5.451 -9.023 17.114 1.00 90.75 334 VAL A C 1
ATOM 2564 O O . VAL A 1 334 ? 5.085 -8.252 18.000 1.00 90.75 334 VAL A O 1
ATOM 2567 N N . PRO A 1 335 ? 5.880 -10.269 17.369 1.00 86.94 335 PRO A N 1
ATOM 2568 C CA . PRO A 1 335 ? 6.064 -10.768 18.721 1.00 86.94 335 PRO A CA 1
ATOM 2569 C C . PRO A 1 335 ? 7.251 -10.116 19.420 1.00 86.94 335 PRO A C 1
ATOM 2571 O O . PRO A 1 335 ? 8.262 -9.806 18.792 1.00 86.94 335 PRO A O 1
ATOM 2574 N N . ASP A 1 336 ? 7.134 -9.969 20.742 1.00 82.06 336 ASP A N 1
ATOM 2575 C CA . ASP A 1 336 ? 8.233 -9.504 21.597 1.00 82.06 336 ASP A CA 1
ATOM 2576 C C . ASP A 1 336 ? 9.434 -10.458 21.540 1.00 82.06 336 ASP A C 1
ATOM 2578 O O . ASP A 1 336 ? 10.581 -10.026 21.630 1.00 82.06 336 ASP A O 1
ATOM 2582 N N . ASP A 1 337 ? 9.165 -11.758 21.375 1.00 83.25 337 ASP A N 1
ATOM 2583 C CA . ASP A 1 337 ? 10.174 -12.794 21.163 1.00 83.25 337 ASP A CA 1
ATOM 2584 C C . ASP A 1 337 ? 10.411 -13.001 19.656 1.00 83.25 337 ASP A C 1
ATOM 2586 O O . ASP A 1 337 ? 9.531 -13.542 18.974 1.00 83.25 337 ASP A O 1
ATOM 2590 N N . PRO A 1 338 ? 11.597 -12.641 19.125 1.00 80.12 338 PRO A N 1
ATOM 2591 C CA . PRO A 1 338 ? 11.919 -12.811 17.711 1.00 80.12 338 PRO A CA 1
ATOM 2592 C C . PRO A 1 338 ? 11.811 -14.258 17.217 1.00 80.12 338 PRO A C 1
ATOM 2594 O O . PRO A 1 338 ? 11.593 -14.470 16.027 1.00 80.12 338 PRO A O 1
ATOM 2597 N N . ASN A 1 339 ? 11.928 -15.256 18.102 1.00 82.38 339 ASN A N 1
ATOM 2598 C CA . ASN A 1 339 ? 11.837 -16.671 17.724 1.00 82.38 339 ASN A CA 1
ATOM 2599 C C . ASN A 1 339 ? 10.406 -17.121 17.398 1.00 82.38 339 ASN A C 1
ATOM 2601 O O . ASN A 1 339 ? 10.216 -18.171 16.792 1.00 82.38 339 ASN A O 1
ATOM 2605 N N . LYS A 1 340 ? 9.394 -16.346 17.806 1.00 83.19 340 LYS A N 1
ATOM 2606 C CA . LYS A 1 340 ? 7.972 -16.642 17.554 1.00 83.19 340 LYS A CA 1
ATOM 2607 C C . LYS A 1 340 ? 7.441 -15.981 16.287 1.00 83.19 340 LYS A C 1
ATOM 2609 O O . LYS A 1 340 ? 6.241 -16.001 16.023 1.00 83.19 340 LYS A O 1
ATOM 2614 N N . ARG A 1 341 ? 8.320 -15.330 15.534 1.00 83.81 341 ARG A N 1
ATOM 2615 C CA . ARG A 1 341 ? 7.963 -14.592 14.335 1.00 83.81 341 ARG A CA 1
ATOM 2616 C C . ARG A 1 341 ? 7.620 -15.568 13.207 1.00 83.81 341 ARG A C 1
ATOM 2618 O O . ARG A 1 341 ? 8.312 -16.561 13.016 1.00 83.81 341 ARG A O 1
ATOM 2625 N N . MET A 1 342 ? 6.529 -15.298 12.495 1.00 83.00 342 MET A N 1
ATOM 2626 C CA . MET A 1 342 ? 5.989 -16.184 11.453 1.00 83.00 342 MET A CA 1
ATOM 2627 C C . MET A 1 342 ? 6.028 -15.547 10.056 1.00 83.00 342 MET A C 1
ATOM 2629 O O . MET A 1 342 ? 5.232 -15.911 9.191 1.00 83.00 342 MET A O 1
ATOM 2633 N N . ASP A 1 343 ? 6.901 -14.567 9.828 1.00 88.69 343 ASP A N 1
ATOM 2634 C CA . ASP A 1 343 ? 7.046 -13.959 8.510 1.00 88.69 343 ASP A CA 1
ATOM 2635 C C . ASP A 1 343 ? 7.765 -14.894 7.540 1.00 88.69 343 ASP A C 1
ATOM 2637 O O . ASP A 1 343 ? 8.693 -15.620 7.899 1.00 88.69 343 ASP A O 1
ATOM 2641 N N . TYR A 1 344 ? 7.343 -14.856 6.283 1.00 91.19 344 TYR A N 1
ATOM 2642 C CA . TYR A 1 344 ? 8.001 -15.608 5.229 1.00 91.19 344 TYR A CA 1
ATOM 2643 C C . TYR A 1 344 ? 7.939 -14.860 3.904 1.00 91.19 344 TYR A C 1
ATOM 2645 O O . TYR A 1 344 ? 6.986 -14.143 3.591 1.00 91.19 344 TYR A O 1
ATOM 2653 N N . LEU A 1 345 ? 8.985 -15.042 3.106 1.00 92.88 345 LEU A N 1
ATOM 2654 C CA . LEU A 1 345 ? 9.042 -14.571 1.732 1.00 92.88 345 LEU A CA 1
ATOM 2655 C C . LEU A 1 345 ? 8.584 -15.707 0.823 1.00 92.88 345 LEU A C 1
ATOM 2657 O O . LEU A 1 345 ? 9.109 -16.816 0.912 1.00 92.88 345 LEU A O 1
ATOM 2661 N N . ARG A 1 346 ? 7.632 -15.421 -0.065 1.00 91.75 346 ARG A N 1
ATOM 2662 C CA . ARG A 1 346 ? 7.217 -16.344 -1.120 1.00 91.75 346 ARG A CA 1
ATOM 2663 C C . ARG A 1 346 ? 7.372 -15.696 -2.486 1.00 91.75 346 ARG A C 1
ATOM 2665 O O . ARG A 1 346 ? 7.084 -14.508 -2.655 1.00 91.75 346 ARG A O 1
ATOM 2672 N N . CYS A 1 347 ? 7.789 -16.496 -3.456 1.00 91.06 347 CYS A N 1
ATOM 2673 C CA . CYS A 1 347 ? 7.697 -16.118 -4.857 1.00 91.06 347 CYS A CA 1
ATOM 2674 C C . CYS A 1 347 ? 6.329 -16.528 -5.417 1.00 91.06 347 CYS A C 1
ATOM 2676 O O . CYS A 1 347 ? 5.565 -17.262 -4.781 1.00 91.06 347 CYS A O 1
ATOM 2678 N N . VAL A 1 348 ? 5.994 -15.991 -6.583 1.00 87.69 348 VAL A N 1
ATOM 2679 C CA . VAL A 1 348 ? 4.782 -16.333 -7.319 1.00 87.69 348 VAL A CA 1
ATOM 2680 C C . VAL A 1 348 ? 4.819 -17.805 -7.756 1.00 87.69 348 VAL A C 1
ATOM 2682 O O . VAL A 1 348 ? 5.823 -18.279 -8.287 1.00 87.69 348 VAL A O 1
ATOM 2685 N N . ASN A 1 349 ? 3.716 -18.525 -7.547 1.00 83.31 349 ASN A N 1
ATOM 2686 C CA . ASN A 1 349 ? 3.583 -19.929 -7.960 1.00 83.31 349 ASN A CA 1
ATOM 2687 C C . ASN A 1 349 ? 3.314 -20.047 -9.464 1.00 83.31 349 ASN A C 1
ATOM 2689 O O . ASN A 1 349 ? 2.881 -19.080 -10.079 1.00 83.31 349 ASN A O 1
ATOM 2693 N N . GLN A 1 350 ? 3.492 -21.225 -10.064 1.00 81.62 350 GLN A N 1
ATOM 2694 C CA . GLN A 1 350 ? 3.271 -21.438 -11.507 1.00 81.62 350 GLN A CA 1
ATOM 2695 C C . GLN A 1 350 ? 1.844 -21.079 -11.964 1.00 81.62 350 GLN A C 1
ATOM 2697 O O . GLN A 1 350 ? 1.671 -20.455 -13.008 1.00 81.62 350 GLN A O 1
ATOM 2702 N N . ASP A 1 351 ? 0.845 -21.382 -11.132 1.00 83.44 351 ASP A N 1
ATOM 2703 C CA . ASP A 1 351 ? -0.578 -21.150 -11.422 1.00 83.44 351 ASP A CA 1
ATOM 2704 C C . ASP A 1 351 ? -1.087 -19.757 -10.995 1.00 83.44 351 ASP A C 1
ATOM 2706 O O . ASP A 1 351 ? -2.268 -19.445 -11.142 1.00 83.44 351 ASP A O 1
ATOM 2710 N N . GLU A 1 352 ? -0.224 -18.900 -10.440 1.00 84.12 352 GLU A N 1
ATOM 2711 C CA . GLU A 1 352 ? -0.597 -17.550 -9.998 1.00 84.12 352 GLU A CA 1
ATOM 2712 C C . GLU A 1 352 ? -0.289 -16.531 -11.110 1.00 84.12 352 GLU A C 1
ATOM 2714 O O . GLU A 1 352 ? 0.851 -16.395 -11.564 1.00 84.12 352 GLU A O 1
ATOM 2719 N N . MET A 1 353 ? -1.305 -15.789 -11.565 1.00 84.75 353 MET A N 1
ATOM 2720 C CA . MET A 1 353 ? -1.103 -14.677 -12.499 1.00 84.75 353 MET A CA 1
ATOM 2721 C C . MET A 1 353 ? -0.335 -13.550 -11.806 1.00 84.75 353 MET A C 1
ATOM 2723 O O . MET A 1 353 ? -0.762 -13.051 -10.767 1.00 84.75 353 MET A O 1
ATOM 2727 N N . ALA A 1 354 ? 0.781 -13.130 -12.397 1.00 85.12 354 ALA A N 1
ATOM 2728 C CA . ALA A 1 354 ? 1.561 -11.996 -11.913 1.00 85.12 354 ALA A CA 1
ATOM 2729 C C . ALA A 1 354 ? 2.309 -11.328 -13.061 1.00 85.12 354 ALA A C 1
ATOM 2731 O O . ALA A 1 354 ? 2.532 -11.932 -14.112 1.00 85.12 354 ALA A O 1
ATOM 2732 N N . CYS A 1 355 ? 2.737 -10.085 -12.866 1.00 85.44 355 CYS A N 1
ATOM 2733 C CA . CYS A 1 355 ? 3.647 -9.453 -13.808 1.00 85.44 355 CYS A CA 1
ATOM 2734 C C . CYS A 1 355 ? 5.028 -10.113 -13.673 1.00 85.44 355 CYS A C 1
ATOM 2736 O O . CYS A 1 355 ? 5.665 -10.016 -12.627 1.00 85.44 355 CYS A O 1
ATOM 2738 N N . ARG A 1 356 ? 5.478 -10.823 -14.712 1.00 89.25 356 ARG A N 1
ATOM 2739 C CA . ARG A 1 356 ? 6.712 -11.634 -14.712 1.00 89.25 356 ARG A CA 1
ATOM 2740 C C . ARG A 1 356 ? 7.741 -11.123 -15.733 1.00 89.25 356 ARG A C 1
ATOM 2742 O O . ARG A 1 356 ? 8.393 -11.908 -16.420 1.00 89.25 356 ARG A O 1
ATOM 2749 N N . GLY A 1 357 ? 7.839 -9.801 -15.864 1.00 82.12 357 GLY A N 1
ATOM 2750 C CA . GLY A 1 357 ? 8.642 -9.114 -16.879 1.00 82.12 357 GLY A CA 1
ATOM 2751 C C . GLY A 1 357 ? 7.866 -8.687 -18.123 1.00 82.12 357 GLY A C 1
ATOM 2752 O O . GLY A 1 357 ? 8.476 -8.433 -19.149 1.00 82.12 357 GLY A O 1
ATOM 2753 N N . GLY A 1 358 ? 6.536 -8.621 -18.044 1.00 74.81 358 GLY A N 1
ATOM 2754 C CA . GLY A 1 358 ? 5.676 -8.044 -19.080 1.00 74.81 358 GLY A CA 1
ATOM 2755 C C . GLY A 1 358 ? 4.844 -6.886 -18.530 1.00 74.81 358 GLY A C 1
ATOM 2756 O O . GLY A 1 358 ? 4.939 -6.552 -17.346 1.00 74.81 358 GLY A O 1
ATOM 2757 N N . HIS A 1 359 ? 4.020 -6.281 -19.386 1.00 69.81 359 HIS A N 1
ATOM 2758 C CA . HIS A 1 359 ? 3.139 -5.164 -19.009 1.00 69.81 359 HIS A CA 1
ATOM 2759 C C . HIS A 1 359 ? 1.875 -5.618 -18.276 1.00 69.81 359 HIS A C 1
ATOM 2761 O O . HIS A 1 359 ? 1.357 -4.888 -17.431 1.00 69.81 359 HIS A O 1
ATOM 2767 N N . HIS A 1 360 ? 1.419 -6.836 -18.576 1.00 71.12 360 HIS A N 1
ATOM 2768 C CA . HIS A 1 360 ? 0.206 -7.429 -18.030 1.00 71.12 360 HIS A CA 1
ATOM 2769 C C . HIS A 1 360 ? 0.520 -8.686 -17.207 1.00 71.12 360 HIS A C 1
ATOM 2771 O O . HIS A 1 360 ? 1.511 -9.373 -17.487 1.00 71.12 360 HIS A O 1
ATOM 2777 N N . PRO A 1 361 ? -0.325 -9.026 -16.216 1.00 80.38 361 PRO A N 1
ATOM 2778 C CA . PRO A 1 361 ? -0.190 -10.266 -15.468 1.00 80.38 361 PRO A CA 1
ATOM 2779 C C . PRO A 1 361 ? -0.285 -11.492 -16.381 1.00 80.38 361 PRO A C 1
ATOM 2781 O O . PRO A 1 361 ? -1.221 -11.629 -17.167 1.00 80.38 361 PRO A O 1
ATOM 2784 N N . ALA A 1 362 ? 0.669 -12.409 -16.251 1.00 77.44 362 ALA A N 1
ATOM 2785 C CA . ALA A 1 362 ? 0.735 -13.630 -17.040 1.00 77.44 362 ALA A CA 1
ATOM 2786 C C . ALA A 1 362 ? 1.228 -14.814 -16.195 1.00 77.44 362 ALA A C 1
ATOM 2788 O O . ALA A 1 362 ? 1.851 -14.653 -15.144 1.00 77.44 362 ALA A O 1
ATOM 2789 N N . LEU A 1 363 ? 0.943 -16.030 -16.668 1.00 82.69 363 LEU A N 1
ATOM 2790 C CA . LEU A 1 363 ? 1.486 -17.269 -16.089 1.00 82.69 363 LEU A CA 1
ATOM 2791 C C . LEU A 1 363 ? 2.922 -17.525 -16.554 1.00 82.69 363 LEU A C 1
ATOM 2793 O O . LEU A 1 363 ? 3.729 -18.117 -15.847 1.00 82.69 363 LEU A O 1
ATOM 2797 N N . LYS A 1 364 ? 3.248 -17.049 -17.758 1.00 81.06 364 LYS A N 1
ATOM 2798 C CA . LYS A 1 364 ? 4.589 -17.122 -18.322 1.00 81.06 364 LYS A CA 1
ATOM 2799 C C . LYS A 1 364 ? 5.323 -15.809 -18.085 1.00 81.06 364 LYS A C 1
ATOM 2801 O O . LYS A 1 364 ? 4.695 -14.754 -18.084 1.00 81.06 364 LYS A O 1
ATOM 2806 N N . PRO A 1 365 ? 6.649 -15.848 -17.977 1.00 82.50 365 PRO A N 1
ATOM 2807 C CA . PRO A 1 365 ? 7.513 -17.026 -17.869 1.00 82.50 365 PRO A CA 1
ATOM 2808 C C . PRO A 1 365 ? 7.304 -17.857 -16.595 1.00 82.50 365 PRO A C 1
ATOM 2810 O O . PRO A 1 365 ? 7.208 -17.326 -15.492 1.00 82.50 365 PRO A O 1
ATOM 2813 N N . ASP A 1 366 ? 7.328 -19.172 -16.753 1.00 82.62 366 ASP A N 1
ATOM 2814 C CA . ASP A 1 366 ? 7.446 -20.101 -15.635 1.00 82.62 366 ASP A CA 1
ATOM 2815 C C . ASP A 1 366 ? 8.926 -20.469 -15.472 1.00 82.62 366 ASP A C 1
ATOM 2817 O O . ASP A 1 366 ? 9.567 -20.893 -16.436 1.00 82.62 366 ASP A O 1
ATOM 2821 N N . LEU A 1 367 ? 9.479 -20.228 -14.282 1.00 84.00 367 LEU A N 1
ATOM 2822 C CA . LEU A 1 367 ? 10.871 -20.544 -13.951 1.00 84.00 367 LEU A CA 1
ATOM 2823 C C . LEU A 1 367 ? 11.025 -21.954 -13.353 1.00 84.00 367 LEU A C 1
ATOM 2825 O O . LEU A 1 367 ? 12.144 -22.378 -13.080 1.00 84.00 367 LEU A O 1
ATOM 2829 N N . GLY A 1 368 ? 9.926 -22.695 -13.190 1.00 79.56 368 GLY A N 1
ATOM 2830 C CA . GLY A 1 368 ? 9.903 -23.994 -12.529 1.00 79.56 368 GLY A CA 1
ATOM 2831 C C . GLY A 1 368 ? 9.489 -23.902 -11.053 1.00 79.56 368 GLY A C 1
ATOM 2832 O O . GLY A 1 368 ? 9.449 -22.812 -10.479 1.00 79.56 368 GLY A O 1
ATOM 2833 N N . PRO A 1 369 ? 9.181 -25.047 -10.419 1.00 76.31 369 PRO A N 1
ATOM 2834 C CA . PRO A 1 369 ? 8.669 -25.100 -9.048 1.00 76.31 369 PRO A CA 1
ATOM 2835 C C . PRO A 1 369 ? 9.729 -24.764 -7.987 1.00 76.31 369 PRO A C 1
ATOM 2837 O O . PRO A 1 369 ? 9.378 -24.308 -6.903 1.00 76.31 369 PRO A O 1
ATOM 2840 N N . ASP A 1 370 ? 11.011 -24.951 -8.311 1.00 80.75 370 ASP A N 1
ATOM 2841 C CA . ASP A 1 370 ? 12.139 -24.687 -7.409 1.00 80.75 370 ASP A CA 1
ATOM 2842 C C . ASP A 1 370 ? 12.701 -23.261 -7.555 1.00 80.75 370 ASP A C 1
ATOM 2844 O O . ASP A 1 370 ? 13.674 -22.907 -6.888 1.00 80.75 370 ASP A O 1
ATOM 2848 N N . ALA A 1 371 ? 12.105 -22.439 -8.428 1.00 82.19 371 ALA A N 1
ATOM 2849 C CA . ALA A 1 371 ? 12.577 -21.088 -8.690 1.00 82.19 371 ALA A CA 1
ATOM 2850 C C . ALA A 1 371 ? 12.376 -20.178 -7.472 1.00 82.19 371 ALA A C 1
ATOM 2852 O O . ALA A 1 371 ? 11.255 -19.927 -7.015 1.00 82.19 371 ALA A O 1
ATOM 2853 N N . GLY A 1 372 ? 13.488 -19.663 -6.963 1.00 89.25 372 GLY A N 1
ATOM 2854 C CA . GLY A 1 372 ? 13.544 -18.806 -5.794 1.00 89.25 372 GLY A CA 1
ATOM 2855 C C . GLY A 1 372 ? 13.624 -17.321 -6.132 1.00 89.25 372 GLY A C 1
ATOM 2856 O O . GLY A 1 372 ? 13.486 -16.878 -7.273 1.00 89.25 372 GLY A O 1
ATOM 2857 N N . LEU A 1 373 ? 13.889 -16.529 -5.094 1.00 93.81 373 LEU A N 1
ATOM 2858 C CA . LEU A 1 373 ? 14.106 -15.087 -5.213 1.00 93.81 373 LEU A CA 1
ATOM 2859 C C . LEU A 1 373 ? 15.277 -14.772 -6.157 1.00 93.81 373 LEU A C 1
ATOM 2861 O O . LEU A 1 373 ? 15.195 -13.845 -6.957 1.00 93.81 373 LEU A O 1
ATOM 2865 N N . GLU A 1 374 ? 16.360 -15.543 -6.059 1.00 95.25 374 GLU A N 1
ATOM 2866 C CA . GLU A 1 374 ? 17.557 -15.414 -6.889 1.00 95.25 374 GLU A CA 1
ATOM 2867 C C . GLU A 1 374 ? 17.256 -15.487 -8.381 1.00 95.25 374 GLU A C 1
ATOM 2869 O O . GLU A 1 374 ? 17.741 -14.638 -9.126 1.00 95.25 374 GLU A O 1
ATOM 2874 N N . ASP A 1 375 ? 16.449 -16.457 -8.809 1.00 94.50 375 ASP A N 1
ATOM 2875 C CA . ASP A 1 375 ? 16.145 -16.683 -10.223 1.00 94.50 375 ASP A CA 1
ATOM 2876 C C . ASP A 1 375 ? 15.352 -15.510 -10.811 1.00 94.50 375 ASP A C 1
ATOM 2878 O O . ASP A 1 375 ? 15.613 -15.047 -11.925 1.00 94.50 375 ASP A O 1
ATOM 2882 N N . TRP A 1 376 ? 14.420 -14.959 -10.027 1.00 95.19 376 TRP A N 1
ATOM 2883 C CA . TRP A 1 376 ? 13.677 -13.757 -10.403 1.00 95.19 376 TRP A CA 1
ATOM 2884 C C . TRP A 1 376 ? 14.558 -12.508 -10.444 1.00 95.19 376 TRP A C 1
ATOM 2886 O O . TRP A 1 376 ? 14.422 -11.702 -11.367 1.00 95.19 376 TRP A O 1
ATOM 2896 N N . CYS A 1 377 ? 15.474 -12.348 -9.486 1.00 96.44 377 CYS A N 1
ATOM 2897 C CA . CYS A 1 377 ? 16.445 -11.255 -9.490 1.00 96.44 377 CYS A CA 1
ATOM 2898 C C . CYS A 1 377 ? 17.396 -11.344 -10.693 1.00 96.44 377 CYS A C 1
ATOM 2900 O O . CYS A 1 377 ? 17.647 -10.336 -11.349 1.00 96.44 377 CYS A O 1
ATOM 2902 N N . ASP A 1 378 ? 17.903 -12.537 -11.010 1.00 96.12 378 ASP A N 1
ATOM 2903 C CA . ASP A 1 378 ? 18.780 -12.780 -12.160 1.00 96.12 378 ASP A CA 1
ATOM 2904 C C . ASP A 1 378 ? 18.070 -12.459 -13.478 1.00 96.12 378 ASP A C 1
ATOM 2906 O O . ASP A 1 378 ? 18.601 -11.737 -14.326 1.00 96.12 378 ASP A O 1
ATOM 2910 N N . ARG A 1 379 ? 16.814 -12.895 -13.612 1.00 93.69 379 ARG A N 1
ATOM 2911 C CA . ARG A 1 379 ? 15.981 -12.553 -14.763 1.00 93.69 379 ARG A CA 1
ATOM 2912 C C . ARG A 1 379 ? 15.750 -11.051 -14.888 1.00 93.69 379 ARG A C 1
ATOM 2914 O O . ARG A 1 379 ? 15.912 -10.509 -15.978 1.00 93.69 379 ARG A O 1
ATOM 2921 N N . PHE A 1 380 ? 15.387 -10.384 -13.794 1.00 94.94 380 PHE A N 1
ATOM 2922 C CA . PHE A 1 380 ? 15.183 -8.939 -13.788 1.00 94.94 380 PHE A CA 1
ATOM 2923 C C . PHE A 1 380 ? 16.434 -8.196 -14.251 1.00 94.94 380 PHE A C 1
ATOM 2925 O O . PHE A 1 380 ? 16.331 -7.288 -15.068 1.00 94.94 380 PHE A O 1
ATOM 2932 N N . VAL A 1 381 ? 17.622 -8.596 -13.796 1.00 94.44 381 VAL A N 1
ATOM 2933 C CA . VAL A 1 381 ? 18.889 -7.983 -14.221 1.00 94.44 381 VAL A CA 1
ATOM 2934 C C . VAL A 1 381 ? 19.162 -8.228 -15.708 1.00 94.44 381 VAL A C 1
ATOM 2936 O O . VAL A 1 381 ? 19.513 -7.285 -16.417 1.00 94.44 381 VAL A O 1
ATOM 2939 N N . LYS A 1 382 ? 18.926 -9.451 -16.200 1.00 93.56 382 LYS A N 1
ATOM 2940 C CA . LYS A 1 382 ? 19.119 -9.844 -17.610 1.00 93.56 382 LYS A CA 1
ATOM 2941 C C . LYS A 1 382 ? 18.084 -9.272 -18.582 1.00 93.56 382 LYS A C 1
ATOM 2943 O O . LYS A 1 382 ? 18.312 -9.322 -19.787 1.00 93.56 382 LYS A O 1
ATOM 2948 N N . ASP A 1 383 ? 16.966 -8.748 -18.085 1.00 89.31 383 ASP A N 1
ATOM 2949 C CA . ASP A 1 383 ? 15.924 -8.141 -18.914 1.00 89.31 383 ASP A CA 1
ATOM 2950 C C . ASP A 1 383 ? 16.479 -6.931 -19.699 1.00 89.31 383 ASP A C 1
ATOM 2952 O O . ASP A 1 383 ? 16.957 -5.973 -19.070 1.00 89.31 383 ASP A O 1
ATOM 2956 N N . PRO A 1 384 ? 16.443 -6.949 -21.047 1.00 84.25 384 PRO A N 1
ATOM 2957 C CA . PRO A 1 384 ? 16.986 -5.873 -21.870 1.00 84.25 384 PRO A CA 1
ATOM 2958 C C . PRO A 1 384 ? 16.116 -4.606 -21.889 1.00 84.25 384 PRO A C 1
ATOM 2960 O O . PRO A 1 384 ? 16.573 -3.591 -22.421 1.00 84.25 384 PRO A O 1
ATOM 2963 N N . ALA A 1 385 ? 14.905 -4.634 -21.315 1.00 78.12 385 ALA A N 1
ATOM 2964 C CA . ALA A 1 385 ? 13.962 -3.522 -21.359 1.00 78.12 385 ALA A CA 1
ATOM 2965 C C . ALA A 1 385 ? 14.568 -2.183 -20.912 1.00 78.12 385 ALA A C 1
ATOM 2967 O O . ALA A 1 385 ? 15.376 -2.097 -19.979 1.00 78.12 385 ALA A O 1
ATOM 2968 N N . SER A 1 386 ? 14.142 -1.116 -21.590 1.00 72.19 386 SER A N 1
ATOM 2969 C CA . SER A 1 386 ? 14.539 0.265 -21.302 1.00 72.19 386 SER A CA 1
ATOM 2970 C C . SER A 1 386 ? 14.071 0.705 -19.915 1.00 72.19 386 SER A C 1
ATOM 2972 O O . SER A 1 386 ? 14.839 1.330 -19.182 1.00 72.19 386 SER A O 1
ATOM 2974 N N . ILE A 1 387 ? 12.844 0.330 -19.540 1.00 79.44 387 ILE A N 1
ATOM 2975 C CA . ILE A 1 387 ? 12.242 0.593 -18.234 1.00 79.44 387 ILE A CA 1
ATOM 2976 C C . ILE A 1 387 ? 11.679 -0.712 -17.669 1.00 79.44 387 ILE A C 1
ATOM 2978 O O . ILE A 1 387 ? 10.736 -1.302 -18.200 1.00 79.44 387 ILE A O 1
ATOM 2982 N N . LYS A 1 388 ? 12.234 -1.132 -16.537 1.00 87.19 388 LYS A N 1
ATOM 2983 C CA . LYS A 1 388 ? 11.837 -2.316 -15.783 1.00 87.19 388 LYS A CA 1
ATOM 2984 C C . LYS A 1 388 ? 11.740 -2.003 -14.296 1.00 87.19 388 LYS A C 1
ATOM 2986 O O . LYS A 1 388 ? 12.509 -1.218 -13.743 1.00 87.19 388 LYS A O 1
ATOM 2991 N N . THR A 1 389 ? 10.784 -2.643 -13.638 1.00 92.06 389 THR A N 1
ATOM 2992 C CA . THR A 1 389 ? 10.505 -2.461 -12.211 1.00 92.06 389 THR A CA 1
ATOM 2993 C C . THR A 1 389 ? 10.399 -3.803 -11.512 1.00 92.06 389 THR A C 1
ATOM 2995 O O . THR A 1 389 ? 9.716 -4.705 -11.992 1.00 92.06 389 THR A O 1
ATOM 2998 N N . PHE A 1 390 ? 11.061 -3.921 -10.368 1.00 95.56 390 PHE A N 1
ATOM 2999 C CA . PHE A 1 390 ? 10.937 -5.044 -9.455 1.00 95.56 390 PHE A CA 1
ATOM 3000 C C . PHE A 1 390 ? 10.151 -4.600 -8.229 1.00 95.56 390 PHE A C 1
ATOM 3002 O O . PHE A 1 390 ? 10.604 -3.733 -7.479 1.00 95.56 390 PHE A O 1
ATOM 3009 N N . MET A 1 391 ? 8.967 -5.176 -8.037 1.00 93.69 391 MET A N 1
ATOM 3010 C CA . MET A 1 391 ? 8.088 -4.870 -6.919 1.00 93.69 391 MET A CA 1
ATOM 3011 C C . MET A 1 391 ? 8.138 -5.992 -5.884 1.00 93.69 391 MET A C 1
ATOM 3013 O O . MET A 1 391 ? 7.968 -7.169 -6.199 1.00 93.69 391 MET A O 1
ATOM 3017 N N . VAL A 1 392 ? 8.307 -5.598 -4.626 1.00 94.25 392 VAL A N 1
ATOM 3018 C CA . VAL A 1 392 ? 8.069 -6.456 -3.467 1.00 94.25 392 VAL A CA 1
ATOM 3019 C C . VAL A 1 392 ? 6.883 -5.906 -2.700 1.00 94.25 392 VAL A C 1
ATOM 3021 O O . VAL A 1 392 ? 6.875 -4.736 -2.311 1.00 94.25 392 VAL A O 1
ATOM 3024 N N . GLU A 1 393 ? 5.902 -6.763 -2.449 1.00 94.00 393 GLU A N 1
ATOM 3025 C CA . GLU A 1 393 ? 4.718 -6.412 -1.675 1.00 94.00 393 GLU A CA 1
ATOM 3026 C C . GLU A 1 393 ? 4.729 -7.117 -0.318 1.00 94.00 393 GLU A C 1
ATOM 3028 O O . GLU A 1 393 ? 4.905 -8.330 -0.220 1.00 94.00 393 GLU A O 1
ATOM 3033 N N . ARG A 1 394 ? 4.528 -6.354 0.752 1.00 95.00 394 ARG A N 1
ATOM 3034 C CA . ARG A 1 394 ? 4.323 -6.853 2.107 1.00 95.00 394 ARG A CA 1
ATOM 3035 C C . ARG A 1 394 ? 2.829 -7.019 2.353 1.00 95.00 394 ARG A C 1
ATOM 3037 O O . ARG A 1 394 ? 2.086 -6.040 2.343 1.00 95.00 394 ARG A O 1
ATOM 3044 N N . VAL A 1 395 ? 2.402 -8.245 2.625 1.00 92.88 395 VAL A N 1
ATOM 3045 C CA . VAL A 1 395 ? 0.989 -8.612 2.761 1.00 92.88 395 VAL A CA 1
ATOM 3046 C C . VAL A 1 395 ? 0.696 -9.022 4.195 1.00 92.88 395 VAL A C 1
ATOM 3048 O O . VAL A 1 395 ? 1.410 -9.845 4.764 1.00 92.88 395 VAL A O 1
ATOM 3051 N N . VAL A 1 396 ? -0.384 -8.489 4.765 1.00 93.81 396 VAL A N 1
ATOM 3052 C CA . VAL A 1 396 ? -0.927 -8.974 6.039 1.00 93.81 396 VAL A CA 1
ATOM 3053 C C . VAL A 1 396 ? -1.923 -10.088 5.744 1.00 93.81 396 VAL A C 1
ATOM 3055 O O . VAL A 1 396 ? -2.896 -9.865 5.028 1.00 93.81 396 VAL A O 1
ATOM 3058 N N . ALA A 1 397 ? -1.683 -11.285 6.275 1.00 91.62 397 ALA A N 1
ATOM 3059 C CA . ALA A 1 397 ? -2.536 -12.450 6.032 1.00 91.62 397 ALA A CA 1
ATOM 3060 C C . ALA A 1 397 ? -3.303 -12.866 7.291 1.00 91.62 397 ALA A C 1
ATOM 3062 O O . ALA A 1 397 ? -2.888 -12.574 8.409 1.00 91.62 397 ALA A O 1
ATOM 3063 N N . ASN A 1 398 ? -4.391 -13.617 7.114 1.00 91.50 398 ASN A N 1
ATOM 3064 C CA . ASN A 1 398 ? -5.096 -14.310 8.197 1.00 91.50 398 ASN A CA 1
ATOM 3065 C C . ASN A 1 398 ? -5.629 -13.405 9.325 1.00 91.50 398 ASN A C 1
ATOM 3067 O O . ASN A 1 398 ? -5.730 -13.865 10.460 1.00 91.50 398 ASN A O 1
ATOM 3071 N N . LEU A 1 399 ? -5.974 -12.148 9.030 1.00 90.12 399 LEU A N 1
ATOM 3072 C CA . LEU A 1 399 ? -6.715 -11.256 9.928 1.00 90.12 399 LEU A CA 1
ATOM 3073 C C . LEU A 1 399 ? -8.179 -11.197 9.476 1.00 90.12 399 LEU A C 1
ATOM 3075 O O . LEU A 1 399 ? -8.443 -10.918 8.306 1.00 90.12 399 LEU A O 1
ATOM 3079 N N . ASP A 1 400 ? -9.129 -11.443 10.379 1.00 90.81 400 ASP A N 1
ATOM 3080 C CA . ASP A 1 400 ? -10.558 -11.370 10.052 1.00 90.81 400 ASP A CA 1
ATOM 3081 C C . ASP A 1 400 ? -11.059 -9.913 10.027 1.00 90.81 400 ASP A C 1
ATOM 3083 O O . ASP A 1 400 ? -11.647 -9.396 10.982 1.00 90.81 400 ASP A O 1
ATOM 3087 N N . LEU A 1 401 ? -10.781 -9.234 8.909 1.00 91.88 401 LEU A N 1
ATOM 3088 C CA . LEU A 1 401 ? -11.174 -7.842 8.680 1.00 91.88 401 LEU A CA 1
ATOM 3089 C C . LEU A 1 401 ? -12.696 -7.664 8.694 1.00 91.88 401 LEU A C 1
ATOM 3091 O O . LEU A 1 401 ? -13.189 -6.693 9.262 1.00 91.88 401 LEU A O 1
ATOM 3095 N N . ASN A 1 402 ? -13.437 -8.622 8.131 1.00 92.88 402 ASN A N 1
ATOM 3096 C CA . ASN A 1 402 ? -14.897 -8.571 8.044 1.00 92.88 402 ASN A CA 1
ATOM 3097 C C . ASN A 1 402 ? -15.537 -8.620 9.434 1.00 92.88 402 ASN A C 1
ATOM 3099 O O . ASN A 1 402 ? -16.469 -7.868 9.728 1.00 92.88 402 ASN A O 1
ATOM 3103 N N . TRP A 1 403 ? -15.022 -9.483 10.315 1.00 93.75 403 TRP A N 1
ATOM 3104 C CA . TRP A 1 403 ? -15.499 -9.556 11.690 1.00 93.75 403 TRP A CA 1
ATOM 3105 C C . TRP A 1 403 ? -15.214 -8.258 12.455 1.00 93.75 403 TRP A C 1
ATOM 3107 O O . TRP A 1 403 ? -16.132 -7.704 13.066 1.00 93.75 403 TRP A O 1
ATOM 3117 N N . ILE A 1 404 ? -13.984 -7.731 12.379 1.00 94.81 404 ILE A N 1
ATOM 3118 C CA . ILE A 1 404 ? -13.612 -6.461 13.030 1.00 94.81 404 ILE A CA 1
ATOM 3119 C C . ILE A 1 404 ? -14.464 -5.302 12.495 1.00 94.81 404 ILE A C 1
ATOM 3121 O O . ILE A 1 404 ? -14.961 -4.490 13.276 1.00 94.81 404 ILE A O 1
ATOM 3125 N N . GLU A 1 405 ? -14.680 -5.236 11.181 1.00 95.06 405 GLU A N 1
ATOM 3126 C CA . GLU A 1 405 ? -15.539 -4.231 10.557 1.00 95.06 405 GLU A CA 1
ATOM 3127 C C . GLU A 1 405 ? -16.970 -4.295 11.101 1.00 95.06 405 GLU A C 1
ATOM 3129 O O . GLU A 1 405 ? -17.520 -3.270 11.511 1.00 95.06 405 GLU A O 1
ATOM 3134 N N . GLY A 1 406 ? -17.563 -5.491 11.160 1.00 95.88 406 GLY A N 1
ATOM 3135 C CA . GLY A 1 406 ? -18.907 -5.686 11.705 1.00 95.88 406 GLY A CA 1
ATOM 3136 C C . GLY A 1 406 ? -19.017 -5.248 13.168 1.00 95.88 406 GLY A C 1
ATOM 3137 O O . GLY A 1 406 ? -19.997 -4.601 13.553 1.00 95.88 406 GLY A O 1
ATOM 3138 N N . GLN A 1 407 ? -17.993 -5.536 13.976 1.00 97.31 407 GLN A N 1
ATOM 3139 C CA . GLN A 1 407 ? -17.920 -5.087 15.367 1.00 97.31 407 GLN A CA 1
ATOM 3140 C C . GLN A 1 407 ? -17.840 -3.557 15.479 1.00 97.31 407 GLN A C 1
ATOM 3142 O O . GLN A 1 407 ? -18.589 -2.958 16.252 1.00 97.31 407 GLN A O 1
ATOM 3147 N N . LEU A 1 408 ? -16.995 -2.908 14.673 1.00 97.25 408 LEU A N 1
ATOM 3148 C CA . LEU A 1 408 ? -16.851 -1.450 14.652 1.00 97.25 408 LEU A CA 1
ATOM 3149 C C . LEU A 1 408 ? -18.136 -0.749 14.212 1.00 97.25 408 LEU A C 1
ATOM 3151 O O . LEU A 1 408 ? -18.563 0.208 14.856 1.00 97.25 408 LEU A O 1
ATOM 3155 N N . ARG A 1 409 ? -18.790 -1.245 13.158 1.00 96.31 409 ARG A N 1
ATOM 3156 C CA . ARG A 1 409 ? -20.080 -0.712 12.695 1.00 96.31 409 ARG A CA 1
ATOM 3157 C C . ARG A 1 409 ? -21.156 -0.837 13.768 1.00 96.31 409 ARG A C 1
ATOM 3159 O O . ARG A 1 409 ? -21.862 0.131 14.032 1.00 96.31 409 ARG A O 1
ATOM 3166 N N . SER A 1 410 ? -21.237 -1.993 14.427 1.00 96.19 410 SER A N 1
ATOM 3167 C CA . SER A 1 410 ? -22.186 -2.224 15.525 1.00 96.19 410 SER A CA 1
ATOM 3168 C C . SER A 1 410 ? -21.916 -1.301 16.716 1.00 96.19 410 SER A C 1
ATOM 3170 O O . SER A 1 410 ? -22.844 -0.774 17.326 1.00 96.19 410 SER A O 1
ATOM 3172 N N . LEU A 1 411 ? -20.642 -1.057 17.027 1.00 95.81 411 LEU A N 1
ATOM 3173 C CA . LEU A 1 411 ? -20.231 -0.153 18.095 1.00 95.81 411 LEU A CA 1
ATOM 3174 C C . LEU A 1 411 ? -20.613 1.300 17.794 1.00 95.81 411 LEU A C 1
ATOM 3176 O O . LEU A 1 411 ? -21.173 1.965 18.659 1.00 95.81 411 LEU A O 1
ATOM 3180 N N . VAL A 1 412 ? -20.369 1.784 16.577 1.00 94.88 412 VAL A N 1
ATOM 3181 C CA . VAL A 1 412 ? -20.794 3.131 16.169 1.00 94.88 412 VAL A CA 1
ATOM 3182 C C . VAL A 1 412 ? -22.322 3.242 16.126 1.00 94.88 412 VAL A C 1
ATOM 3184 O O . VAL A 1 412 ? -22.870 4.238 16.573 1.00 94.88 412 VAL A O 1
ATOM 3187 N N . ALA A 1 413 ? -23.041 2.215 15.673 1.00 93.00 413 ALA A N 1
ATOM 3188 C CA . ALA A 1 413 ? -24.504 2.221 15.724 1.00 93.00 413 ALA A CA 1
ATOM 3189 C C . ALA A 1 413 ? -25.029 2.313 17.171 1.00 93.00 413 ALA A C 1
ATOM 3191 O O . ALA A 1 413 ? -26.015 2.998 17.432 1.00 93.00 413 ALA A O 1
ATOM 3192 N N . SER A 1 414 ? -24.336 1.683 18.130 1.00 92.31 414 SER A N 1
ATOM 3193 C CA . SER A 1 414 ? -24.697 1.747 19.554 1.00 92.31 414 SER A CA 1
ATOM 3194 C C . SER A 1 414 ? -24.539 3.133 20.188 1.00 92.31 414 SER A C 1
ATOM 3196 O O . SER A 1 414 ? -25.060 3.353 21.276 1.00 92.31 414 SER A O 1
ATOM 3198 N N . THR A 1 415 ? -23.853 4.073 19.527 1.00 91.12 415 THR A N 1
ATOM 3199 C CA . THR A 1 415 ? -23.778 5.476 19.968 1.00 91.12 415 THR A CA 1
ATOM 3200 C C . THR A 1 415 ? -24.911 6.333 19.401 1.00 91.12 415 THR A C 1
ATOM 3202 O O . THR A 1 415 ? -24.854 7.553 19.517 1.00 91.12 415 THR A O 1
ATOM 3205 N N . GLU A 1 416 ? -25.920 5.717 18.772 1.00 90.44 416 GLU A N 1
ATOM 3206 C CA . GLU A 1 416 ? -27.044 6.385 18.097 1.00 90.44 416 GLU A CA 1
ATOM 3207 C C . GLU A 1 416 ? -26.613 7.280 16.921 1.00 90.44 416 GLU A C 1
ATOM 3209 O O . GLU A 1 416 ? -27.326 8.198 16.510 1.00 90.44 416 GLU A O 1
ATOM 3214 N N . TYR A 1 417 ? -25.441 7.006 16.342 1.00 92.31 417 TYR A N 1
ATOM 3215 C CA . TYR A 1 417 ? -24.961 7.727 15.173 1.00 92.31 417 TYR A CA 1
ATOM 3216 C C . TYR A 1 417 ? -25.805 7.399 13.934 1.00 92.31 417 TYR A C 1
ATOM 3218 O O . TYR A 1 417 ? -25.851 6.254 13.488 1.00 92.31 417 TYR A O 1
ATOM 3226 N N . LYS A 1 418 ? -26.444 8.418 13.348 1.00 89.31 418 LYS A N 1
ATOM 3227 C CA . LYS A 1 418 ? -27.315 8.280 12.162 1.00 89.31 418 LYS A CA 1
ATOM 3228 C C . LYS A 1 418 ? -26.619 8.541 10.823 1.00 89.31 418 LYS A C 1
ATOM 3230 O O . LYS A 1 418 ? -27.245 8.422 9.774 1.00 89.31 418 LYS A O 1
ATOM 3235 N N . GLY A 1 419 ? -25.347 8.935 10.846 1.00 90.19 419 GLY A N 1
ATOM 3236 C CA . GLY A 1 419 ? -24.582 9.207 9.632 1.00 90.19 419 GLY A CA 1
ATOM 3237 C C . GLY A 1 419 ? -24.074 7.952 8.930 1.00 90.19 419 GLY A C 1
ATOM 3238 O O . GLY A 1 419 ? -24.181 6.830 9.425 1.00 90.19 419 GLY A O 1
ATOM 3239 N N . VAL A 1 420 ? -23.449 8.161 7.773 1.00 92.75 420 VAL A N 1
ATOM 3240 C CA . VAL A 1 420 ? -22.754 7.102 7.041 1.00 92.75 420 VAL A CA 1
ATOM 3241 C C . VAL A 1 420 ? -21.447 6.789 7.759 1.00 92.75 420 VAL A C 1
ATOM 3243 O O . VAL A 1 420 ? -20.626 7.676 7.995 1.00 92.75 420 VAL A O 1
ATOM 3246 N N . VAL A 1 421 ? -21.250 5.514 8.090 1.00 95.50 421 VAL A N 1
ATOM 3247 C CA . VAL A 1 421 ? -20.022 5.020 8.718 1.00 95.50 421 VAL A CA 1
ATOM 3248 C C . VAL A 1 421 ? -19.178 4.298 7.680 1.00 95.50 421 VAL A C 1
ATOM 3250 O O . VAL A 1 421 ? -19.628 3.323 7.072 1.00 95.50 421 VAL A O 1
ATOM 3253 N N . THR A 1 422 ? -17.935 4.735 7.530 1.00 93.94 422 THR A N 1
ATOM 3254 C CA . THR A 1 422 ? -16.934 4.099 6.674 1.00 93.94 422 THR A CA 1
ATOM 3255 C C . THR A 1 422 ? -15.840 3.507 7.554 1.00 93.94 422 THR A C 1
ATOM 3257 O O . THR A 1 422 ? -15.218 4.221 8.340 1.00 93.94 422 THR A O 1
ATOM 3260 N N . VAL A 1 423 ? -15.607 2.201 7.423 1.00 95.62 423 VAL A N 1
ATOM 3261 C CA . VAL A 1 423 ? -14.491 1.492 8.059 1.00 95.62 423 VAL A CA 1
ATOM 3262 C C . VAL A 1 423 ? -13.532 1.066 6.957 1.00 95.62 423 VAL A C 1
ATOM 3264 O O . VAL A 1 423 ? -13.957 0.499 5.956 1.00 95.62 423 VAL A O 1
ATOM 3267 N N . GLN A 1 424 ? -12.251 1.372 7.119 1.00 92.75 424 GLN A N 1
ATOM 3268 C CA . GLN A 1 424 ? -11.195 1.008 6.179 1.00 92.75 424 GLN A CA 1
ATOM 3269 C C . GLN A 1 424 ? -10.028 0.376 6.929 1.00 92.75 424 GLN A C 1
ATOM 3271 O O . GLN A 1 424 ? -9.793 0.678 8.102 1.00 92.75 424 GLN A O 1
ATOM 3276 N N . PHE A 1 425 ? -9.243 -0.425 6.211 1.00 94.31 425 PHE A N 1
ATOM 3277 C CA . PHE A 1 425 ? -8.033 -1.065 6.724 1.00 94.31 425 PHE A CA 1
ATOM 3278 C C . PHE A 1 425 ? -6.808 -0.695 5.878 1.00 94.31 425 PHE A C 1
ATOM 3280 O O . PHE A 1 425 ? -6.260 -1.561 5.192 1.00 94.31 425 PHE A O 1
ATOM 3287 N N . PRO A 1 426 ? -6.381 0.582 5.842 1.00 92.56 426 PRO A N 1
ATOM 3288 C CA . PRO A 1 426 ? -5.257 0.950 5.001 1.00 92.56 426 PRO A CA 1
ATOM 3289 C C . PRO A 1 426 ? -3.948 0.348 5.527 1.00 92.56 426 PRO A C 1
ATOM 3291 O O . PRO A 1 426 ? -3.756 0.135 6.729 1.00 92.56 426 PRO A O 1
ATOM 3294 N N . ILE A 1 427 ? -3.017 0.111 4.606 1.00 93.62 427 ILE A N 1
ATOM 3295 C CA . ILE A 1 427 ? -1.714 -0.482 4.897 1.00 93.62 427 ILE A CA 1
ATOM 3296 C C . ILE A 1 427 ? -0.633 0.467 4.384 1.00 93.62 427 ILE A C 1
ATOM 3298 O O . ILE A 1 427 ? -0.485 0.650 3.178 1.00 93.62 427 ILE A O 1
ATOM 3302 N N . SER A 1 428 ? 0.132 1.079 5.290 1.00 92.75 428 SER A N 1
ATOM 3303 C CA . SER A 1 428 ? 1.301 1.877 4.904 1.00 92.75 428 SER A CA 1
ATOM 3304 C C . SER A 1 428 ? 2.578 1.034 4.893 1.00 92.75 428 SER A C 1
ATOM 3306 O O . SER A 1 428 ? 2.652 -0.028 5.516 1.00 92.75 428 SER A O 1
ATOM 3308 N N . HIS A 1 429 ? 3.596 1.507 4.173 1.00 94.62 429 HIS A N 1
ATOM 3309 C CA . HIS A 1 429 ? 4.877 0.819 3.968 1.00 94.62 429 HIS A CA 1
ATOM 3310 C C . HIS A 1 429 ? 4.737 -0.603 3.387 1.00 94.62 429 HIS A C 1
ATOM 3312 O O . HIS A 1 429 ? 5.525 -1.502 3.699 1.00 94.62 429 HIS A O 1
ATOM 3318 N N . ALA A 1 430 ? 3.718 -0.814 2.553 1.00 93.44 430 ALA A N 1
ATOM 3319 C CA . ALA A 1 430 ? 3.386 -2.102 1.961 1.00 93.44 430 ALA A CA 1
ATOM 3320 C C . ALA A 1 430 ? 4.281 -2.460 0.770 1.00 93.44 430 ALA A C 1
ATOM 3322 O O . ALA A 1 430 ? 4.578 -3.632 0.580 1.00 93.44 430 ALA A O 1
ATOM 3323 N N . LYS A 1 431 ? 4.734 -1.486 -0.024 1.00 94.44 431 LYS A N 1
ATOM 3324 C CA . LYS A 1 431 ? 5.397 -1.757 -1.307 1.00 94.44 431 LYS A CA 1
ATOM 3325 C C . LYS A 1 431 ? 6.832 -1.243 -1.341 1.00 94.44 431 LYS A C 1
ATOM 3327 O O . LYS A 1 431 ? 7.166 -0.210 -0.761 1.00 94.44 431 LYS A O 1
ATOM 3332 N N . VAL A 1 432 ? 7.680 -1.982 -2.042 1.00 94.69 432 VAL A N 1
ATOM 3333 C CA . VAL A 1 432 ? 9.048 -1.595 -2.392 1.00 94.69 432 VAL A CA 1
ATOM 3334 C C . VAL A 1 432 ? 9.179 -1.728 -3.897 1.00 94.69 432 VAL A C 1
ATOM 3336 O O . VAL A 1 432 ? 8.893 -2.795 -4.433 1.00 94.69 432 VAL A O 1
ATOM 3339 N N . ILE A 1 433 ? 9.621 -0.670 -4.569 1.00 94.00 433 ILE A N 1
ATOM 3340 C CA . ILE A 1 433 ? 9.841 -0.660 -6.012 1.00 94.00 433 ILE A CA 1
ATOM 3341 C C . ILE A 1 433 ? 11.310 -0.354 -6.286 1.00 94.00 433 ILE A C 1
ATOM 3343 O O . ILE A 1 433 ? 11.840 0.679 -5.883 1.00 94.00 433 ILE A O 1
ATOM 3347 N N . VAL A 1 434 ? 11.972 -1.257 -6.998 1.00 94.31 434 VAL A N 1
ATOM 3348 C CA . VAL A 1 434 ? 13.295 -1.020 -7.574 1.00 94.31 434 VAL A CA 1
ATOM 3349 C C . VAL A 1 434 ? 13.110 -0.813 -9.066 1.00 94.31 434 VAL A C 1
ATOM 3351 O O . VAL A 1 434 ? 12.675 -1.721 -9.769 1.00 94.31 434 VAL A O 1
ATOM 3354 N N . GLN A 1 435 ? 13.430 0.378 -9.552 1.00 90.56 435 GLN A N 1
ATOM 3355 C CA . GLN A 1 435 ? 13.426 0.694 -10.974 1.00 90.56 435 GLN A CA 1
ATOM 3356 C C . GLN A 1 435 ? 14.872 0.785 -11.461 1.00 90.56 435 GLN A C 1
ATOM 3358 O O . GLN A 1 435 ? 15.738 1.290 -10.746 1.00 90.56 435 GLN A O 1
ATOM 3363 N N . ASN A 1 436 ? 15.152 0.308 -12.672 1.00 87.69 436 ASN A N 1
ATOM 3364 C CA . ASN A 1 436 ? 16.439 0.604 -13.294 1.00 87.69 436 ASN A CA 1
ATOM 3365 C C . ASN A 1 436 ? 16.583 2.123 -13.530 1.00 87.69 436 ASN A C 1
ATOM 3367 O O . ASN A 1 436 ? 15.577 2.807 -13.743 1.00 87.69 436 ASN A O 1
ATOM 3371 N N . PRO A 1 437 ? 17.809 2.669 -13.497 1.00 78.00 437 PRO A N 1
ATOM 3372 C CA . PRO A 1 437 ? 18.023 4.072 -13.800 1.00 78.00 437 PRO A CA 1
ATOM 337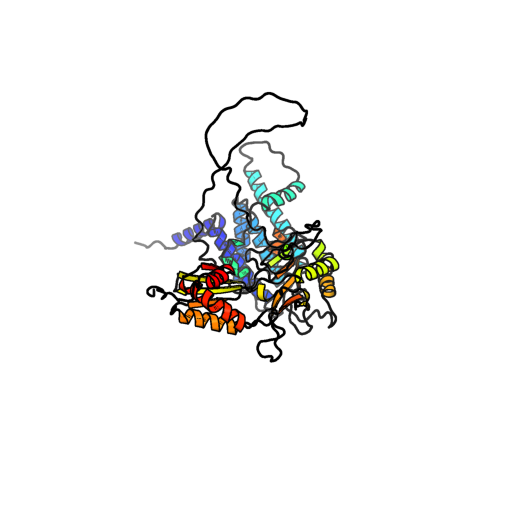3 C C . PRO A 1 437 ? 17.588 4.371 -15.236 1.00 78.00 437 PRO A C 1
ATOM 3375 O O . PRO A 1 437 ? 17.708 3.539 -16.142 1.00 78.00 437 PRO A O 1
ATOM 3378 N N . ASP A 1 438 ? 17.084 5.584 -15.410 1.00 65.19 438 ASP A N 1
ATOM 3379 C CA . ASP A 1 438 ? 16.621 6.119 -16.679 1.00 65.19 438 ASP A CA 1
ATOM 3380 C C . ASP A 1 438 ? 17.830 6.181 -17.646 1.00 65.19 438 ASP A C 1
ATOM 3382 O O . ASP A 1 438 ? 18.747 6.975 -17.443 1.00 65.19 438 ASP A O 1
ATOM 3386 N N . LYS A 1 439 ? 17.880 5.311 -18.672 1.00 55.34 439 LYS A N 1
ATOM 3387 C CA . LYS A 1 439 ? 18.973 5.294 -19.681 1.00 55.34 439 LYS A CA 1
ATOM 3388 C C . LYS A 1 439 ? 18.977 6.545 -20.579 1.00 55.34 439 LYS A C 1
ATOM 3390 O O . LYS A 1 439 ? 19.946 6.798 -21.282 1.00 55.34 439 LYS A O 1
ATOM 3395 N N . VAL A 1 440 ? 17.878 7.291 -20.560 1.00 49.59 440 VAL A N 1
ATOM 3396 C CA . VAL A 1 440 ? 17.557 8.481 -21.355 1.00 49.59 440 VAL A CA 1
ATOM 3397 C C . VAL A 1 440 ? 16.895 9.496 -20.419 1.00 49.59 440 VAL A C 1
ATOM 3399 O O . VAL A 1 440 ? 16.184 9.087 -19.501 1.00 49.59 440 VAL A O 1
ATOM 3402 N N . ASN A 1 441 ? 17.156 10.794 -20.624 1.00 51.50 441 ASN A N 1
ATOM 3403 C CA . ASN A 1 441 ? 16.798 11.914 -19.732 1.00 51.50 441 ASN A CA 1
ATOM 3404 C C . ASN A 1 441 ? 15.451 11.762 -18.999 1.00 51.50 441 ASN A C 1
ATOM 3406 O O . ASN A 1 441 ? 14.478 11.255 -19.558 1.00 51.50 441 ASN A O 1
ATOM 3410 N N . LYS A 1 442 ? 15.357 12.284 -17.765 1.00 50.47 442 LYS A N 1
ATOM 3411 C CA . LYS A 1 442 ? 14.162 12.182 -16.896 1.00 50.47 442 LYS A CA 1
ATOM 3412 C C . LYS A 1 442 ? 12.856 12.561 -17.609 1.00 50.47 442 LYS A C 1
ATOM 3414 O O . LYS A 1 442 ? 11.847 11.894 -17.412 1.00 50.47 442 LYS A O 1
ATOM 3419 N N . PHE A 1 443 ? 12.881 13.584 -18.468 1.00 43.53 443 PHE A N 1
ATOM 3420 C CA . PHE A 1 443 ? 11.735 13.993 -19.288 1.00 43.53 443 PHE A CA 1
ATOM 3421 C C . PHE A 1 443 ? 11.329 12.919 -20.307 1.00 43.53 443 PHE A C 1
ATOM 3423 O O . PHE A 1 443 ? 10.160 12.549 -20.372 1.00 43.53 443 PHE A O 1
ATOM 3430 N N . PHE A 1 444 ? 12.290 12.361 -21.048 1.00 42.97 444 PHE A N 1
ATOM 3431 C CA . PHE A 1 444 ? 12.032 11.293 -22.011 1.00 42.97 444 PHE A CA 1
ATOM 3432 C C . PHE A 1 444 ? 11.546 10.034 -21.309 1.00 42.97 444 PHE A C 1
ATOM 3434 O O . PHE A 1 444 ? 10.613 9.412 -21.792 1.00 42.97 444 PHE A O 1
ATOM 3441 N N . THR A 1 445 ? 12.102 9.685 -20.147 1.00 45.78 445 THR A N 1
ATOM 3442 C CA . THR A 1 445 ? 11.600 8.555 -19.358 1.00 45.78 445 THR A CA 1
ATOM 3443 C C . THR A 1 445 ? 10.190 8.819 -18.845 1.00 45.78 445 THR A C 1
ATOM 3445 O O . THR A 1 445 ? 9.355 7.935 -18.948 1.00 45.78 445 THR A O 1
ATOM 3448 N N . SER A 1 446 ? 9.858 10.026 -18.382 1.00 49.00 446 SER A N 1
ATOM 3449 C CA . SER A 1 446 ? 8.480 10.361 -18.006 1.00 49.00 446 SER A CA 1
ATOM 3450 C C . SER A 1 446 ? 7.521 10.226 -19.185 1.00 49.00 446 SER A C 1
ATOM 3452 O O . SER A 1 446 ? 6.528 9.519 -19.048 1.00 49.00 446 SER A O 1
ATOM 3454 N N . VAL A 1 447 ? 7.835 10.807 -20.348 1.00 41.91 447 VAL A N 1
ATOM 3455 C CA . VAL A 1 447 ? 6.944 10.748 -21.515 1.00 41.91 447 VAL A CA 1
ATOM 3456 C C . VAL A 1 447 ? 6.914 9.345 -22.123 1.00 41.91 447 VAL A C 1
ATOM 3458 O O . VAL A 1 447 ? 5.840 8.782 -22.259 1.00 41.91 447 VAL A O 1
ATOM 3461 N N . THR A 1 448 ? 8.049 8.696 -22.387 1.00 40.44 448 THR A N 1
ATOM 3462 C CA . THR A 1 448 ? 8.049 7.298 -22.858 1.00 40.44 448 THR A CA 1
ATOM 3463 C C . THR A 1 448 ? 7.444 6.338 -21.851 1.00 40.44 448 THR A C 1
ATOM 3465 O O . THR A 1 448 ? 6.836 5.368 -22.264 1.00 40.44 448 THR A O 1
ATOM 3468 N N . SER A 1 449 ? 7.496 6.588 -20.546 1.00 47.97 449 SER A N 1
ATOM 3469 C CA . SER A 1 449 ? 6.840 5.707 -19.578 1.00 47.97 449 SER A CA 1
ATOM 3470 C C . SER A 1 449 ? 5.312 5.718 -19.631 1.00 47.97 449 SER A C 1
ATOM 3472 O O . SER A 1 449 ? 4.686 4.790 -19.118 1.00 47.97 449 SER A O 1
ATOM 3474 N N . LEU A 1 450 ? 4.714 6.741 -20.247 1.00 42.91 450 LEU A N 1
ATOM 3475 C CA . LEU A 1 450 ? 3.272 6.817 -20.503 1.00 42.91 450 LEU A CA 1
ATOM 3476 C C . LEU A 1 450 ? 2.844 5.851 -21.618 1.00 42.91 450 LEU A C 1
ATOM 3478 O O . LEU A 1 450 ? 1.658 5.677 -21.892 1.00 42.91 450 LEU A O 1
ATOM 3482 N N . PHE A 1 451 ? 3.803 5.230 -22.301 1.00 40.56 451 PHE A N 1
ATOM 3483 C CA . PHE A 1 451 ? 3.683 5.035 -23.732 1.00 40.56 451 PHE A CA 1
ATOM 3484 C C . PHE A 1 451 ? 4.399 3.770 -24.224 1.00 40.56 451 PHE A C 1
ATOM 3486 O O . PHE A 1 451 ? 3.759 2.940 -24.855 1.00 40.56 451 PHE A O 1
ATOM 3493 N N . SER A 1 452 ? 5.665 3.591 -23.879 1.00 49.94 452 SER A N 1
ATOM 3494 C CA . SER A 1 452 ? 6.416 2.342 -23.893 1.00 49.94 452 SER A CA 1
ATOM 3495 C C . SER A 1 452 ? 6.104 1.599 -22.593 1.00 49.94 452 SER A C 1
ATOM 3497 O O . SER A 1 452 ? 6.206 2.161 -21.496 1.00 49.94 452 SER A O 1
ATOM 3499 N N . GLY A 1 453 ? 5.624 0.364 -22.696 1.00 54.97 453 GLY A N 1
ATOM 3500 C CA . GLY A 1 453 ? 5.214 -0.383 -21.518 1.00 54.97 453 GLY A CA 1
ATOM 3501 C C . GLY A 1 453 ? 6.393 -0.617 -20.562 1.00 54.97 453 GLY A C 1
ATOM 3502 O O . GLY A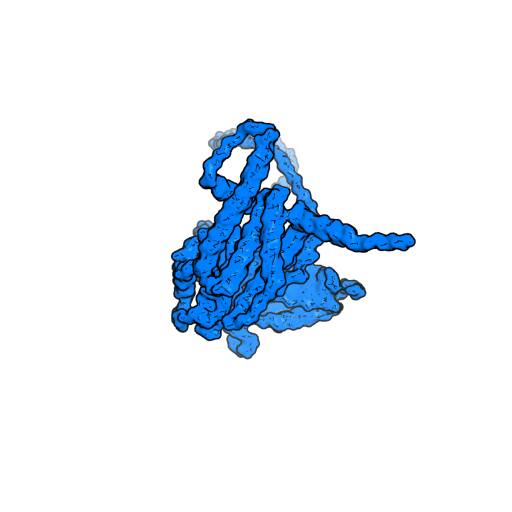 1 453 ? 7.523 -0.881 -20.967 1.00 54.97 453 GLY A O 1
ATOM 3503 N N . LYS A 1 454 ? 6.135 -0.539 -19.254 1.00 72.06 454 LYS A N 1
ATOM 3504 C CA . LYS A 1 454 ? 7.126 -0.893 -18.225 1.00 72.06 454 LYS A CA 1
ATOM 3505 C C . LYS A 1 454 ? 7.120 -2.402 -18.033 1.00 72.06 454 LYS A C 1
ATOM 3507 O O . LYS A 1 454 ? 6.053 -2.961 -17.762 1.00 72.06 454 LYS A O 1
ATOM 3512 N N . ASN A 1 455 ? 8.273 -3.060 -18.103 1.00 84.50 455 ASN A N 1
ATOM 3513 C CA . ASN A 1 455 ? 8.354 -4.456 -17.677 1.00 84.50 455 ASN A CA 1
ATOM 3514 C C . ASN A 1 455 ? 8.220 -4.511 -16.155 1.00 84.50 455 ASN A C 1
ATOM 3516 O O . ASN A 1 455 ? 9.008 -3.908 -15.421 1.00 84.50 455 ASN A O 1
ATOM 3520 N N . LYS A 1 456 ? 7.191 -5.201 -15.666 1.00 88.25 456 LYS A N 1
ATOM 3521 C CA . LYS A 1 456 ? 6.895 -5.290 -14.235 1.00 88.25 456 LYS A CA 1
ATOM 3522 C C . LYS A 1 456 ? 7.194 -6.690 -13.723 1.00 88.25 456 LYS A C 1
ATOM 3524 O O . LYS A 1 456 ? 6.783 -7.679 -14.328 1.00 88.25 456 LYS A O 1
ATOM 3529 N N . TYR A 1 457 ? 7.890 -6.760 -12.597 1.00 93.38 457 TYR A N 1
ATOM 3530 C CA . TYR A 1 457 ? 8.171 -7.983 -11.853 1.00 93.38 457 TYR A CA 1
ATOM 3531 C C . TYR A 1 457 ? 7.479 -7.893 -10.494 1.00 93.38 457 TYR A C 1
ATOM 3533 O O . TYR A 1 457 ? 8.045 -7.392 -9.529 1.00 93.38 457 TYR A O 1
ATOM 3541 N N . GLU A 1 458 ? 6.243 -8.373 -10.427 1.00 91.81 458 GLU A N 1
ATOM 3542 C CA . GLU A 1 458 ? 5.405 -8.446 -9.222 1.00 91.81 458 GLU A CA 1
ATOM 3543 C C . GLU A 1 458 ? 5.379 -9.888 -8.705 1.00 91.81 458 GLU A C 1
ATOM 3545 O O . GLU A 1 458 ? 4.337 -10.511 -8.515 1.00 91.81 458 GLU A O 1
ATOM 3550 N N . VAL A 1 459 ? 6.573 -10.456 -8.553 1.00 90.81 459 VAL A N 1
ATOM 3551 C CA . VAL A 1 459 ? 6.775 -11.899 -8.366 1.00 90.81 459 VAL A CA 1
ATOM 3552 C C . VAL A 1 459 ? 7.111 -12.282 -6.930 1.00 90.81 459 VAL A C 1
ATOM 3554 O O . VAL A 1 459 ? 7.215 -13.468 -6.636 1.00 90.81 459 VAL A O 1
ATOM 3557 N N . VAL A 1 460 ? 7.271 -11.310 -6.026 1.00 93.62 460 VAL A N 1
ATOM 3558 C CA . VAL A 1 460 ? 7.676 -11.540 -4.632 1.00 93.62 460 VAL A CA 1
ATOM 3559 C C . VAL A 1 460 ? 6.680 -10.910 -3.669 1.00 93.62 460 VAL A C 1
ATOM 3561 O O . VAL A 1 460 ? 6.416 -9.707 -3.719 1.00 93.62 460 VAL A O 1
ATOM 3564 N N . LYS A 1 461 ? 6.193 -11.722 -2.729 1.00 94.50 461 LYS A N 1
ATOM 3565 C CA . LYS A 1 461 ? 5.360 -11.278 -1.610 1.00 94.50 461 LYS A CA 1
ATOM 3566 C C . LYS A 1 461 ? 6.024 -11.652 -0.287 1.00 94.50 461 LYS A C 1
ATOM 3568 O O . LYS A 1 461 ? 6.459 -12.786 -0.093 1.00 94.50 461 LYS A O 1
ATOM 3573 N N . VAL A 1 462 ? 6.086 -10.700 0.636 1.00 95.50 462 VAL A N 1
ATOM 3574 C CA . VAL A 1 462 ? 6.524 -10.910 2.019 1.00 95.50 462 VAL A CA 1
ATOM 3575 C C . VAL A 1 462 ? 5.280 -10.986 2.885 1.00 95.50 462 VAL A C 1
ATOM 3577 O O . VAL A 1 462 ? 4.598 -9.984 3.098 1.00 95.50 462 VAL A O 1
ATOM 3580 N N . VAL A 1 463 ? 4.960 -12.179 3.367 1.00 94.50 463 VAL A N 1
ATOM 3581 C CA . VAL A 1 463 ? 3.730 -12.423 4.112 1.00 94.50 463 VAL A CA 1
ATOM 3582 C C . VAL A 1 463 ? 3.988 -12.279 5.605 1.00 94.50 463 VAL A C 1
ATOM 3584 O O . VAL A 1 463 ? 4.880 -12.912 6.165 1.00 94.50 463 VAL A O 1
ATOM 3587 N N . TRP A 1 464 ? 3.159 -11.457 6.238 1.00 95.06 464 TRP A N 1
ATOM 3588 C CA . TRP A 1 464 ? 3.106 -11.203 7.670 1.00 95.06 464 TRP A CA 1
ATOM 3589 C C . TRP A 1 464 ? 1.761 -11.694 8.203 1.00 95.06 464 TRP A C 1
ATOM 3591 O O . TRP A 1 464 ? 0.785 -10.936 8.223 1.00 95.06 464 TRP A O 1
ATOM 3601 N N . PRO A 1 465 ? 1.654 -12.985 8.552 1.00 92.00 465 PRO A N 1
ATOM 3602 C CA . PRO A 1 465 ? 0.400 -13.536 9.033 1.00 92.00 465 PRO A CA 1
ATOM 3603 C C . PRO A 1 465 ? 0.035 -12.936 10.394 1.00 92.00 465 PRO A C 1
ATOM 3605 O O . PRO A 1 465 ? 0.895 -12.695 11.223 1.00 92.00 465 PRO A O 1
ATOM 3608 N N . PHE A 1 466 ? -1.247 -12.708 10.647 1.00 90.88 466 PHE A N 1
ATOM 3609 C CA . PHE A 1 466 ? -1.777 -12.410 11.980 1.00 90.88 466 PHE A CA 1
ATOM 3610 C C . PHE A 1 466 ? -2.017 -13.701 12.783 1.00 90.88 466 PHE A C 1
ATOM 3612 O O . PHE A 1 466 ? -1.854 -13.750 14.005 1.00 90.88 466 PHE A O 1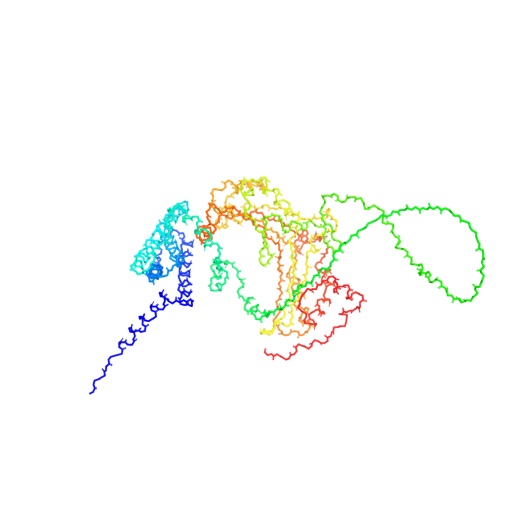
ATOM 3619 N N . ALA A 1 467 ? -2.379 -14.769 12.070 1.00 88.62 467 ALA A N 1
ATOM 3620 C CA . ALA A 1 467 ? -2.603 -16.106 12.598 1.00 88.62 467 ALA A CA 1
ATOM 3621 C C . ALA A 1 467 ? -2.040 -17.172 11.645 1.00 88.62 467 ALA A C 1
ATOM 3623 O O . ALA A 1 467 ? -1.835 -16.901 10.462 1.00 88.62 467 ALA A O 1
ATOM 3624 N N . SER A 1 468 ? -1.829 -18.393 12.136 1.00 85.56 468 SER A N 1
ATOM 3625 C CA . SER A 1 468 ? -1.303 -19.525 11.362 1.00 85.56 468 SER A CA 1
ATOM 3626 C C . SER A 1 468 ? -2.168 -19.875 10.151 1.00 85.56 468 SER A C 1
ATOM 3628 O O . SER A 1 468 ? -1.647 -20.323 9.133 1.00 85.56 468 SER A O 1
ATOM 3630 N N . SER A 1 469 ? -3.477 -19.646 10.241 1.00 84.44 469 SER A N 1
ATOM 3631 C CA . SER A 1 469 ? -4.424 -19.957 9.180 1.00 84.44 469 SER A CA 1
ATOM 3632 C C . SER A 1 469 ? -5.677 -19.076 9.242 1.00 84.44 469 SER A C 1
ATOM 3634 O O . SER A 1 469 ? -5.819 -18.202 10.110 1.00 84.44 469 SER A O 1
ATOM 3636 N N . THR A 1 470 ? -6.573 -19.266 8.273 1.00 77.38 470 THR A N 1
ATOM 3637 C CA . THR A 1 470 ? -7.807 -18.480 8.141 1.00 77.38 470 THR A CA 1
ATOM 3638 C C . THR A 1 470 ? -8.804 -18.775 9.269 1.00 77.38 470 THR A C 1
ATOM 3640 O O . THR A 1 470 ? -8.711 -19.793 9.951 1.00 77.38 470 THR A O 1
ATOM 3643 N N . GLY A 1 471 ? -9.768 -17.872 9.484 1.00 64.75 471 GLY A N 1
ATOM 3644 C CA . GLY A 1 471 ? -10.653 -17.849 10.661 1.00 64.75 471 GLY A CA 1
ATOM 3645 C C . GLY A 1 471 ? -11.481 -19.106 10.955 1.00 64.75 471 GLY A C 1
ATOM 3646 O O . GLY A 1 471 ? -12.040 -19.197 12.044 1.00 64.75 471 GLY A O 1
ATOM 3647 N N . ASN A 1 472 ? -11.549 -20.071 10.034 1.00 69.75 472 ASN A N 1
ATOM 3648 C CA . ASN A 1 472 ? -12.398 -21.255 10.158 1.00 69.75 472 ASN A CA 1
ATOM 3649 C C . ASN A 1 472 ? -11.666 -22.514 10.660 1.00 69.75 472 ASN A C 1
ATOM 3651 O O . ASN A 1 472 ? -12.301 -23.547 10.866 1.00 69.75 472 ASN A O 1
ATOM 3655 N N . ASP A 1 473 ? -10.346 -22.449 10.856 1.00 79.94 473 ASP A N 1
ATOM 3656 C CA . ASP A 1 473 ? -9.566 -23.619 11.254 1.00 79.94 473 ASP A CA 1
ATOM 3657 C C . ASP A 1 473 ? -9.530 -23.810 12.781 1.00 79.94 473 ASP A C 1
ATOM 3659 O O . ASP A 1 473 ? -9.182 -22.883 13.519 1.00 79.94 473 ASP A O 1
ATOM 3663 N N . PRO A 1 474 ? -9.790 -25.028 13.292 1.00 74.75 474 PRO A N 1
ATOM 3664 C CA . PRO A 1 474 ? -9.763 -25.308 14.729 1.00 74.75 474 PRO A CA 1
ATOM 3665 C C . PRO A 1 474 ? -8.355 -25.213 15.342 1.00 74.75 474 PRO A C 1
ATOM 3667 O O . PRO A 1 474 ? -8.224 -24.972 16.538 1.00 74.75 474 PRO A O 1
ATOM 3670 N N . ASN A 1 475 ? -7.303 -25.348 14.525 1.00 81.44 475 ASN A N 1
ATOM 3671 C CA . ASN A 1 475 ? -5.900 -25.237 14.941 1.00 81.44 475 ASN A CA 1
ATOM 3672 C C . ASN A 1 475 ? -5.302 -23.844 14.668 1.00 81.44 475 ASN A C 1
ATOM 3674 O O . ASN A 1 475 ? -4.080 -23.695 14.587 1.00 81.44 475 ASN A O 1
ATOM 3678 N N . ARG A 1 476 ? -6.147 -22.819 14.503 1.00 85.56 476 ARG A N 1
ATOM 3679 C CA . ARG A 1 476 ? -5.708 -21.441 14.280 1.00 85.56 476 ARG A CA 1
ATOM 3680 C C . ARG A 1 476 ? -4.959 -20.914 15.507 1.00 85.56 476 ARG A C 1
ATOM 3682 O O . ARG A 1 476 ? -5.533 -20.747 16.581 1.00 85.56 476 ARG A O 1
ATOM 3689 N N . GLN A 1 477 ? -3.673 -20.632 15.334 1.00 85.62 477 GLN A N 1
ATOM 3690 C CA . GLN A 1 477 ? -2.802 -20.043 16.349 1.00 85.62 477 GLN A CA 1
ATOM 3691 C C . GLN A 1 477 ? -2.539 -18.581 16.005 1.00 85.62 477 GLN A C 1
ATOM 3693 O O . GLN A 1 477 ? -2.224 -18.261 14.864 1.00 85.62 477 GLN A O 1
ATOM 3698 N N . TYR A 1 478 ? -2.668 -17.692 16.982 1.00 88.38 478 TYR A N 1
ATOM 3699 C CA . TYR A 1 478 ? -2.422 -16.261 16.808 1.00 88.38 478 TYR A CA 1
ATOM 3700 C C . TYR A 1 478 ? -0.976 -15.929 17.169 1.00 88.38 478 TYR A C 1
ATOM 3702 O O . TYR A 1 478 ? -0.450 -16.505 18.120 1.00 88.38 478 TYR A O 1
ATOM 3710 N N . ILE A 1 479 ? -0.353 -14.984 16.457 1.00 87.25 479 ILE A N 1
ATOM 3711 C CA . ILE A 1 479 ? 1.020 -14.560 16.785 1.00 87.25 479 ILE A CA 1
ATOM 3712 C C . ILE A 1 479 ? 1.064 -13.877 18.154 1.00 87.25 479 ILE A C 1
ATOM 3714 O O . ILE A 1 479 ? 1.910 -14.201 18.986 1.00 87.25 479 ILE A O 1
ATOM 3718 N N . ILE A 1 480 ? 0.146 -12.934 18.380 1.00 88.94 480 ILE A N 1
ATOM 3719 C CA . ILE A 1 480 ? 0.057 -12.161 19.626 1.00 88.94 480 ILE A CA 1
ATOM 3720 C C . ILE A 1 480 ? -1.237 -12.475 20.360 1.00 88.94 480 ILE A C 1
ATOM 3722 O O . ILE A 1 480 ? -1.221 -12.937 21.497 1.00 88.94 480 ILE A O 1
ATOM 3726 N N . GLN A 1 481 ? -2.370 -12.211 19.713 1.00 91.06 481 GLN A N 1
ATOM 3727 C CA . GLN A 1 481 ? -3.686 -12.357 20.319 1.00 91.06 481 GLN A CA 1
ATOM 3728 C C . GLN A 1 481 ? -4.775 -12.516 19.260 1.00 91.06 481 GLN A C 1
ATOM 3730 O O . GLN A 1 481 ? -4.573 -12.167 18.100 1.00 91.06 481 GLN A O 1
ATOM 3735 N N . SER A 1 482 ? -5.940 -13.014 19.677 1.00 91.50 482 SER A N 1
ATOM 3736 C CA . SER A 1 482 ? -7.106 -13.133 18.797 1.00 91.50 482 SER A CA 1
ATOM 3737 C C . SER A 1 482 ? -7.765 -11.780 18.522 1.00 91.50 482 SER A C 1
ATOM 3739 O O . SER A 1 482 ? -7.678 -10.863 19.344 1.00 91.50 482 SER A O 1
ATOM 3741 N N . GLU A 1 483 ? -8.508 -11.672 17.418 1.00 92.25 483 GLU A N 1
ATOM 3742 C CA . GLU A 1 483 ? -9.312 -10.482 17.112 1.00 92.25 483 GLU A CA 1
ATOM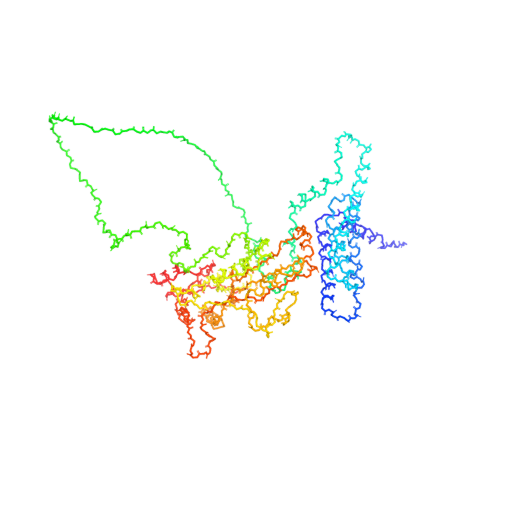 3743 C C . GLU A 1 483 ? -10.331 -10.193 18.221 1.00 92.25 483 GLU A C 1
ATOM 3745 O O . GLU A 1 483 ? -10.566 -9.037 18.563 1.00 92.25 483 GLU A O 1
ATOM 3750 N N . LYS A 1 484 ? -10.890 -11.242 18.842 1.00 92.38 484 LYS A N 1
ATOM 3751 C CA . LYS A 1 484 ? -11.833 -11.127 19.965 1.00 92.38 484 LYS A CA 1
ATOM 3752 C C . LYS A 1 484 ? -11.181 -10.541 21.211 1.00 92.38 484 LYS A C 1
ATOM 3754 O O . LYS A 1 484 ? -11.796 -9.716 21.881 1.00 92.38 484 LYS A O 1
ATOM 3759 N N . THR A 1 485 ? -9.952 -10.959 21.510 1.00 93.94 485 THR A N 1
ATOM 3760 C CA . THR A 1 485 ? -9.167 -10.422 22.628 1.00 93.94 485 THR A CA 1
ATOM 3761 C C . THR A 1 485 ? -8.848 -8.955 22.378 1.00 93.94 485 THR A C 1
ATOM 3763 O O . THR A 1 485 ? -9.170 -8.118 23.214 1.00 93.94 485 THR A O 1
ATOM 3766 N N . TRP A 1 486 ? -8.322 -8.633 21.192 1.00 94.56 486 TRP A N 1
ATOM 3767 C CA . TRP A 1 486 ? -8.059 -7.251 20.800 1.00 94.56 486 TRP A CA 1
ATOM 3768 C C . TRP A 1 486 ? -9.332 -6.395 20.896 1.00 94.56 486 TRP A C 1
ATOM 3770 O O . TRP A 1 486 ? -9.333 -5.344 21.529 1.00 94.56 486 TRP A O 1
ATOM 3780 N N . TRP A 1 487 ? -10.459 -6.871 20.368 1.00 95.81 487 TRP A N 1
ATOM 3781 C CA . TRP A 1 487 ? -11.731 -6.158 20.458 1.00 95.81 487 TRP A CA 1
ATOM 3782 C C . TRP A 1 487 ? -12.175 -5.917 21.903 1.00 95.81 487 TRP A C 1
ATOM 3784 O O . TRP A 1 487 ? -12.595 -4.812 22.238 1.00 95.81 487 TRP A O 1
ATOM 3794 N N . ALA A 1 488 ? -12.066 -6.922 22.774 1.00 94.44 488 ALA A N 1
ATOM 3795 C CA . ALA A 1 488 ? -12.439 -6.789 24.178 1.00 94.44 488 ALA A CA 1
ATOM 3796 C C . ALA A 1 488 ? -11.620 -5.711 24.904 1.00 94.44 488 ALA A C 1
ATOM 3798 O O . ALA A 1 488 ? -12.173 -5.012 25.750 1.00 94.44 488 ALA A O 1
ATOM 3799 N N . GLU A 1 489 ? -10.342 -5.559 24.552 1.00 93.06 489 GLU A N 1
ATOM 3800 C CA . GLU A 1 489 ? -9.462 -4.537 25.119 1.00 93.06 489 GLU A CA 1
ATOM 3801 C C . GLU A 1 489 ? -9.737 -3.131 24.580 1.00 93.06 489 GLU A C 1
ATOM 3803 O O . GLU A 1 489 ? -9.612 -2.162 25.324 1.00 93.06 489 GLU A O 1
ATOM 3808 N N . TRP A 1 490 ? -10.076 -3.008 23.293 1.00 94.94 490 TRP A N 1
ATOM 3809 C CA . TRP A 1 490 ? -10.132 -1.712 22.614 1.00 94.94 490 TRP A CA 1
ATOM 3810 C C . TRP A 1 490 ? -11.544 -1.143 22.444 1.00 94.94 490 TRP A C 1
ATOM 3812 O O . TRP A 1 490 ? -11.679 0.069 22.292 1.00 94.94 490 TRP A O 1
ATOM 3822 N N . LYS A 1 491 ? -12.607 -1.959 22.496 1.00 94.25 491 LYS A N 1
ATOM 3823 C CA . LYS A 1 491 ? -13.985 -1.527 22.176 1.00 94.25 491 LYS A CA 1
ATOM 3824 C C . LYS A 1 491 ? -14.440 -0.283 22.949 1.00 94.25 491 LYS A C 1
ATOM 3826 O O . LYS A 1 491 ? -15.024 0.615 22.351 1.00 94.25 491 LYS A O 1
ATOM 3831 N N . ASP A 1 492 ? -14.169 -0.205 24.251 1.00 93.06 492 ASP A N 1
ATOM 3832 C CA . ASP A 1 492 ? -14.689 0.873 25.101 1.00 93.06 492 ASP A CA 1
ATOM 3833 C C . ASP A 1 492 ? -13.887 2.169 24.891 1.00 93.06 492 ASP A C 1
ATOM 3835 O O . ASP A 1 492 ? -14.464 3.252 24.818 1.00 93.06 492 ASP A O 1
ATOM 3839 N N . ILE A 1 493 ? -12.581 2.045 24.639 1.00 94.75 493 ILE A N 1
ATOM 3840 C CA . ILE A 1 493 ? -11.693 3.153 24.256 1.00 94.75 493 ILE A CA 1
ATOM 3841 C C . ILE A 1 493 ? -12.111 3.721 22.894 1.00 94.75 493 ILE A C 1
ATOM 3843 O O . ILE A 1 493 ? -12.212 4.935 22.714 1.00 94.75 493 ILE A O 1
ATOM 3847 N N . ILE A 1 494 ? -12.408 2.844 21.931 1.00 95.19 494 ILE A N 1
ATOM 3848 C CA . ILE A 1 494 ? -12.897 3.240 20.606 1.00 95.19 494 ILE A CA 1
ATOM 3849 C C . ILE A 1 494 ? -14.260 3.923 20.738 1.00 95.19 494 ILE A C 1
ATOM 3851 O O . ILE A 1 494 ? -14.469 4.975 20.132 1.00 95.19 494 ILE A O 1
ATOM 3855 N N . ARG A 1 495 ? -15.172 3.375 21.555 1.00 93.81 495 ARG A N 1
ATOM 3856 C CA . ARG A 1 495 ? -16.483 3.992 21.812 1.00 93.81 495 ARG A CA 1
ATOM 3857 C C . ARG A 1 495 ? -16.315 5.398 22.363 1.00 93.81 495 ARG A C 1
ATOM 3859 O O . ARG A 1 495 ? -16.961 6.314 21.865 1.00 93.81 495 ARG A O 1
ATOM 3866 N N . TYR A 1 496 ? -15.427 5.576 23.336 1.00 93.25 496 TYR A N 1
ATOM 3867 C CA . TYR A 1 496 ? -15.133 6.879 23.917 1.00 93.25 496 TYR A CA 1
ATOM 3868 C C . TYR A 1 496 ? -14.552 7.861 22.886 1.00 93.25 496 TYR A C 1
ATOM 3870 O O . TYR A 1 496 ? -15.015 8.998 22.785 1.00 93.25 496 TYR A O 1
ATOM 3878 N N . ALA A 1 497 ? -13.607 7.426 22.047 1.00 94.38 497 ALA A N 1
ATOM 3879 C CA . ALA A 1 497 ? -13.041 8.256 20.980 1.00 94.38 497 ALA A CA 1
ATOM 3880 C C . ALA A 1 497 ? -14.094 8.692 19.940 1.00 94.38 497 ALA A C 1
ATOM 3882 O O . ALA A 1 497 ? -14.077 9.829 19.468 1.00 94.38 497 ALA A O 1
ATOM 3883 N N . VAL A 1 498 ? -15.034 7.806 19.598 1.00 94.06 498 VAL A N 1
ATOM 3884 C CA . VAL A 1 498 ? -16.161 8.126 18.708 1.00 94.06 498 VAL A CA 1
ATOM 3885 C C . VAL A 1 498 ? -17.129 9.098 19.388 1.00 94.06 498 VAL A C 1
ATOM 3887 O O . VAL A 1 498 ? -17.479 10.119 18.801 1.00 94.06 498 VAL A O 1
ATOM 3890 N N . ALA A 1 499 ? -17.520 8.825 20.635 1.00 91.81 499 ALA A N 1
ATOM 3891 C CA . ALA A 1 499 ? -18.447 9.648 21.415 1.00 91.81 499 ALA A CA 1
ATOM 3892 C C . ALA A 1 499 ? -17.939 11.082 21.641 1.00 91.81 499 ALA A C 1
ATOM 3894 O O . ALA A 1 499 ? -18.716 12.034 21.641 1.00 91.81 499 ALA A O 1
ATOM 3895 N N . THR A 1 500 ? -16.623 11.247 21.766 1.00 91.31 500 THR A N 1
ATOM 3896 C CA . THR A 1 500 ? -15.952 12.550 21.907 1.00 91.31 500 THR A CA 1
ATOM 3897 C C . THR A 1 500 ? -15.657 13.237 20.571 1.00 91.31 500 THR A C 1
ATOM 3899 O O . THR A 1 500 ? -15.006 14.280 20.550 1.00 91.31 500 THR A O 1
ATOM 3902 N N . LYS A 1 501 ? -16.153 12.692 19.450 1.00 93.19 501 LYS A N 1
ATOM 3903 C CA . LYS A 1 501 ? -15.993 13.250 18.098 1.00 93.19 501 LYS A CA 1
ATOM 3904 C C . LYS A 1 501 ? -14.524 13.447 17.697 1.00 93.19 501 LYS A C 1
ATOM 3906 O O . LYS A 1 501 ? -14.171 14.441 17.070 1.00 93.19 501 LYS A O 1
ATOM 3911 N N . ARG A 1 502 ? -13.643 12.517 18.085 1.00 94.00 502 ARG A N 1
ATOM 3912 C CA . ARG A 1 502 ? -12.193 12.646 17.877 1.00 94.00 502 ARG A CA 1
ATOM 3913 C C . ARG A 1 502 ? -11.803 12.557 16.394 1.00 94.00 502 ARG A C 1
ATOM 3915 O O . ARG A 1 502 ? -12.283 11.695 15.654 1.00 94.00 502 ARG A O 1
ATOM 3922 N N . HIS A 1 503 ? -10.818 13.369 16.002 1.00 96.12 503 HIS A N 1
ATOM 3923 C CA . HIS A 1 503 ? -10.093 13.266 14.729 1.00 96.12 503 HIS A CA 1
ATOM 3924 C C . HIS A 1 503 ? -8.620 12.982 15.011 1.00 96.12 503 HIS A C 1
ATOM 3926 O O . HIS A 1 503 ? -7.876 13.873 15.411 1.00 96.12 503 HIS A O 1
ATOM 3932 N N . GLY A 1 504 ? -8.180 11.740 14.822 1.00 94.69 504 GLY A N 1
ATOM 3933 C CA . GLY A 1 504 ? -6.792 11.376 15.089 1.00 94.69 504 GLY A CA 1
ATOM 3934 C C . GLY A 1 504 ? -6.581 9.910 15.428 1.00 94.69 504 GLY A C 1
ATOM 3935 O O . GLY A 1 504 ? -7.407 9.052 15.120 1.00 94.69 504 GLY A O 1
ATOM 3936 N N . TRP A 1 505 ? -5.431 9.634 16.037 1.00 96.19 505 TRP A N 1
ATOM 3937 C CA . TRP A 1 505 ? -5.040 8.298 16.471 1.00 96.19 505 TRP A CA 1
ATOM 3938 C C . TRP A 1 505 ? -5.595 7.979 17.856 1.00 96.19 505 TRP A C 1
ATOM 3940 O O . TRP A 1 505 ? -5.622 8.841 18.727 1.00 96.19 505 TRP A O 1
ATOM 3950 N N . VAL A 1 506 ? -5.986 6.722 18.036 1.00 95.75 506 VAL A N 1
ATOM 3951 C CA . VAL A 1 506 ? -6.164 6.069 19.330 1.00 95.75 506 VAL A CA 1
ATOM 3952 C C . VAL A 1 506 ? -4.927 5.218 19.552 1.00 95.75 506 VAL A C 1
ATOM 3954 O O . VAL A 1 506 ? -4.519 4.437 18.685 1.00 95.75 506 VAL A O 1
ATOM 3957 N N . THR A 1 507 ? -4.292 5.431 20.691 1.00 94.25 507 THR A N 1
ATOM 3958 C CA . THR A 1 507 ? -2.952 4.951 21.003 1.00 94.25 507 THR A CA 1
ATOM 3959 C C . THR A 1 507 ? -2.944 4.166 22.310 1.00 94.25 507 THR A C 1
ATOM 3961 O O . THR A 1 507 ? -3.955 4.051 23.001 1.00 94.25 507 THR A O 1
ATOM 3964 N N . ASN A 1 508 ? -1.783 3.610 22.660 1.00 91.00 508 ASN A N 1
ATOM 3965 C CA . ASN A 1 508 ? -1.605 2.967 23.960 1.00 91.00 508 ASN A CA 1
ATOM 3966 C C . ASN A 1 508 ? -1.754 3.954 25.127 1.00 91.00 508 ASN A C 1
ATOM 3968 O O . ASN A 1 508 ? -2.063 3.503 26.223 1.00 91.00 508 ASN A O 1
ATOM 3972 N N . GLU A 1 509 ? -1.583 5.259 24.895 1.00 91.81 509 GLU A N 1
ATOM 3973 C CA . GLU A 1 509 ? -1.823 6.277 25.920 1.00 91.81 509 GLU A CA 1
ATOM 3974 C C . GLU A 1 509 ? -3.311 6.353 26.268 1.00 91.81 509 GLU A C 1
ATOM 3976 O O . GLU A 1 509 ? -3.667 6.269 27.433 1.00 91.81 509 GLU A O 1
ATOM 3981 N N . ASP A 1 510 ? -4.201 6.339 25.271 1.00 92.62 510 ASP A N 1
ATOM 3982 C CA . ASP A 1 510 ? -5.651 6.298 25.513 1.00 92.62 510 ASP A CA 1
ATOM 3983 C C . ASP A 1 510 ? -6.070 5.023 26.263 1.00 92.62 510 ASP A C 1
ATOM 3985 O O . ASP A 1 510 ? -6.980 5.030 27.091 1.00 92.62 510 ASP A O 1
ATOM 3989 N N . LYS A 1 511 ? -5.389 3.902 25.983 1.00 90.75 511 LYS A N 1
ATOM 3990 C CA . LYS A 1 511 ? -5.580 2.652 26.729 1.00 90.75 511 LYS A CA 1
ATOM 3991 C C . LYS A 1 511 ? -5.086 2.780 28.170 1.00 90.75 511 LYS A C 1
ATOM 3993 O O . LYS A 1 511 ? -5.731 2.251 29.073 1.00 90.75 511 LYS A O 1
ATOM 3998 N N . LEU A 1 512 ? -3.966 3.463 28.390 1.00 90.75 512 LEU A N 1
ATOM 3999 C CA . LEU A 1 512 ? -3.419 3.720 29.718 1.00 90.75 512 LEU A CA 1
ATOM 4000 C C . LEU A 1 512 ? -4.357 4.621 30.532 1.00 90.75 512 LEU A C 1
ATOM 4002 O O . LEU A 1 512 ? -4.730 4.245 31.640 1.00 90.75 512 LEU A O 1
ATOM 4006 N N . GLU A 1 513 ? -4.808 5.732 29.953 1.00 90.50 513 GLU A N 1
ATOM 4007 C CA . GLU A 1 513 ? -5.796 6.654 30.524 1.00 90.50 513 GLU A CA 1
ATOM 4008 C C . GLU A 1 513 ? -7.110 5.930 30.871 1.00 90.50 513 GLU A C 1
ATOM 4010 O O . GLU A 1 513 ? -7.623 6.059 31.983 1.00 90.50 513 GLU A O 1
ATOM 4015 N N . TYR A 1 514 ? -7.620 5.069 29.981 1.00 89.25 514 TYR A N 1
ATOM 4016 C CA . TYR A 1 514 ? -8.794 4.228 30.256 1.00 89.25 514 TYR A CA 1
ATOM 4017 C C . TYR A 1 514 ? -8.594 3.324 31.485 1.00 89.25 514 TYR A C 1
ATOM 4019 O O . TYR A 1 514 ? -9.492 3.176 32.320 1.00 89.25 514 TYR A O 1
ATOM 4027 N N . ILE A 1 515 ? -7.417 2.703 31.615 1.00 89.12 515 ILE A N 1
ATOM 4028 C CA . ILE A 1 515 ? -7.100 1.794 32.726 1.00 89.12 515 ILE A CA 1
ATOM 4029 C C . ILE A 1 515 ? -6.909 2.566 34.037 1.00 89.12 515 ILE A C 1
ATOM 4031 O O . ILE A 1 515 ? -7.422 2.132 35.071 1.00 89.12 515 ILE A O 1
ATOM 4035 N N . MET A 1 516 ? -6.176 3.682 34.000 1.00 88.94 516 MET A N 1
ATOM 4036 C CA . MET A 1 516 ? -5.792 4.463 35.179 1.00 88.94 516 MET A CA 1
ATOM 4037 C C . MET A 1 516 ? -6.931 5.335 35.702 1.00 88.94 516 MET A C 1
ATOM 4039 O O . MET A 1 516 ? -7.176 5.370 36.905 1.00 88.94 516 MET A O 1
ATOM 4043 N N . GLU A 1 517 ? -7.630 6.023 34.805 1.00 87.44 517 GLU A N 1
ATOM 4044 C CA . GLU A 1 517 ? -8.616 7.050 35.151 1.00 87.44 517 GLU A CA 1
ATOM 4045 C C . GLU A 1 517 ? -10.054 6.542 34.999 1.00 87.44 517 GLU A C 1
ATOM 4047 O O . GLU A 1 517 ? -10.994 7.151 35.502 1.00 87.44 517 GLU A O 1
ATOM 4052 N N . GLY A 1 518 ? -10.251 5.402 34.326 1.00 81.50 518 GLY A N 1
ATOM 4053 C CA . GLY A 1 518 ? -11.585 4.887 34.019 1.00 81.50 518 GLY A CA 1
ATOM 4054 C C . GLY A 1 518 ? -12.321 5.690 32.943 1.00 81.50 518 GLY A C 1
ATOM 4055 O O . GLY A 1 518 ? -13.525 5.488 32.768 1.00 81.50 518 GLY A O 1
ATOM 4056 N N . LEU A 1 519 ? -11.619 6.576 32.225 1.00 72.56 519 LEU A N 1
ATOM 4057 C CA . LEU A 1 519 ? -12.145 7.346 31.097 1.00 72.56 519 LEU A CA 1
ATOM 4058 C C . LEU A 1 519 ? -12.802 6.402 30.087 1.00 72.56 519 LEU A C 1
ATOM 4060 O O . LEU A 1 519 ? -12.136 5.521 29.573 1.00 72.56 519 LEU A O 1
ATOM 4064 N N . GLY A 1 520 ? -14.102 6.554 29.813 1.00 66.00 520 GLY A N 1
ATOM 4065 C CA . GLY A 1 520 ? -14.851 5.687 28.889 1.00 66.00 520 GLY A CA 1
ATOM 4066 C C . GLY A 1 520 ? -15.653 4.545 29.530 1.00 66.00 520 GLY A C 1
ATOM 4067 O O . GLY A 1 520 ? -16.405 3.880 28.816 1.00 66.00 520 GLY A O 1
ATOM 4068 N N . LYS A 1 521 ? -15.567 4.334 30.855 1.00 72.38 521 LYS A N 1
ATOM 4069 C CA . LYS A 1 521 ? -16.474 3.416 31.585 1.00 72.38 521 LYS A CA 1
ATOM 4070 C C . LYS A 1 521 ? -17.900 3.962 31.688 1.00 72.38 521 LYS A C 1
ATOM 4072 O O . LYS A 1 521 ? -18.857 3.195 31.630 1.00 72.38 521 LYS A O 1
ATOM 4077 N N . GLU A 1 522 ? -18.040 5.280 31.791 1.00 65.44 522 GLU A N 1
ATOM 4078 C CA . GLU A 1 522 ? -19.310 5.989 31.643 1.00 65.44 522 GLU A CA 1
ATOM 4079 C C . GLU A 1 522 ? -19.362 6.555 30.223 1.00 65.44 522 GLU A C 1
ATOM 4081 O O . GLU A 1 522 ? -18.512 7.354 29.829 1.00 65.44 522 GLU A O 1
ATOM 4086 N N . THR A 1 523 ? -20.308 6.082 29.406 1.00 62.25 523 THR A N 1
ATOM 4087 C CA . THR A 1 523 ? -20.444 6.586 28.032 1.00 62.25 523 THR A CA 1
ATOM 4088 C C . THR A 1 523 ? -21.251 7.882 28.087 1.00 62.25 523 THR A C 1
ATOM 4090 O O . THR A 1 523 ? -22.414 7.823 28.492 1.00 62.25 523 THR A O 1
ATOM 4093 N N . PRO A 1 524 ? -20.690 9.048 27.716 1.00 65.38 524 PRO A N 1
ATOM 4094 C CA . PRO A 1 524 ? -21.479 10.269 27.670 1.00 65.38 524 PRO A CA 1
ATOM 4095 C C . PRO A 1 524 ? -22.580 10.108 26.618 1.00 65.38 524 PRO A C 1
ATOM 4097 O O . PRO A 1 524 ? -22.318 9.610 25.522 1.00 65.38 524 PRO A O 1
ATOM 4100 N N . THR A 1 525 ? -23.807 10.520 26.943 1.00 73.88 525 THR A N 1
ATOM 4101 C CA . THR A 1 525 ? -24.887 10.628 25.956 1.00 73.88 525 THR A CA 1
ATOM 4102 C C . THR A 1 525 ? -24.404 11.537 24.831 1.00 73.88 525 THR A C 1
ATOM 4104 O O . THR A 1 525 ? -24.082 12.703 25.069 1.00 73.88 525 THR A O 1
ATOM 4107 N N . VAL A 1 526 ? -24.281 10.996 23.618 1.00 80.44 526 VAL A N 1
ATOM 4108 C CA . VAL A 1 526 ? -23.655 11.724 22.513 1.00 80.44 526 VAL A CA 1
ATOM 4109 C C . VAL A 1 526 ? -24.707 12.552 21.798 1.00 80.44 526 VAL A C 1
ATOM 4111 O O . VAL A 1 526 ? -25.534 12.024 21.061 1.00 80.44 526 VAL A O 1
ATOM 4114 N N . ASP A 1 527 ? -24.654 13.868 21.976 1.00 81.94 527 ASP A N 1
ATOM 4115 C CA . ASP A 1 527 ? -25.424 14.769 21.129 1.00 81.94 527 ASP A CA 1
ATOM 4116 C C . ASP A 1 527 ? -24.743 14.884 19.762 1.00 81.94 527 ASP A C 1
ATOM 4118 O O . ASP A 1 527 ? -23.750 15.600 19.576 1.00 81.94 527 ASP A O 1
ATOM 4122 N N . TRP A 1 528 ? -25.264 14.154 18.781 1.00 83.31 528 TRP A N 1
ATOM 4123 C CA . TRP A 1 528 ? -24.823 14.284 17.400 1.00 83.31 528 TRP A CA 1
ATOM 4124 C C . TRP A 1 528 ? -25.327 15.591 16.767 1.00 83.31 528 TRP A C 1
ATOM 4126 O O . TRP A 1 528 ? -24.731 16.055 15.801 1.00 83.31 528 TRP A O 1
ATOM 4136 N N . GLY A 1 529 ? -26.325 16.275 17.323 1.00 74.44 529 GLY A N 1
ATOM 4137 C CA . GLY A 1 529 ? -26.986 17.419 16.695 1.00 74.44 529 GLY A CA 1
ATOM 4138 C C . GLY A 1 529 ? -27.980 16.985 15.615 1.00 74.44 529 GLY A C 1
ATOM 4139 O O . GLY A 1 529 ? -27.895 15.874 15.090 1.00 74.44 529 GLY A O 1
ATOM 4140 N N . THR A 1 530 ? -28.934 17.859 15.296 1.00 64.69 530 THR A N 1
ATOM 4141 C CA . THR A 1 530 ? -30.024 17.583 14.348 1.00 64.69 530 THR A CA 1
ATOM 4142 C C . THR A 1 530 ? -29.519 17.368 12.921 1.00 64.69 530 THR A C 1
ATOM 4144 O O . THR A 1 530 ? -28.636 18.094 12.461 1.00 64.69 530 THR A O 1
ATOM 4147 N N . ASP A 1 531 ? -30.107 16.378 12.249 1.00 55.88 531 ASP A N 1
ATOM 4148 C CA . ASP A 1 531 ? -29.862 16.010 10.854 1.00 55.88 531 ASP A CA 1
ATOM 4149 C C . ASP A 1 531 ? -30.033 17.231 9.921 1.00 55.88 531 ASP A C 1
ATOM 4151 O O . ASP A 1 531 ? -31.045 17.929 10.001 1.00 55.88 531 ASP A O 1
ATOM 4155 N N . TYR A 1 532 ? -29.047 17.483 9.055 1.00 46.25 532 TYR A N 1
ATOM 4156 C CA . TYR A 1 532 ? -29.191 18.307 7.849 1.00 46.25 532 TYR A CA 1
ATOM 4157 C C . TYR A 1 532 ? -28.909 17.439 6.632 1.00 46.25 532 TYR A C 1
ATOM 4159 O O . TYR A 1 532 ? -27.856 16.753 6.647 1.00 46.25 532 TYR A O 1
#